Protein AF-A0A348VQW6-F1 (afdb_monomer_lite)

pLDDT: mean 71.39, std 19.66, range [29.16, 98.5]

Foldseek 3Di:
DQDCLPQDDPPDPPPSLVRQVVVVLCCQEPNCDQWDQGSPRDIDGHPNVVVVVVAPEAEQVVAPFPQRVQVVCPPAQYEYEYAAAGEDPEAHERDQSYHYEYDPQHEHEDAQHEYEHQHAPPRYDLAAHYDYDHAAANYQEFELRVHPAPQAQSLVSQQNRLRHHLHYEYEDDHHHPDARERDDNHDYHYDYPPDPDDDDDDHAYDDDDDDDADEPEDPDDDYEAAQYEDEDDAPAAHEYEYQAQYEYEHYEYEYDHQHAHEYEDDYPDQREYEYELYEAEYDLDPPHLPFREHEYDEHEYEYANYEYHQHAAHYEYEDYDEYEYHAYEYENDPPPPVPDDDDPDDLQSFENYAYDYPDEAEEYAYAAYHADATQEPYHYAAYQAYHYHEHEQEYPNADQAGESEEYADLRAEHYEHERYEQEYDEQYAENAEHYANYEDHEYEQYEYEYPYPYDHAHHDPHQYEYEDYAYEYDYNDDDDDHPDPPNYQYADPYDYDDDDDDDDDDDHDHDDPVCVVWPVPKWKKKKWKDAPDDDDDDTDIWIWIAIPVLDIDGPDQDQDQDPNKTWTWDDDPSDTDIDIPDPDDGDMDMDMDTDD

Radius of gyration: 40.31 Å; chains: 1; bounding box: 94×71×117 Å

Sequence (596 aa):
MTTYNTGNPLGSTDARDLSDNAQNLDKAVNSSDLTFIDRLGMTRPTWNGLAQYAGPAYDVSNYASLAAAVAAFPSTPATIQYGEDQTLTANLVVPAHIELMPLNGAVISHGAYTVTVNSSTARWPLAQIFNGTGDVTGLQEAYPQWFGTDGAADQVQIRAALVASATVRLVGSYDVGETIEVAGNRSILGVDAGVPAYQPTVINHSAASGPLFSAVSNEFGGVRIANFMITGGNGSPAIVSSRAQSVYEYLHMEPYNGGGIQLLATGAGSWGTTIRECKWVAPASPTAYTGYEISVNGGDVTLDHVTAIRGAIGINILQGETITLITPSTNYQSNNPSGTVYSSATSENTAGIKLSGAGYKKSITILNPYIEAFTHGLYVESVEGLNLLGGYIADAGLNSNNSSVFLKDANCVGVKLTGATISSNGNSSSSIKIGSGVNGSILEGLIISDTGIGSGNINNVGGANIYLLSNKLTYGGTGYGLSDTVYGTVNLDATVTGFSNYKRVQTVQAATAAELVSIANAEMWEATAFTNGAVGTAGKRSLIVVDNAGTARVETLATWTAGGYNVTFTVAGGKIKVSHDSGGAVSLNIALQKLK

Secondary structure (DSSP, 8-state):
--S----PPTT---HHHHHHHHHHHHHHHH-SSSEEE-TTS-EEE-HHHHHHHT--EEEGGGSSSHHHHHHT-SSS-EEEEE-S-EE-SS-EEE-TTEEEEE-TT--EEEETS-EEE-S--TT--SS--EEESSPEE--SSB-GGGG---SSSTHHHHHHHHHH-SEEEE-S----SS-----SS-EEEE---S-SS-----------S------EEE-SS-EEEES-EEE--TTS-EEEEESS-EEEES-EEE-STT--EEEEEE-SSS--EEEES-EEE--S-TT----EEEEEESS-EEEES-EEESS-EEEEEEE-SEEEEES-EEE-----TT------S-GGG-EEEEEE-SS---EEEEES-EEEEESEEEEES-BS-EEEES-EEEE---STT-EEEEE-STTBBSEEEES-EEEE-SS-SEEEEE-TT-B-EEEES-EEEE-SSS---EEE-S---EEEEEEEEEE--SS--------S-EEEEEEEE---S-----------TTTHHHHTTPEEEEEEEE-SS-S-S---EEEEEE-TTS-EEES----EEETTEEEEEEEETTEEEEEES-SS----EEEEEE--

Structure (mmCIF, N/CA/C/O backbone):
data_AF-A0A348VQW6-F1
#
_entry.id   AF-A0A348VQW6-F1
#
loop_
_atom_site.group_PDB
_atom_site.id
_atom_site.type_symbol
_atom_site.label_atom_id
_atom_site.label_alt_id
_atom_site.label_comp_id
_atom_site.label_asym_id
_atom_site.label_entity_id
_atom_site.label_seq_id
_atom_site.pdbx_PDB_ins_code
_atom_site.Cartn_x
_atom_site.Cartn_y
_atom_site.Cartn_z
_atom_site.occupancy
_atom_site.B_iso_or_equiv
_atom_site.auth_seq_id
_atom_site.auth_comp_id
_atom_site.auth_asym_id
_atom_site.auth_atom_id
_atom_site.pdbx_PDB_model_num
ATOM 1 N N . MET A 1 1 ? 19.242 -37.944 -17.911 1.00 57.97 1 MET A N 1
ATOM 2 C CA . MET A 1 1 ? 18.846 -39.087 -17.075 1.00 57.97 1 MET A CA 1
ATOM 3 C C . MET A 1 1 ? 19.950 -39.360 -16.077 1.00 57.97 1 MET A C 1
ATOM 5 O O . MET A 1 1 ? 21.103 -39.468 -16.495 1.00 57.97 1 MET A O 1
ATOM 9 N N . THR A 1 2 ? 19.585 -39.362 -14.803 1.00 75.38 2 THR A N 1
ATOM 10 C CA . THR A 1 2 ? 20.392 -39.838 -13.682 1.00 75.38 2 THR A CA 1
ATOM 11 C C . THR A 1 2 ? 20.213 -41.342 -13.532 1.00 75.38 2 THR A C 1
ATOM 13 O O . THR A 1 2 ? 19.183 -41.884 -13.929 1.00 75.38 2 THR A O 1
ATOM 16 N N . THR A 1 3 ? 21.240 -42.027 -13.039 1.00 85.88 3 THR A N 1
ATOM 17 C CA . THR A 1 3 ? 21.281 -43.495 -13.032 1.00 85.88 3 THR A CA 1
ATOM 18 C C . THR A 1 3 ? 20.518 -44.067 -11.838 1.00 85.88 3 THR A C 1
ATOM 20 O O . THR A 1 3 ? 19.909 -45.127 -11.963 1.00 85.88 3 THR A O 1
ATOM 23 N N . TYR A 1 4 ? 20.526 -43.373 -10.693 1.00 89.25 4 TYR A N 1
ATOM 24 C CA . TYR A 1 4 ? 20.021 -43.929 -9.435 1.00 89.25 4 TYR A CA 1
ATOM 25 C C . TYR A 1 4 ? 18.775 -43.230 -8.889 1.00 89.25 4 TYR A C 1
ATOM 27 O O . TYR A 1 4 ? 17.907 -43.923 -8.367 1.00 89.25 4 TYR A O 1
ATOM 35 N N . ASN A 1 5 ? 18.677 -41.899 -9.001 1.00 86.75 5 ASN A N 1
ATOM 36 C CA . ASN A 1 5 ? 17.509 -41.096 -8.611 1.00 86.75 5 ASN A CA 1
ATOM 37 C C . ASN A 1 5 ? 16.915 -41.511 -7.246 1.00 86.75 5 ASN A C 1
ATOM 39 O O . ASN A 1 5 ? 15.744 -41.871 -7.137 1.00 86.75 5 ASN A O 1
ATOM 43 N N . THR A 1 6 ? 17.748 -41.524 -6.202 1.00 88.44 6 THR A N 1
ATOM 44 C CA . THR A 1 6 ? 17.388 -42.106 -4.893 1.00 88.44 6 THR A CA 1
ATOM 45 C C . THR A 1 6 ? 16.273 -41.352 -4.154 1.00 88.44 6 THR A C 1
ATOM 47 O O . THR A 1 6 ? 15.702 -41.889 -3.208 1.00 88.44 6 THR A O 1
ATOM 50 N N . GLY A 1 7 ? 15.985 -40.104 -4.545 1.00 89.81 7 GLY A N 1
ATOM 51 C CA . GLY A 1 7 ? 15.047 -39.214 -3.854 1.00 89.81 7 GLY A CA 1
ATOM 52 C C . GLY A 1 7 ? 15.592 -38.573 -2.570 1.00 89.81 7 GLY A C 1
ATOM 53 O O . GLY A 1 7 ? 14.867 -37.832 -1.908 1.00 89.81 7 GLY A O 1
ATOM 54 N N . ASN A 1 8 ? 16.855 -38.813 -2.207 1.00 92.62 8 ASN A N 1
ATOM 55 C CA . ASN A 1 8 ? 17.464 -38.203 -1.025 1.00 92.62 8 ASN A CA 1
ATOM 56 C C . ASN A 1 8 ? 17.652 -36.678 -1.188 1.00 92.62 8 ASN A C 1
ATOM 58 O O . ASN A 1 8 ? 17.977 -36.214 -2.290 1.00 92.62 8 ASN A O 1
ATOM 62 N N . PRO A 1 9 ? 17.556 -35.889 -0.099 1.00 92.75 9 PRO A N 1
ATOM 63 C CA . PRO A 1 9 ? 17.711 -34.433 -0.139 1.00 92.75 9 PRO A CA 1
ATOM 64 C C . PRO A 1 9 ? 19.094 -33.974 -0.640 1.00 92.75 9 PRO A C 1
ATOM 66 O O . PRO A 1 9 ? 20.058 -34.746 -0.716 1.00 92.75 9 PRO A O 1
ATOM 69 N N . LEU A 1 10 ? 19.204 -32.695 -1.020 1.00 89.75 10 LEU A N 1
ATOM 70 C CA . LEU A 1 10 ? 20.487 -32.067 -1.371 1.00 89.75 10 LEU A CA 1
ATOM 71 C C . LEU A 1 10 ? 21.462 -32.140 -0.184 1.00 89.75 10 LEU A C 1
ATOM 73 O O . LEU A 1 10 ? 21.063 -31.938 0.958 1.00 89.75 10 LEU A O 1
ATOM 77 N N . GLY A 1 11 ? 22.733 -32.451 -0.459 1.00 89.56 11 GLY A N 1
ATOM 78 C CA . GLY A 1 11 ? 23.756 -32.672 0.575 1.00 89.56 11 GLY A CA 1
ATOM 79 C C . GLY A 1 11 ? 23.876 -34.116 1.084 1.00 89.56 11 GLY A C 1
ATOM 80 O O . GLY A 1 11 ? 24.687 -34.372 1.968 1.00 89.56 11 GLY A O 1
ATOM 81 N N . SER A 1 12 ? 23.110 -35.062 0.526 1.00 94.44 12 SER A N 1
ATOM 82 C CA . SER A 1 12 ? 23.268 -36.497 0.802 1.00 94.44 12 SER A CA 1
ATOM 83 C C . SER A 1 12 ? 24.686 -36.998 0.493 1.00 94.44 12 SER A C 1
ATOM 85 O O . SER A 1 12 ? 25.261 -36.669 -0.547 1.00 94.44 12 SER A O 1
ATOM 87 N N . THR A 1 13 ? 25.222 -37.830 1.389 1.00 94.81 13 THR A N 1
ATOM 88 C CA . THR A 1 13 ? 26.524 -38.500 1.250 1.00 94.81 13 THR A CA 1
ATOM 89 C C . THR A 1 13 ? 26.416 -39.906 0.651 1.00 94.81 13 THR A C 1
ATOM 91 O O . THR A 1 13 ? 27.429 -40.596 0.540 1.00 94.81 13 THR A O 1
ATOM 94 N N . ASP A 1 14 ? 25.217 -40.349 0.251 1.00 95.69 14 ASP A N 1
ATOM 95 C CA . ASP A 1 14 ? 25.034 -41.621 -0.456 1.00 95.69 14 ASP A CA 1
ATOM 96 C C . ASP A 1 14 ? 25.842 -41.607 -1.763 1.00 95.69 14 ASP A C 1
ATOM 98 O O . ASP A 1 14 ? 25.734 -40.690 -2.582 1.00 95.69 14 ASP A O 1
ATOM 102 N N . ALA A 1 15 ? 26.654 -42.642 -1.980 1.00 95.31 15 ALA A N 1
ATOM 103 C CA . ALA A 1 15 ? 27.525 -42.742 -3.147 1.00 95.31 15 ALA A CA 1
ATOM 104 C C . ALA A 1 15 ? 26.755 -42.660 -4.480 1.00 95.31 15 ALA A C 1
ATOM 106 O O . ALA A 1 15 ? 27.281 -42.146 -5.469 1.00 95.31 15 ALA A O 1
ATOM 107 N N . ARG A 1 16 ? 25.497 -43.117 -4.507 1.00 95.06 16 ARG A N 1
ATOM 108 C CA . ARG A 1 16 ? 24.618 -43.029 -5.682 1.00 95.06 16 ARG A CA 1
ATOM 109 C C . ARG A 1 16 ? 24.230 -41.586 -5.997 1.00 95.06 16 ARG A C 1
ATOM 111 O O . ARG A 1 16 ? 24.242 -41.196 -7.162 1.00 95.06 16 ARG A O 1
ATOM 118 N N . ASP A 1 17 ? 23.967 -40.781 -4.969 1.00 94.56 17 ASP A N 1
ATOM 119 C CA . ASP A 1 17 ? 23.651 -39.358 -5.123 1.00 94.56 17 ASP A CA 1
ATOM 120 C C . ASP A 1 17 ? 24.860 -38.558 -5.591 1.00 94.56 17 ASP A C 1
ATOM 122 O O . ASP A 1 17 ? 24.730 -37.683 -6.445 1.00 94.56 17 ASP A O 1
ATOM 126 N N . LEU A 1 18 ? 26.045 -38.875 -5.064 1.00 94.19 18 LEU A N 1
ATOM 127 C CA . LEU A 1 18 ? 27.295 -38.260 -5.508 1.00 94.19 18 LEU A CA 1
ATOM 128 C C . LEU A 1 18 ? 27.582 -38.580 -6.981 1.00 94.19 18 LEU A C 1
ATOM 130 O O . LEU A 1 18 ? 27.974 -37.688 -7.733 1.00 94.19 18 LEU A O 1
ATOM 134 N N . SER A 1 19 ? 27.331 -39.822 -7.410 1.00 94.75 19 SER A N 1
ATOM 135 C CA . SER A 1 19 ? 27.463 -40.226 -8.814 1.00 94.75 19 SER A CA 1
ATOM 136 C C . SER A 1 19 ? 26.495 -39.464 -9.727 1.00 94.75 19 SER A C 1
ATOM 138 O O . SER A 1 19 ? 26.921 -38.903 -10.738 1.00 94.75 19 SER A O 1
ATOM 140 N N . ASP A 1 20 ? 25.218 -39.364 -9.344 1.00 95.06 20 ASP A N 1
ATOM 141 C CA . ASP A 1 20 ? 24.213 -38.611 -10.103 1.00 95.06 20 ASP A CA 1
ATOM 142 C C . ASP A 1 20 ? 24.525 -37.104 -10.145 1.00 95.06 20 ASP A C 1
ATOM 144 O O . ASP A 1 20 ? 24.362 -36.469 -11.188 1.00 95.06 20 ASP A O 1
ATOM 148 N N . ASN A 1 21 ? 25.019 -36.521 -9.046 1.00 93.50 21 ASN A N 1
ATOM 149 C CA . ASN A 1 21 ? 25.455 -35.122 -9.006 1.00 93.50 21 ASN A CA 1
ATOM 150 C C . ASN A 1 21 ? 26.622 -34.865 -9.969 1.00 93.50 21 ASN A C 1
ATOM 152 O O . ASN A 1 21 ? 26.602 -33.864 -10.681 1.00 93.50 21 ASN A O 1
ATOM 156 N N . ALA A 1 22 ? 27.609 -35.765 -10.026 1.00 95.00 22 ALA A N 1
ATOM 157 C CA . ALA A 1 22 ? 28.743 -35.638 -10.939 1.00 95.00 22 ALA A CA 1
ATOM 158 C C . ALA A 1 22 ? 28.304 -35.702 -12.414 1.00 95.00 22 ALA A C 1
ATOM 160 O O . ALA A 1 22 ? 28.701 -34.851 -13.207 1.00 95.00 22 ALA A O 1
ATOM 161 N N . GLN A 1 23 ? 27.428 -36.649 -12.774 1.00 94.12 23 GLN A N 1
ATOM 162 C CA . GLN A 1 23 ? 26.876 -36.745 -14.134 1.00 94.12 23 GLN A CA 1
ATOM 163 C C . GLN A 1 23 ? 26.037 -35.517 -14.510 1.00 94.12 23 GLN A C 1
ATOM 165 O O . GLN A 1 23 ? 26.087 -35.043 -15.645 1.00 94.12 23 GLN A O 1
ATOM 170 N N . ASN A 1 24 ? 25.247 -35.005 -13.566 1.00 94.88 24 ASN A N 1
ATOM 171 C CA . ASN A 1 24 ? 24.453 -33.801 -13.774 1.00 94.88 24 ASN A CA 1
ATOM 172 C C . ASN A 1 24 ? 25.322 -32.561 -13.936 1.00 94.88 24 ASN A C 1
ATOM 174 O O . ASN A 1 24 ? 24.997 -31.733 -14.774 1.00 94.88 24 ASN A O 1
ATOM 178 N N . LEU A 1 25 ? 26.410 -32.435 -13.173 1.00 95.94 25 LEU A N 1
ATOM 179 C CA . LEU A 1 25 ? 27.350 -31.328 -13.319 1.00 95.94 25 LEU A CA 1
ATOM 180 C C . LEU A 1 25 ? 28.016 -31.352 -14.697 1.00 95.94 25 LEU A C 1
ATOM 182 O O . LEU A 1 25 ? 28.063 -30.322 -15.363 1.00 95.94 25 LEU A O 1
ATOM 186 N N . ASP A 1 26 ? 28.463 -32.524 -15.151 1.00 96.69 26 ASP A N 1
ATOM 187 C CA . ASP A 1 26 ? 29.046 -32.679 -16.485 1.00 96.69 26 ASP A CA 1
ATOM 188 C C . ASP A 1 26 ? 28.048 -32.289 -17.588 1.00 96.69 26 ASP A C 1
ATOM 190 O O . ASP A 1 26 ? 28.359 -31.464 -18.444 1.00 96.69 26 ASP A O 1
ATOM 194 N N . LYS A 1 27 ? 26.796 -32.766 -17.509 1.00 95.06 27 LYS A N 1
ATOM 195 C CA . LYS A 1 27 ? 25.730 -32.351 -18.441 1.00 95.06 27 LYS A CA 1
ATOM 196 C C . LYS A 1 27 ? 25.408 -30.866 -18.348 1.00 95.06 27 LYS A C 1
ATOM 198 O O . LYS A 1 27 ? 25.191 -30.231 -19.375 1.00 95.06 27 LYS A O 1
ATOM 203 N N . ALA A 1 28 ? 25.355 -30.319 -17.138 1.00 95.94 28 ALA A N 1
ATOM 204 C CA . ALA A 1 28 ? 25.051 -28.917 -16.918 1.00 95.94 28 ALA A CA 1
ATOM 205 C C . ALA A 1 28 ? 26.109 -28.021 -17.560 1.00 95.94 28 ALA A C 1
ATOM 207 O O . ALA A 1 28 ? 25.742 -27.012 -18.141 1.00 95.94 28 ALA A O 1
ATOM 208 N N . VAL A 1 29 ? 27.393 -28.371 -17.482 1.00 97.00 29 VAL A N 1
ATOM 209 C CA . VAL A 1 29 ? 28.484 -27.496 -17.937 1.00 97.00 29 VAL A CA 1
ATOM 210 C C . VAL A 1 29 ? 28.887 -27.770 -19.387 1.00 97.00 29 VAL A C 1
ATOM 212 O O . VAL A 1 29 ? 29.112 -26.825 -20.138 1.00 97.00 29 VAL A O 1
ATOM 215 N N . ASN A 1 30 ? 28.954 -29.039 -19.793 1.00 96.81 30 ASN A N 1
ATOM 216 C CA . ASN A 1 30 ? 29.593 -29.446 -21.048 1.00 96.81 30 ASN A CA 1
ATOM 217 C C . ASN A 1 30 ? 28.608 -29.859 -22.157 1.00 96.81 30 ASN A C 1
ATOM 219 O O . ASN A 1 30 ? 29.037 -30.057 -23.293 1.00 96.81 30 ASN A O 1
ATOM 223 N N . SER A 1 31 ? 27.307 -30.012 -21.870 1.00 95.31 31 SER A N 1
ATOM 224 C CA . SER A 1 31 ? 26.331 -30.395 -22.903 1.00 95.31 31 SER A CA 1
ATOM 225 C C . SER A 1 31 ? 26.017 -29.242 -23.862 1.00 95.31 31 SER A C 1
ATOM 227 O O . SER A 1 31 ? 25.918 -28.082 -23.457 1.00 95.31 31 SER A O 1
ATOM 229 N N . SER A 1 32 ? 25.774 -29.578 -25.132 1.00 94.12 32 SER A N 1
ATOM 230 C CA . SER A 1 32 ? 25.203 -28.658 -26.122 1.00 94.12 32 SER A CA 1
ATOM 231 C C . SER A 1 32 ? 23.673 -28.559 -26.052 1.00 94.12 32 SER A C 1
ATOM 233 O O . SER A 1 32 ? 23.097 -27.706 -26.723 1.00 94.12 32 SER A O 1
ATOM 235 N N . ASP A 1 33 ? 22.996 -29.391 -25.259 1.00 94.25 33 ASP A N 1
ATOM 236 C CA . ASP A 1 33 ? 21.551 -29.263 -25.020 1.00 94.25 33 ASP A CA 1
ATOM 237 C C . ASP A 1 33 ? 21.236 -27.962 -24.270 1.00 94.25 33 ASP A C 1
ATOM 239 O O . ASP A 1 33 ? 22.075 -27.479 -23.518 1.00 94.25 33 ASP A O 1
ATOM 243 N N . LEU A 1 34 ? 20.030 -27.400 -24.417 1.00 89.19 34 LEU A N 1
ATOM 244 C CA . LEU A 1 34 ? 19.624 -26.179 -23.693 1.00 89.19 34 LEU A CA 1
ATOM 245 C C . LEU A 1 34 ? 19.244 -26.442 -22.232 1.00 89.19 34 LEU A C 1
ATOM 247 O O . LEU A 1 34 ? 19.355 -25.567 -21.375 1.00 89.19 34 LEU A O 1
ATOM 251 N N . THR A 1 35 ? 18.773 -27.649 -21.939 1.00 94.75 35 THR A N 1
ATOM 252 C CA . THR A 1 35 ? 18.287 -28.029 -20.614 1.00 94.75 35 THR A CA 1
ATOM 253 C C . THR A 1 35 ? 18.684 -29.454 -20.282 1.00 94.75 35 THR A C 1
ATOM 255 O O . THR A 1 35 ? 18.823 -30.288 -21.174 1.00 94.75 35 THR A O 1
ATOM 258 N N . PHE A 1 36 ? 18.776 -29.763 -18.994 1.00 94.75 36 PHE A N 1
ATOM 259 C CA . PHE A 1 36 ? 18.918 -31.120 -18.488 1.00 94.75 36 PHE A CA 1
ATOM 260 C C . PHE A 1 36 ? 17.950 -31.354 -17.321 1.00 94.75 36 PHE A C 1
ATOM 262 O O . PHE A 1 36 ? 17.496 -30.413 -16.674 1.00 94.75 36 PHE A O 1
ATOM 269 N N . ILE A 1 37 ? 17.622 -32.619 -17.059 1.00 93.81 37 ILE A N 1
ATOM 270 C CA . ILE A 1 37 ? 16.838 -33.025 -15.887 1.00 93.81 37 ILE A CA 1
ATOM 271 C C . ILE A 1 37 ? 17.820 -33.417 -14.783 1.00 93.81 37 ILE A C 1
ATOM 273 O O . ILE A 1 37 ? 18.662 -34.292 -15.010 1.00 93.81 37 ILE A O 1
ATOM 277 N N . ASP A 1 38 ? 17.719 -32.771 -13.622 1.00 93.00 38 ASP A N 1
ATOM 278 C CA . ASP A 1 38 ? 18.567 -33.047 -12.464 1.00 93.00 38 ASP A CA 1
ATOM 279 C C . ASP A 1 38 ? 18.182 -34.352 -11.738 1.00 93.00 38 ASP A C 1
ATOM 281 O O . ASP A 1 38 ? 17.257 -35.070 -12.125 1.00 93.00 38 ASP A O 1
ATOM 285 N N . ARG A 1 39 ? 18.896 -34.679 -10.652 1.00 92.38 39 ARG A N 1
ATOM 286 C CA . ARG A 1 39 ? 18.667 -35.918 -9.891 1.00 92.38 39 ARG A CA 1
ATOM 287 C C . ARG A 1 39 ? 17.385 -35.926 -9.067 1.00 92.38 39 ARG A C 1
ATOM 289 O O . ARG A 1 39 ? 17.123 -36.927 -8.424 1.00 92.38 39 ARG A O 1
ATOM 296 N N . LEU A 1 40 ? 16.651 -34.820 -9.029 1.00 91.19 40 LEU A N 1
ATOM 297 C CA . LEU A 1 40 ? 15.353 -34.692 -8.373 1.00 91.19 40 LEU A CA 1
ATOM 298 C C . LEU A 1 40 ? 14.217 -34.609 -9.406 1.00 91.19 40 LEU A C 1
ATOM 300 O O . LEU A 1 40 ? 13.069 -34.381 -9.035 1.00 91.19 40 LEU A O 1
ATOM 304 N N . GLY A 1 41 ? 14.519 -34.782 -10.698 1.00 90.69 41 GLY A N 1
ATOM 305 C CA . GLY A 1 41 ? 13.536 -34.692 -11.775 1.00 90.69 41 GLY A CA 1
ATOM 306 C C . GLY A 1 41 ? 13.225 -33.261 -12.227 1.00 90.69 41 GLY A C 1
ATOM 307 O O . GLY A 1 41 ? 12.314 -33.069 -13.031 1.00 90.69 41 GLY A O 1
ATOM 308 N N . MET A 1 42 ? 13.966 -32.255 -11.758 1.00 89.12 42 MET A N 1
ATOM 309 C CA . MET A 1 42 ? 13.737 -30.857 -12.121 1.00 89.12 42 MET A CA 1
ATOM 310 C C . MET A 1 42 ? 14.466 -30.508 -13.418 1.00 89.12 42 MET A C 1
ATOM 312 O O . MET A 1 42 ? 15.658 -30.778 -13.567 1.00 89.12 42 MET A O 1
ATOM 316 N N . THR A 1 43 ? 13.763 -29.856 -14.346 1.00 94.62 43 THR A N 1
ATOM 317 C CA . THR A 1 43 ? 14.381 -29.316 -15.566 1.00 94.62 43 THR A CA 1
ATOM 318 C C . THR A 1 43 ? 15.167 -28.053 -15.226 1.00 94.62 43 THR A C 1
ATOM 320 O O . THR A 1 43 ? 14.633 -27.132 -14.609 1.00 94.62 43 THR A O 1
ATOM 323 N N . ARG A 1 44 ? 16.438 -28.005 -15.626 1.00 92.75 44 ARG A N 1
ATOM 324 C CA . ARG A 1 44 ? 17.357 -26.882 -15.403 1.00 92.75 44 ARG A CA 1
ATOM 325 C C . ARG A 1 44 ? 18.054 -26.499 -16.705 1.00 92.75 44 ARG A C 1
ATOM 327 O O . ARG A 1 44 ? 18.277 -27.379 -17.537 1.00 92.75 44 ARG A O 1
ATOM 334 N N . PRO A 1 45 ? 18.429 -25.227 -16.894 1.00 91.31 45 PRO A N 1
ATOM 335 C CA . PRO A 1 45 ? 19.238 -24.840 -18.038 1.00 91.31 45 PRO A CA 1
ATOM 336 C C . PRO A 1 45 ? 20.666 -25.389 -17.893 1.00 91.31 45 PRO A C 1
ATOM 338 O O . PRO A 1 45 ? 21.207 -25.464 -16.787 1.00 91.31 45 PRO A O 1
ATOM 341 N N . THR A 1 46 ? 21.271 -25.786 -19.008 1.00 94.75 46 THR A N 1
ATOM 342 C CA . THR A 1 46 ? 22.722 -26.039 -19.090 1.00 94.75 46 THR A CA 1
ATOM 343 C C . THR A 1 46 ? 23.470 -24.705 -19.211 1.00 94.75 46 THR A C 1
ATOM 345 O O . THR A 1 46 ? 22.854 -23.655 -19.376 1.00 94.75 46 THR A O 1
ATOM 348 N N . TRP A 1 47 ? 24.801 -24.720 -19.192 1.00 90.06 47 TRP A N 1
ATOM 349 C CA . TRP A 1 47 ? 25.638 -23.562 -19.492 1.00 90.06 47 TRP A CA 1
ATOM 350 C C . TRP A 1 47 ? 25.388 -23.046 -20.910 1.00 90.06 47 TRP A C 1
ATOM 352 O O . TRP A 1 47 ? 25.241 -21.844 -21.099 1.00 90.06 47 TRP A O 1
ATOM 362 N N . ASN A 1 48 ? 25.260 -23.940 -21.898 1.00 86.44 48 ASN A N 1
ATOM 363 C CA . ASN A 1 48 ? 24.893 -23.549 -23.260 1.00 86.44 48 ASN A CA 1
ATOM 364 C C . ASN A 1 48 ? 23.482 -22.941 -23.313 1.00 86.44 48 ASN A C 1
ATOM 366 O O . ASN A 1 48 ? 23.269 -21.920 -23.960 1.00 86.44 48 ASN A O 1
ATOM 370 N N . GLY A 1 49 ? 22.531 -23.525 -22.578 1.00 85.06 49 GLY A N 1
ATOM 371 C CA . GLY A 1 49 ? 21.196 -22.967 -22.395 1.00 85.06 49 GLY A CA 1
ATOM 372 C C . GLY A 1 49 ? 21.242 -21.566 -21.801 1.00 85.06 49 GLY A C 1
ATOM 373 O O . GLY A 1 49 ? 20.663 -20.652 -22.371 1.00 85.06 49 GLY A O 1
ATOM 374 N N . LEU A 1 50 ? 21.976 -21.370 -20.704 1.00 81.88 50 LEU A N 1
ATOM 375 C CA . LEU A 1 50 ? 22.174 -20.067 -20.064 1.00 81.88 50 LEU A CA 1
ATOM 376 C C . LEU A 1 50 ? 22.843 -19.058 -21.003 1.00 81.88 50 LEU A C 1
ATOM 378 O O . LEU A 1 50 ? 22.402 -17.915 -21.059 1.00 81.88 50 LEU A O 1
ATOM 382 N N . ALA A 1 51 ? 23.859 -19.467 -21.763 1.00 77.06 51 ALA A N 1
ATOM 383 C CA . ALA A 1 51 ? 24.533 -18.610 -22.735 1.00 77.06 51 ALA A CA 1
ATOM 384 C C . ALA A 1 51 ? 23.597 -18.179 -23.878 1.00 77.06 51 ALA A C 1
ATOM 386 O O . ALA A 1 51 ? 23.670 -17.041 -24.332 1.00 77.06 51 ALA A O 1
ATOM 387 N N . GLN A 1 52 ? 22.682 -19.053 -24.310 1.00 68.94 52 GLN A N 1
ATOM 388 C CA . GLN A 1 52 ? 21.665 -18.707 -25.306 1.00 68.94 52 GLN A CA 1
ATOM 389 C C . GLN A 1 52 ? 20.521 -17.874 -24.720 1.00 68.94 52 GLN A C 1
ATOM 391 O O . GLN A 1 52 ? 20.065 -16.937 -25.369 1.00 68.94 52 GLN A O 1
ATOM 396 N N . TYR A 1 53 ? 20.092 -18.158 -23.486 1.00 66.44 53 TYR A N 1
ATOM 397 C CA . TYR A 1 53 ? 19.104 -17.351 -22.762 1.00 66.44 53 TYR A CA 1
ATOM 398 C C . TYR A 1 53 ? 19.618 -15.947 -22.443 1.00 66.44 53 TYR A C 1
ATOM 400 O O . TYR A 1 53 ? 18.828 -15.011 -22.413 1.00 66.44 53 TYR A O 1
ATOM 408 N N . ALA A 1 54 ? 20.926 -15.784 -22.235 1.00 63.03 54 ALA A N 1
ATOM 409 C CA . ALA A 1 54 ? 21.542 -14.472 -22.073 1.00 63.03 54 ALA A CA 1
ATOM 410 C C . ALA A 1 54 ? 21.482 -13.625 -23.359 1.00 63.03 54 ALA A C 1
ATOM 412 O O . ALA A 1 54 ? 21.638 -12.405 -23.276 1.00 63.03 54 ALA A O 1
ATOM 413 N N . GLY A 1 55 ? 21.238 -14.259 -24.515 1.00 64.00 55 GLY A N 1
ATOM 414 C CA . GLY A 1 55 ? 21.309 -13.648 -25.834 1.00 64.00 55 GLY A CA 1
ATOM 415 C C . GLY A 1 55 ? 22.716 -13.121 -26.156 1.00 64.00 55 GLY A C 1
ATOM 416 O O . GLY A 1 55 ? 23.515 -12.819 -25.267 1.00 64.00 55 GLY A O 1
ATOM 417 N N . PRO A 1 56 ? 23.079 -12.984 -27.435 1.00 72.56 56 PRO A N 1
ATOM 418 C CA . PRO A 1 56 ? 24.177 -12.099 -27.787 1.00 72.56 56 PRO A CA 1
ATOM 419 C C . PRO A 1 56 ? 23.845 -10.677 -27.306 1.00 72.56 56 PRO A C 1
ATOM 421 O O . PRO A 1 56 ? 22.784 -10.131 -27.616 1.00 72.56 56 PRO A O 1
ATOM 424 N N . ALA A 1 57 ? 24.745 -10.098 -26.512 1.00 84.38 57 ALA A N 1
ATOM 425 C CA . ALA A 1 57 ? 24.699 -8.684 -26.179 1.00 84.38 57 ALA A CA 1
ATOM 426 C C . ALA A 1 57 ? 25.285 -7.883 -27.348 1.00 84.38 57 ALA A C 1
ATOM 428 O O . ALA A 1 57 ? 26.394 -8.166 -27.804 1.00 84.38 57 ALA A O 1
ATOM 429 N N . TYR A 1 58 ? 24.536 -6.901 -27.837 1.00 93.75 58 TYR A N 1
ATOM 430 C CA . TYR A 1 58 ? 24.923 -6.048 -28.953 1.00 93.75 58 TYR A CA 1
ATOM 431 C C . TYR A 1 58 ? 25.140 -4.627 -28.463 1.00 93.75 58 TYR A C 1
ATOM 433 O O . TYR A 1 58 ? 24.222 -4.006 -27.934 1.00 93.75 58 TYR A O 1
ATOM 441 N N . ASP A 1 59 ? 26.344 -4.102 -28.662 1.00 95.00 59 ASP A N 1
ATOM 442 C CA . ASP A 1 59 ? 26.649 -2.712 -28.339 1.00 95.00 59 ASP A CA 1
ATOM 443 C C . ASP A 1 59 ? 26.044 -1.778 -29.400 1.00 95.00 59 ASP A C 1
ATOM 445 O O . ASP A 1 59 ? 26.267 -1.965 -30.604 1.00 95.00 59 ASP A O 1
ATOM 449 N N . VAL A 1 60 ? 25.284 -0.775 -28.948 1.00 96.75 60 VAL A N 1
ATOM 450 C CA . VAL A 1 60 ? 24.626 0.236 -29.784 1.00 96.75 60 VAL A CA 1
ATOM 451 C C . VAL A 1 60 ? 25.614 1.002 -30.669 1.00 96.75 60 VAL A C 1
ATOM 453 O O . VAL A 1 60 ? 25.229 1.438 -31.750 1.00 96.75 60 VAL A O 1
ATOM 456 N N . SER A 1 61 ? 26.886 1.117 -30.268 1.00 95.56 61 SER A N 1
ATOM 457 C CA . SER A 1 61 ? 27.946 1.789 -31.037 1.00 95.56 61 SER A CA 1
ATOM 458 C C . SER A 1 61 ? 28.256 1.119 -32.381 1.00 95.56 61 SER A C 1
ATOM 460 O O . SER A 1 61 ? 28.815 1.756 -33.274 1.00 95.56 61 SER A O 1
ATOM 462 N N . ASN A 1 62 ? 27.841 -0.140 -32.572 1.00 96.38 62 ASN A N 1
ATOM 463 C CA . ASN A 1 62 ? 27.917 -0.830 -33.865 1.00 96.38 62 ASN A CA 1
ATOM 464 C C . ASN A 1 62 ? 26.798 -0.422 -34.839 1.00 96.38 62 ASN A C 1
ATOM 466 O O . ASN A 1 62 ? 26.765 -0.890 -35.979 1.00 96.38 62 ASN A O 1
ATOM 470 N N . TYR A 1 63 ? 25.870 0.428 -34.402 1.00 97.00 63 TYR A N 1
ATOM 471 C CA . TYR A 1 63 ? 24.725 0.895 -35.170 1.00 97.00 63 TYR A CA 1
ATOM 472 C C . TYR A 1 63 ? 24.741 2.420 -35.260 1.00 97.00 63 TYR A C 1
ATOM 474 O O . TYR A 1 63 ? 25.327 3.115 -34.438 1.00 97.00 63 TYR A O 1
ATOM 482 N N . ALA A 1 64 ? 24.055 2.967 -36.265 1.00 96.94 64 ALA A N 1
ATOM 483 C CA . ALA A 1 64 ? 23.970 4.418 -36.438 1.00 96.94 64 ALA A CA 1
ATOM 484 C C . ALA A 1 64 ? 23.173 5.120 -35.317 1.00 96.94 64 ALA A C 1
ATOM 486 O O . ALA A 1 64 ? 23.306 6.328 -35.137 1.00 96.94 64 ALA A O 1
ATOM 487 N N . SER A 1 65 ? 22.305 4.386 -34.614 1.00 97.00 65 SER A N 1
ATOM 488 C CA . SER A 1 65 ? 21.481 4.872 -33.502 1.00 97.00 65 SER A CA 1
ATOM 489 C C . SER A 1 65 ? 20.839 3.705 -32.744 1.00 97.00 65 SER A C 1
ATOM 491 O O . SER A 1 65 ? 20.750 2.591 -33.271 1.00 97.00 65 SER A O 1
ATOM 493 N N . LEU A 1 66 ? 20.284 3.975 -31.557 1.00 97.62 66 LEU A N 1
ATOM 494 C CA . LEU A 1 66 ? 19.457 3.011 -30.822 1.00 97.62 66 LEU A CA 1
ATOM 495 C C . LEU A 1 66 ? 18.282 2.475 -31.659 1.00 97.62 66 LEU A C 1
ATOM 497 O O . LEU A 1 66 ? 17.999 1.279 -31.639 1.00 97.62 66 LEU A O 1
ATOM 501 N N . ALA A 1 67 ? 17.630 3.331 -32.452 1.00 97.88 67 ALA A N 1
ATOM 502 C CA . ALA A 1 67 ? 16.546 2.908 -33.337 1.00 97.88 67 ALA A CA 1
ATOM 503 C C . ALA A 1 67 ? 17.034 1.945 -34.435 1.00 97.88 67 ALA A C 1
ATOM 505 O O . ALA A 1 67 ? 16.353 0.967 -34.742 1.00 97.88 67 ALA A O 1
ATOM 506 N N . ALA A 1 68 ? 18.225 2.186 -34.997 1.00 97.88 68 ALA A N 1
ATOM 507 C CA . ALA A 1 68 ? 18.835 1.282 -35.971 1.00 97.88 68 ALA A CA 1
ATOM 508 C C . ALA A 1 68 ? 19.223 -0.066 -35.338 1.00 97.88 68 ALA A C 1
ATOM 510 O O . ALA A 1 68 ? 19.038 -1.104 -35.971 1.00 97.88 68 ALA A O 1
ATOM 511 N N . ALA A 1 69 ? 19.697 -0.057 -34.087 1.00 97.50 69 ALA A N 1
ATOM 512 C CA . ALA A 1 69 ? 19.985 -1.274 -33.333 1.00 97.50 69 ALA A CA 1
ATOM 513 C C . ALA A 1 69 ? 18.713 -2.104 -33.097 1.00 97.50 69 ALA A C 1
ATOM 515 O O . ALA A 1 69 ? 18.689 -3.291 -33.406 1.00 97.50 69 ALA A O 1
ATOM 516 N N . VAL A 1 70 ? 17.624 -1.475 -32.644 1.00 97.38 70 VAL A N 1
ATOM 517 C CA . VAL A 1 70 ? 16.318 -2.136 -32.459 1.00 97.38 70 VAL A CA 1
ATOM 518 C C . VAL A 1 70 ? 15.789 -2.711 -33.780 1.00 97.38 70 VAL A C 1
ATOM 520 O O . VAL A 1 70 ? 15.342 -3.857 -33.824 1.00 97.38 70 VAL A O 1
ATOM 523 N N . ALA A 1 71 ? 15.889 -1.958 -34.881 1.00 97.56 71 ALA A N 1
ATOM 524 C CA . ALA A 1 71 ? 15.424 -2.397 -36.199 1.00 97.56 71 ALA A CA 1
ATOM 525 C C . ALA A 1 71 ? 16.219 -3.585 -36.776 1.00 97.56 71 ALA A C 1
ATOM 527 O O . ALA A 1 71 ? 15.690 -4.323 -37.609 1.00 97.56 71 ALA A O 1
ATOM 528 N N . ALA A 1 72 ? 17.462 -3.800 -36.332 1.00 96.88 72 ALA A N 1
ATOM 529 C CA . ALA A 1 72 ? 18.282 -4.931 -36.764 1.00 96.88 72 ALA A CA 1
ATOM 530 C C . ALA A 1 72 ? 17.772 -6.290 -36.242 1.00 96.88 72 ALA A C 1
ATOM 532 O O . ALA A 1 72 ? 18.154 -7.329 -36.782 1.00 96.88 72 ALA A O 1
ATOM 533 N N . PHE A 1 73 ? 16.880 -6.294 -35.242 1.00 94.94 73 PHE A N 1
ATOM 534 C CA . PHE A 1 73 ? 16.338 -7.500 -34.608 1.00 94.94 73 PHE A CA 1
ATOM 535 C C . PHE A 1 73 ? 14.803 -7.556 -34.693 1.00 94.94 73 PHE A C 1
ATOM 537 O O . PHE A 1 73 ? 14.112 -7.498 -33.675 1.00 94.94 73 PHE A O 1
ATOM 544 N N . PRO A 1 74 ? 14.222 -7.714 -35.897 1.00 91.88 74 PRO A N 1
ATOM 545 C CA . PRO A 1 74 ? 12.770 -7.636 -36.082 1.00 91.88 74 PRO A CA 1
ATOM 546 C C . PRO A 1 74 ? 11.992 -8.715 -35.310 1.00 91.88 74 PRO A C 1
ATOM 548 O O . PRO A 1 74 ? 10.860 -8.474 -34.900 1.00 91.88 74 PRO A O 1
ATOM 551 N N . SER A 1 75 ? 12.589 -9.891 -35.093 1.00 90.81 75 SER A N 1
ATOM 552 C CA . SER A 1 75 ? 11.951 -11.019 -34.393 1.00 90.81 75 SER A CA 1
ATOM 553 C C . SER A 1 75 ? 12.909 -11.885 -33.569 1.00 90.81 75 SER A C 1
ATOM 555 O O . SER A 1 75 ? 12.477 -12.856 -32.951 1.00 90.81 75 SER A O 1
ATOM 557 N N . THR A 1 76 ? 14.210 -11.595 -33.598 1.00 89.62 76 THR A N 1
ATOM 558 C CA . THR A 1 76 ? 15.228 -12.392 -32.903 1.00 89.62 76 THR A CA 1
ATOM 559 C C . THR A 1 76 ? 15.443 -11.818 -31.509 1.00 89.62 76 THR A C 1
ATOM 561 O O . THR A 1 76 ? 15.720 -10.621 -31.421 1.00 89.62 76 THR A O 1
ATOM 564 N N . PRO A 1 77 ? 15.356 -12.623 -30.434 1.00 90.75 77 PRO A N 1
ATOM 565 C CA . PRO A 1 77 ? 15.676 -12.152 -29.095 1.00 90.75 77 PRO A CA 1
ATOM 566 C C . PRO A 1 77 ? 17.080 -11.544 -29.027 1.00 90.75 77 PRO A C 1
ATOM 568 O O . PRO A 1 77 ? 18.035 -12.150 -29.516 1.00 90.75 77 PRO A O 1
ATOM 571 N N . ALA A 1 78 ? 17.200 -10.353 -28.446 1.00 92.00 78 ALA A N 1
ATOM 572 C CA . ALA A 1 78 ? 18.460 -9.617 -28.393 1.00 92.00 78 ALA A CA 1
ATOM 573 C C . ALA A 1 78 ? 18.557 -8.768 -27.125 1.00 92.00 78 ALA A C 1
ATOM 575 O O . ALA A 1 78 ? 17.557 -8.219 -26.666 1.00 92.00 78 ALA A O 1
ATOM 576 N N . THR A 1 79 ? 19.776 -8.613 -26.610 1.00 93.88 79 THR A N 1
ATOM 577 C CA . THR A 1 79 ? 20.082 -7.656 -25.541 1.00 93.88 79 THR A CA 1
ATOM 578 C C . THR A 1 79 ? 20.884 -6.514 -26.151 1.00 93.88 79 THR A C 1
ATOM 580 O O . THR A 1 79 ? 22.003 -6.733 -26.608 1.00 93.88 79 THR A O 1
ATOM 583 N N . ILE A 1 80 ? 20.335 -5.302 -26.186 1.00 96.06 80 ILE A N 1
ATOM 584 C CA . ILE A 1 80 ? 21.030 -4.121 -26.712 1.00 96.06 80 ILE A CA 1
ATOM 585 C C . ILE A 1 80 ? 21.641 -3.351 -25.546 1.00 96.06 80 ILE A C 1
ATOM 587 O O . ILE A 1 80 ? 20.933 -2.820 -24.692 1.00 96.06 80 ILE A O 1
ATOM 591 N N . GLN A 1 81 ? 22.966 -3.278 -25.532 1.00 96.06 81 GLN A N 1
ATOM 592 C CA . GLN A 1 81 ? 23.745 -2.520 -24.565 1.00 96.06 81 GLN A CA 1
ATOM 593 C C . GLN A 1 81 ? 24.049 -1.126 -25.103 1.00 96.06 81 GLN A C 1
ATOM 595 O O . GLN A 1 81 ? 24.408 -0.970 -26.268 1.00 96.06 81 GLN A O 1
ATOM 600 N N . TYR A 1 82 ? 23.949 -0.114 -24.249 1.00 96.31 82 TYR A N 1
ATOM 601 C CA . TYR A 1 82 ? 24.386 1.239 -24.578 1.00 96.31 82 TYR A CA 1
ATOM 602 C C . TYR A 1 82 ? 25.147 1.832 -23.395 1.00 96.31 82 TYR A C 1
ATOM 604 O O . TYR A 1 82 ? 24.614 1.938 -22.294 1.00 96.31 82 TYR A O 1
ATOM 612 N N . GLY A 1 83 ? 26.423 2.151 -23.621 1.00 94.69 83 GLY A N 1
ATOM 613 C CA . GLY A 1 83 ? 27.303 2.774 -22.625 1.00 94.69 83 GLY A CA 1
ATOM 614 C C . GLY A 1 83 ? 27.442 4.287 -22.762 1.00 94.69 83 GLY A C 1
ATOM 615 O O . GLY A 1 83 ? 28.043 4.905 -21.894 1.00 94.69 83 GLY A O 1
ATOM 616 N N . GLU A 1 84 ? 26.876 4.859 -23.823 1.00 95.94 84 GLU A N 1
ATOM 617 C CA . GLU A 1 84 ? 26.873 6.291 -24.121 1.00 95.94 84 GLU A CA 1
ATOM 618 C C . GLU A 1 84 ? 25.431 6.781 -24.265 1.00 95.94 84 GLU A C 1
ATOM 620 O O . GLU A 1 84 ? 24.545 6.013 -24.669 1.00 95.94 84 GLU A O 1
ATOM 625 N N . ASP A 1 85 ? 25.206 8.065 -23.992 1.00 97.75 85 ASP A N 1
ATOM 626 C CA . ASP A 1 85 ? 23.888 8.686 -24.110 1.00 97.75 85 ASP A CA 1
ATOM 627 C C . ASP A 1 85 ? 23.313 8.537 -25.523 1.00 97.75 85 ASP A C 1
ATOM 629 O O . ASP A 1 85 ? 23.972 8.778 -26.538 1.00 97.75 85 ASP A O 1
ATOM 633 N N . GLN A 1 86 ? 22.040 8.157 -25.593 1.00 98.19 86 GLN A N 1
ATOM 634 C CA . GLN A 1 86 ? 21.320 7.956 -26.844 1.00 98.19 86 GLN A CA 1
ATOM 635 C C . GLN A 1 86 ? 20.365 9.120 -27.078 1.00 98.19 86 GLN A C 1
ATOM 637 O O . GLN A 1 86 ? 19.462 9.347 -26.283 1.00 98.19 86 GLN A O 1
ATOM 642 N N . THR A 1 87 ? 20.519 9.844 -28.187 1.00 98.12 87 THR A N 1
ATOM 643 C CA . THR A 1 87 ? 19.575 10.906 -28.575 1.00 98.12 87 THR A CA 1
ATOM 644 C C . THR A 1 87 ? 18.574 10.375 -29.593 1.00 98.12 87 THR A C 1
ATOM 646 O O . THR A 1 87 ? 18.966 9.871 -30.647 1.00 98.12 87 THR A O 1
ATOM 649 N N . LEU A 1 88 ? 17.279 10.508 -29.305 1.00 98.00 88 LEU A N 1
ATOM 650 C CA . LEU A 1 88 ? 16.231 10.137 -30.252 1.00 98.00 88 LEU A CA 1
ATOM 651 C C . LEU A 1 88 ? 15.887 11.295 -31.188 1.00 98.00 88 LEU A C 1
ATOM 653 O O . LEU A 1 88 ? 15.783 12.451 -30.782 1.00 98.00 88 LEU A O 1
ATOM 657 N N . THR A 1 89 ? 15.656 10.959 -32.453 1.00 97.31 89 THR A N 1
ATOM 658 C CA . THR A 1 89 ? 15.192 11.887 -33.496 1.00 97.31 89 THR A CA 1
ATOM 659 C C . THR A 1 89 ? 13.777 11.568 -33.987 1.00 97.31 89 THR A C 1
ATOM 661 O O . THR A 1 89 ? 13.261 12.263 -34.858 1.00 97.31 89 THR A O 1
ATOM 664 N N . ALA A 1 90 ? 13.154 10.521 -33.440 1.00 98.06 90 ALA A N 1
ATOM 665 C CA . ALA A 1 90 ? 11.790 10.078 -33.706 1.00 98.06 90 ALA A CA 1
ATOM 666 C C . ALA A 1 90 ? 11.300 9.183 -32.551 1.00 98.06 90 ALA A C 1
ATOM 668 O O . ALA A 1 90 ? 12.095 8.766 -31.706 1.00 98.06 90 ALA A O 1
ATOM 669 N N . ASN A 1 91 ? 10.005 8.852 -32.543 1.00 98.44 91 ASN A N 1
ATOM 670 C CA . ASN A 1 91 ? 9.443 7.881 -31.599 1.00 98.44 91 ASN A CA 1
ATOM 671 C C . ASN A 1 91 ? 10.143 6.519 -31.727 1.00 98.44 91 ASN A C 1
ATOM 673 O O . ASN A 1 91 ? 10.444 6.070 -32.836 1.00 98.44 91 ASN A O 1
ATOM 677 N N . LEU A 1 92 ? 10.351 5.845 -30.596 1.00 98.38 92 LEU A N 1
ATOM 678 C CA . LEU A 1 92 ? 11.017 4.547 -30.525 1.00 98.38 92 LEU A CA 1
ATOM 679 C C . LEU A 1 92 ? 10.087 3.512 -29.895 1.00 98.38 92 LEU A C 1
ATOM 681 O O . LEU A 1 92 ? 9.554 3.733 -28.811 1.00 98.38 92 LEU A O 1
ATOM 685 N N . VAL A 1 93 ? 9.941 2.358 -30.546 1.00 98.38 93 VAL A N 1
ATOM 686 C CA . VAL A 1 93 ? 9.248 1.193 -29.983 1.00 98.38 93 VAL A CA 1
ATOM 687 C C . VAL A 1 93 ? 10.252 0.062 -29.829 1.00 98.38 93 VAL A C 1
ATOM 689 O O . VAL A 1 93 ? 10.774 -0.433 -30.824 1.00 98.38 93 VAL A O 1
ATOM 692 N N . VAL A 1 94 ? 10.497 -0.358 -28.592 1.00 97.81 94 VAL A N 1
ATOM 693 C CA . VAL A 1 94 ? 11.291 -1.539 -28.250 1.00 97.81 94 VAL A CA 1
ATOM 694 C C . VAL A 1 94 ? 10.334 -2.729 -28.090 1.00 97.81 94 VAL A C 1
ATOM 696 O O . VAL A 1 94 ? 9.474 -2.715 -27.198 1.00 97.81 94 VAL A O 1
ATOM 699 N N . PRO A 1 95 ? 10.410 -3.748 -28.964 1.00 97.12 95 PRO A N 1
ATOM 700 C CA . PRO A 1 95 ? 9.592 -4.954 -28.864 1.00 97.12 95 PRO A CA 1
ATOM 701 C C . PRO A 1 95 ? 9.889 -5.771 -27.601 1.00 97.12 95 PRO A C 1
ATOM 703 O O . PRO A 1 95 ? 10.979 -5.698 -27.044 1.00 97.12 95 PRO A O 1
ATOM 706 N N . ALA A 1 96 ? 8.949 -6.628 -27.196 1.00 95.62 96 ALA A N 1
ATOM 707 C CA . ALA A 1 96 ? 9.083 -7.444 -25.985 1.00 95.62 96 ALA A CA 1
ATOM 708 C C . ALA A 1 96 ? 10.258 -8.441 -26.015 1.00 95.62 96 ALA A C 1
ATOM 710 O O . ALA A 1 96 ? 10.737 -8.854 -24.961 1.00 95.62 96 ALA A O 1
ATOM 711 N N . HIS A 1 97 ? 10.727 -8.826 -27.207 1.00 92.12 97 HIS A N 1
ATOM 712 C CA . HIS A 1 97 ? 11.867 -9.730 -27.386 1.00 92.12 97 HIS A CA 1
ATOM 713 C C . HIS A 1 97 ? 13.233 -9.025 -27.377 1.00 92.12 97 HIS A C 1
ATOM 715 O O . HIS A 1 97 ? 14.247 -9.711 -27.467 1.00 92.12 97 HIS A O 1
ATOM 721 N N . ILE A 1 98 ? 13.285 -7.691 -27.283 1.00 94.69 98 ILE A N 1
ATOM 722 C CA . ILE A 1 98 ? 14.542 -6.933 -27.205 1.00 94.69 98 ILE A CA 1
ATOM 723 C C . ILE A 1 98 ? 14.693 -6.349 -25.805 1.00 94.69 98 ILE A C 1
ATOM 725 O O . ILE A 1 98 ? 13.960 -5.439 -25.448 1.00 94.69 98 ILE A O 1
ATOM 729 N N . GLU A 1 99 ? 15.665 -6.819 -25.030 1.00 94.25 99 GLU A N 1
ATOM 730 C CA . GLU A 1 99 ? 16.008 -6.220 -23.739 1.00 94.25 99 GLU A CA 1
ATOM 731 C C . GLU A 1 99 ? 16.985 -5.053 -23.944 1.00 94.25 99 GLU A C 1
ATOM 733 O O . GLU A 1 99 ? 18.007 -5.194 -24.615 1.00 94.25 99 GLU A O 1
ATOM 738 N N . LEU A 1 100 ? 16.688 -3.892 -23.359 1.00 96.00 100 LEU A N 1
ATOM 739 C CA . LEU A 1 100 ? 17.653 -2.797 -23.260 1.00 96.00 100 LEU A CA 1
ATOM 740 C C . LEU A 1 100 ? 18.509 -2.962 -22.005 1.00 96.00 100 LEU A C 1
ATOM 742 O O . LEU A 1 100 ? 17.993 -3.296 -20.942 1.00 96.00 100 LEU A O 1
ATOM 746 N N . MET A 1 101 ? 19.801 -2.671 -22.111 1.00 95.44 101 MET A N 1
ATOM 747 C CA . MET A 1 101 ? 20.747 -2.744 -21.002 1.00 95.44 101 MET A CA 1
ATOM 748 C C . MET A 1 101 ? 21.584 -1.454 -20.942 1.00 95.44 101 MET A C 1
ATOM 750 O O . MET A 1 101 ? 22.652 -1.391 -21.557 1.00 95.44 101 MET A O 1
ATOM 754 N N . PRO A 1 102 ? 21.105 -0.415 -20.228 1.00 95.56 102 PRO A N 1
ATOM 755 C CA . PRO A 1 102 ? 21.904 0.774 -19.935 1.00 95.56 102 PRO A CA 1
ATOM 756 C C . PRO A 1 102 ? 23.176 0.400 -19.177 1.00 95.56 102 PRO A C 1
ATOM 758 O O . PRO A 1 102 ? 23.129 -0.329 -18.183 1.00 95.56 102 PRO A O 1
ATOM 761 N N . LEU A 1 103 ? 24.310 0.936 -19.620 1.00 93.81 103 LEU A N 1
ATOM 762 C CA . LEU A 1 103 ? 25.610 0.805 -18.970 1.00 93.81 103 LEU A CA 1
ATOM 763 C C . LEU A 1 103 ? 26.139 2.188 -18.587 1.00 93.81 103 LEU A C 1
ATOM 765 O O . LEU A 1 103 ? 25.787 3.186 -19.204 1.00 93.81 103 LEU A O 1
ATOM 769 N N . ASN A 1 104 ? 26.997 2.251 -17.567 1.00 92.06 104 ASN A N 1
ATOM 770 C CA . ASN A 1 104 ? 27.742 3.459 -17.180 1.00 92.06 104 ASN A CA 1
ATOM 771 C C . ASN A 1 104 ? 26.895 4.726 -16.926 1.00 92.06 104 ASN A C 1
ATOM 773 O O . ASN A 1 104 ? 27.412 5.833 -17.023 1.00 92.06 104 ASN A O 1
ATOM 777 N N . GLY A 1 105 ? 25.615 4.576 -16.571 1.00 91.75 105 GLY A N 1
ATOM 778 C CA . GLY A 1 105 ? 24.712 5.711 -16.345 1.00 91.75 105 GLY A CA 1
ATOM 779 C C . GLY A 1 105 ? 24.222 6.393 -17.625 1.00 91.75 105 GLY A C 1
ATOM 780 O O . GLY A 1 105 ? 23.707 7.502 -17.541 1.00 91.75 105 GLY A O 1
ATOM 781 N N . ALA A 1 106 ? 24.376 5.748 -18.785 1.00 96.50 106 ALA A N 1
ATOM 782 C CA . ALA A 1 106 ? 23.895 6.266 -20.055 1.00 96.50 106 ALA A CA 1
ATOM 783 C C . ALA A 1 106 ? 22.375 6.477 -20.049 1.00 96.50 106 ALA A C 1
ATOM 785 O O . ALA A 1 106 ? 21.611 5.601 -19.623 1.00 96.50 106 ALA A O 1
ATOM 786 N N . VAL A 1 107 ? 21.938 7.614 -20.592 1.00 98.06 107 VAL A N 1
ATOM 787 C CA . VAL A 1 107 ? 20.522 7.987 -20.677 1.00 98.06 107 VAL A CA 1
ATOM 788 C C . VAL A 1 107 ? 20.004 7.980 -22.111 1.00 98.06 107 VAL A C 1
ATOM 790 O O . VAL A 1 107 ? 20.717 8.257 -23.074 1.00 98.06 107 VAL A O 1
ATOM 793 N N . ILE A 1 108 ? 18.711 7.717 -22.264 1.00 98.31 108 ILE A N 1
ATOM 794 C CA . ILE A 1 108 ? 17.969 7.937 -23.502 1.00 98.31 108 ILE A CA 1
ATOM 795 C C . ILE A 1 108 ? 17.385 9.350 -23.442 1.00 98.31 108 ILE A C 1
ATOM 797 O O . ILE A 1 108 ? 16.378 9.607 -22.779 1.00 98.31 108 ILE A O 1
ATOM 801 N N . SER A 1 109 ? 18.025 10.266 -24.160 1.00 98.00 109 SER A N 1
ATOM 802 C CA . SER A 1 109 ? 17.557 11.628 -24.401 1.00 98.00 109 SER A CA 1
ATOM 803 C C . SER A 1 109 ? 16.469 11.622 -25.478 1.00 98.00 109 SER A C 1
ATOM 805 O O . SER A 1 109 ? 16.758 11.671 -26.676 1.00 98.00 109 SER A O 1
ATOM 807 N N . HIS A 1 110 ? 15.203 11.527 -25.068 1.00 97.75 110 HIS A N 1
ATOM 808 C CA . HIS A 1 110 ? 14.067 11.365 -25.985 1.00 97.75 110 HIS A CA 1
ATOM 809 C C . HIS A 1 110 ? 13.383 12.681 -26.385 1.00 97.75 110 HIS A C 1
ATOM 811 O O . HIS A 1 110 ? 12.549 12.677 -27.289 1.00 97.75 110 HIS A O 1
ATOM 817 N N . GLY A 1 111 ? 13.742 13.822 -25.784 1.00 96.94 111 GLY A N 1
ATOM 818 C CA . GLY A 1 111 ? 13.161 15.120 -26.150 1.00 96.94 111 GLY A CA 1
ATOM 819 C C . GLY A 1 111 ? 11.632 15.082 -26.070 1.00 96.94 111 GLY A C 1
ATOM 820 O O . GLY A 1 111 ? 11.104 14.630 -25.064 1.00 96.94 111 GLY A O 1
ATOM 821 N N . ALA A 1 112 ? 10.931 15.502 -27.128 1.00 97.31 112 ALA A N 1
ATOM 822 C CA . ALA A 1 112 ? 9.465 15.430 -27.222 1.00 97.31 112 ALA A CA 1
ATOM 823 C C . ALA A 1 112 ? 8.930 14.090 -27.776 1.00 97.31 112 ALA A C 1
ATOM 825 O O . ALA A 1 112 ? 7.721 13.937 -27.943 1.00 97.31 112 ALA A O 1
ATOM 826 N N . TYR A 1 113 ? 9.806 13.140 -28.109 1.00 98.38 113 TYR A N 1
ATOM 827 C CA . TYR A 1 113 ? 9.418 11.864 -28.707 1.00 98.38 113 TYR A CA 1
ATOM 828 C C . TYR A 1 113 ? 8.970 10.857 -27.649 1.00 98.38 113 TYR A C 1
ATOM 830 O O . TYR A 1 113 ? 9.462 10.858 -26.518 1.00 98.38 113 TYR A O 1
ATOM 838 N N . THR A 1 114 ? 8.056 9.974 -28.051 1.00 98.25 114 THR A N 1
ATOM 839 C CA . THR A 1 114 ? 7.566 8.879 -27.213 1.00 98.25 114 THR A CA 1
ATOM 840 C C . THR A 1 114 ? 8.503 7.676 -27.288 1.00 98.25 114 THR A C 1
ATOM 842 O O . THR A 1 114 ? 8.894 7.253 -28.382 1.00 98.25 114 THR A O 1
ATOM 845 N N . VAL A 1 115 ? 8.803 7.084 -26.132 1.00 98.44 115 VAL A N 1
ATOM 846 C CA . VAL A 1 115 ? 9.507 5.801 -26.015 1.00 98.44 115 VAL A CA 1
ATOM 847 C C . VAL A 1 115 ? 8.538 4.749 -25.491 1.00 98.44 115 VAL A C 1
ATOM 849 O O . VAL A 1 115 ? 8.003 4.878 -24.393 1.00 98.44 115 VAL A O 1
ATOM 852 N N . THR A 1 116 ? 8.314 3.687 -26.255 1.00 98.50 116 THR A N 1
ATOM 853 C CA . THR A 1 116 ? 7.505 2.543 -25.822 1.00 98.50 116 THR A CA 1
ATOM 854 C C . THR A 1 116 ? 8.418 1.344 -25.619 1.00 98.50 116 THR A C 1
ATOM 856 O O . THR A 1 116 ? 9.000 0.850 -26.582 1.00 98.50 116 THR A O 1
ATOM 859 N N . VAL A 1 117 ? 8.542 0.857 -24.386 1.00 97.94 117 VAL A N 1
ATOM 860 C CA . VAL A 1 117 ? 9.401 -0.284 -24.039 1.00 97.94 117 VAL A CA 1
ATOM 861 C C . VAL A 1 117 ? 8.533 -1.443 -23.585 1.00 97.94 117 VAL A C 1
ATOM 863 O O . VAL A 1 117 ? 8.009 -1.415 -22.483 1.00 97.94 117 VAL A O 1
ATOM 866 N N . ASN A 1 118 ? 8.380 -2.465 -24.429 1.00 96.94 118 ASN A N 1
ATOM 867 C CA . ASN A 1 118 ? 7.544 -3.634 -24.121 1.00 96.94 118 ASN A CA 1
ATOM 868 C C . ASN A 1 118 ? 8.340 -4.806 -23.518 1.00 96.94 118 ASN A C 1
ATOM 870 O O . ASN A 1 118 ? 7.791 -5.891 -23.316 1.00 96.94 118 ASN A O 1
ATOM 874 N N . SER A 1 119 ? 9.644 -4.625 -23.313 1.00 92.62 119 SER A N 1
ATOM 875 C CA . SER A 1 119 ? 10.561 -5.640 -22.804 1.00 92.62 119 SER A CA 1
ATOM 876 C C . SER A 1 119 ? 10.608 -5.673 -21.279 1.00 92.62 119 SER A C 1
ATOM 878 O O . SER A 1 119 ? 10.101 -4.782 -20.599 1.00 92.62 119 SER A O 1
ATOM 880 N N . SER A 1 120 ? 11.265 -6.697 -20.736 1.00 90.56 120 SER A N 1
ATOM 881 C CA . SER A 1 120 ? 11.622 -6.727 -19.316 1.00 90.56 120 SER A CA 1
ATOM 882 C C . SER A 1 120 ? 12.576 -5.579 -18.964 1.00 90.56 120 SER A C 1
ATOM 884 O O . SER A 1 120 ? 13.424 -5.199 -19.774 1.00 90.56 120 SER A O 1
ATOM 886 N N . THR A 1 121 ? 12.445 -5.065 -17.743 1.00 93.25 121 THR A N 1
ATOM 887 C CA . THR A 1 121 ? 13.320 -4.053 -17.125 1.00 93.25 121 THR A CA 1
ATOM 888 C C . THR A 1 121 ? 14.078 -4.600 -15.913 1.00 93.25 121 THR A C 1
ATOM 890 O O . THR A 1 121 ? 14.729 -3.848 -15.194 1.00 93.25 121 THR A O 1
ATOM 893 N N . ALA A 1 122 ? 14.006 -5.912 -15.661 1.00 89.19 122 ALA A N 1
ATOM 894 C CA . ALA A 1 122 ? 14.491 -6.537 -14.425 1.00 89.19 122 ALA A CA 1
ATOM 895 C C . ALA A 1 122 ? 15.998 -6.349 -14.161 1.00 89.19 122 ALA A C 1
ATOM 897 O O . ALA A 1 122 ? 16.458 -6.528 -13.035 1.00 89.19 122 ALA A O 1
ATOM 898 N N . ARG A 1 123 ? 16.779 -6.025 -15.197 1.00 89.12 123 ARG A N 1
ATOM 899 C CA . ARG A 1 123 ? 18.236 -5.842 -15.120 1.00 89.12 123 ARG A CA 1
ATOM 900 C C . ARG A 1 123 ? 18.663 -4.374 -15.135 1.00 89.12 123 ARG A C 1
ATOM 902 O O . ARG A 1 123 ? 19.861 -4.102 -15.190 1.00 89.12 123 ARG A O 1
ATOM 909 N N . TRP A 1 124 ? 17.719 -3.434 -15.123 1.00 94.56 124 TRP A N 1
ATOM 910 C CA . TRP A 1 124 ? 18.037 -2.009 -15.159 1.00 94.56 124 TRP A CA 1
ATOM 911 C C . TRP A 1 124 ? 18.574 -1.530 -13.805 1.00 94.56 124 TRP A C 1
ATOM 913 O O . TRP A 1 124 ? 18.087 -1.965 -12.759 1.00 94.56 124 TRP A O 1
ATOM 923 N N . PRO A 1 125 ? 19.570 -0.628 -13.794 1.00 94.38 125 PRO A N 1
ATOM 924 C CA . PRO A 1 125 ? 20.038 -0.015 -12.564 1.00 94.38 125 PRO A CA 1
ATOM 925 C C . PRO A 1 125 ? 18.979 0.942 -11.998 1.00 94.38 125 PRO A C 1
ATOM 927 O O . PRO A 1 125 ? 18.150 1.495 -12.723 1.00 94.38 125 PRO A O 1
ATOM 930 N N . LEU A 1 126 ? 19.045 1.199 -10.691 1.00 93.88 126 LEU A N 1
ATOM 931 C CA . LEU A 1 126 ? 18.287 2.271 -10.037 1.00 93.88 126 LEU A CA 1
ATOM 932 C C . LEU A 1 126 ? 18.994 3.621 -10.245 1.00 93.88 126 LEU A C 1
ATOM 934 O O . LEU A 1 126 ? 19.493 4.230 -9.305 1.00 93.88 126 LEU A O 1
ATOM 938 N N . ALA A 1 127 ? 19.078 4.050 -11.501 1.00 95.38 127 ALA A N 1
ATOM 939 C CA . ALA A 1 127 ? 19.664 5.318 -11.929 1.00 95.38 127 ALA A CA 1
ATOM 940 C C . ALA A 1 127 ? 18.805 5.935 -13.040 1.00 95.38 127 ALA A C 1
ATOM 942 O O . ALA A 1 127 ? 17.926 5.261 -13.575 1.00 95.38 127 ALA A O 1
ATOM 943 N N . GLN A 1 128 ? 19.053 7.195 -13.400 1.00 97.56 128 GLN A N 1
ATOM 944 C CA . GLN A 1 128 ? 18.336 7.828 -14.505 1.00 97.56 128 GLN A CA 1
ATOM 945 C C . GLN A 1 128 ? 18.572 7.059 -15.809 1.00 97.56 128 GLN A C 1
ATOM 947 O O . GLN A 1 128 ? 19.711 6.788 -16.172 1.00 97.56 128 GLN A O 1
ATOM 952 N N . ILE A 1 129 ? 17.481 6.713 -16.495 1.00 98.12 129 ILE A N 1
ATOM 953 C CA . ILE A 1 129 ? 17.481 6.014 -17.787 1.00 98.12 129 ILE A CA 1
ATOM 954 C C . ILE A 1 129 ? 16.895 6.908 -18.879 1.00 98.12 129 ILE A C 1
ATOM 956 O O . ILE A 1 129 ? 17.326 6.837 -20.027 1.00 98.12 129 ILE A O 1
ATOM 960 N N . PHE A 1 130 ? 15.933 7.764 -18.537 1.00 98.44 130 PHE A N 1
ATOM 961 C CA . PHE A 1 130 ? 15.222 8.626 -19.473 1.00 98.44 130 PHE A CA 1
ATOM 962 C C . PHE A 1 130 ? 15.438 10.100 -19.144 1.00 98.44 130 PHE A C 1
ATOM 964 O O . PHE A 1 130 ? 15.420 10.516 -17.982 1.00 98.44 130 PHE A O 1
ATOM 971 N N . ASN A 1 131 ? 15.619 10.896 -20.195 1.00 97.44 131 ASN A N 1
ATOM 972 C CA . ASN A 1 131 ? 15.691 12.345 -20.118 1.00 97.44 131 ASN A CA 1
ATOM 973 C C . ASN A 1 131 ? 14.908 12.968 -21.284 1.00 97.44 131 ASN A C 1
ATOM 975 O O . ASN A 1 131 ? 15.239 12.767 -22.454 1.00 97.44 131 ASN A O 1
ATOM 979 N N . GLY A 1 132 ? 13.861 13.731 -20.988 1.00 96.56 132 GLY A N 1
ATOM 980 C CA . GLY A 1 132 ? 13.033 14.358 -22.013 1.00 96.56 132 GLY A CA 1
ATOM 981 C C . GLY A 1 132 ? 11.648 14.741 -21.509 1.00 96.56 132 GLY A C 1
ATOM 982 O O . GLY A 1 132 ? 11.268 14.440 -20.383 1.00 96.56 132 GLY A O 1
ATOM 983 N N . THR A 1 133 ? 10.901 15.434 -22.363 1.00 95.94 133 THR A N 1
ATOM 984 C CA . THR A 1 133 ? 9.539 15.917 -22.092 1.00 95.94 133 THR A CA 1
ATOM 985 C C . THR A 1 133 ? 8.448 15.061 -22.735 1.00 95.94 133 THR A C 1
ATOM 987 O O . THR A 1 133 ? 7.275 15.259 -22.436 1.00 95.94 133 THR A O 1
ATOM 990 N N . GLY A 1 134 ? 8.809 14.154 -23.644 1.00 96.69 134 GLY A N 1
ATOM 991 C CA . GLY A 1 134 ? 7.906 13.186 -24.258 1.00 96.69 134 GLY A CA 1
ATOM 992 C C . GLY A 1 134 ? 7.554 12.037 -23.315 1.00 96.69 134 GLY A C 1
ATOM 993 O O . GLY A 1 134 ? 8.161 11.862 -22.262 1.00 96.69 134 GLY A O 1
ATOM 994 N N . ASP A 1 135 ? 6.577 11.227 -23.702 1.00 97.50 135 ASP A N 1
ATOM 995 C CA . ASP A 1 135 ? 6.116 10.139 -22.843 1.00 97.50 135 ASP A CA 1
ATOM 996 C C . ASP A 1 135 ? 7.014 8.900 -22.942 1.00 97.50 135 ASP A C 1
ATOM 998 O O . ASP A 1 135 ? 7.413 8.475 -24.029 1.00 97.50 135 ASP A O 1
ATOM 1002 N N . VAL A 1 136 ? 7.249 8.249 -21.807 1.00 98.31 136 VAL A N 1
ATOM 1003 C CA . VAL A 1 136 ? 7.707 6.855 -21.759 1.00 98.31 136 VAL A CA 1
ATOM 1004 C C . VAL A 1 136 ? 6.491 5.992 -21.449 1.00 98.31 136 VAL A C 1
ATOM 1006 O O . VAL A 1 136 ? 5.667 6.389 -20.636 1.00 98.31 136 VAL A O 1
ATOM 1009 N N . THR A 1 137 ? 6.338 4.844 -22.110 1.00 97.81 137 THR A N 1
ATOM 1010 C CA . THR A 1 137 ? 5.178 3.943 -21.973 1.00 97.81 137 THR A CA 1
ATOM 1011 C C . THR A 1 137 ? 5.576 2.473 -22.132 1.00 97.81 137 THR A C 1
ATOM 1013 O O . THR A 1 137 ? 6.659 2.159 -22.624 1.00 97.81 137 THR A O 1
ATOM 1016 N N . GLY A 1 138 ? 4.685 1.556 -21.745 1.00 96.62 138 GLY A N 1
ATOM 1017 C CA . GLY A 1 138 ? 4.835 0.112 -21.980 1.00 96.62 138 GLY A CA 1
ATOM 1018 C C . GLY A 1 138 ? 5.629 -0.644 -20.912 1.00 96.62 138 GLY A C 1
ATOM 1019 O O . GLY A 1 138 ? 5.645 -1.874 -20.942 1.00 96.62 138 GLY A O 1
ATOM 1020 N N . LEU A 1 139 ? 6.227 0.062 -19.945 1.00 97.19 139 LEU A N 1
ATOM 1021 C CA . LEU A 1 139 ? 7.033 -0.557 -18.897 1.00 97.19 139 LEU A CA 1
ATOM 1022 C C . LEU A 1 139 ? 6.166 -1.451 -18.003 1.00 97.19 139 LEU A C 1
ATOM 1024 O O . LEU A 1 139 ? 5.090 -1.053 -17.544 1.00 97.19 139 LEU A O 1
ATOM 1028 N N . GLN A 1 140 ? 6.664 -2.651 -17.704 1.00 94.56 140 GLN A N 1
ATOM 1029 C CA . GLN A 1 140 ? 5.993 -3.585 -16.790 1.00 94.56 140 GLN A CA 1
ATOM 1030 C C . GLN A 1 140 ? 5.936 -3.036 -15.359 1.00 94.56 140 GLN A C 1
ATOM 1032 O O . GLN A 1 140 ? 4.930 -3.187 -14.671 1.00 94.56 140 GLN A O 1
ATOM 1037 N N . GLU A 1 141 ? 6.995 -2.343 -14.954 1.00 95.25 141 GLU A N 1
ATOM 1038 C CA . GLU A 1 141 ? 7.105 -1.578 -13.717 1.00 95.25 141 GLU A CA 1
ATOM 1039 C C . GLU A 1 141 ? 7.954 -0.334 -13.980 1.00 95.25 141 GLU A C 1
ATOM 1041 O O . GLU A 1 141 ? 8.777 -0.340 -14.892 1.00 95.25 141 GLU A O 1
ATOM 1046 N N . ALA A 1 142 ? 7.755 0.735 -13.214 1.00 96.88 142 ALA A N 1
ATOM 1047 C CA . ALA A 1 142 ? 8.537 1.960 -13.336 1.00 96.88 142 ALA A CA 1
ATOM 1048 C C . ALA A 1 142 ? 9.055 2.433 -11.977 1.00 96.88 142 ALA A C 1
ATOM 1050 O O . ALA A 1 142 ? 8.357 2.349 -10.967 1.00 96.88 142 ALA A O 1
ATOM 1051 N N . TYR A 1 143 ? 10.266 2.981 -11.972 1.00 96.94 143 TYR A N 1
ATOM 1052 C CA . TYR A 1 143 ? 10.889 3.585 -10.798 1.00 96.94 143 TYR A CA 1
ATOM 1053 C C . TYR A 1 143 ? 11.089 5.077 -11.068 1.00 96.94 143 TYR A C 1
ATOM 1055 O O . TYR A 1 143 ? 11.614 5.413 -12.132 1.00 96.94 143 TYR A O 1
ATOM 1063 N N . PRO A 1 144 ? 10.731 5.987 -10.143 1.00 97.00 144 PRO A N 1
ATOM 1064 C CA . PRO A 1 144 ? 10.984 7.416 -10.333 1.00 97.00 144 PRO A CA 1
ATOM 1065 C C . PRO A 1 144 ? 12.464 7.732 -10.607 1.00 97.00 144 PRO A C 1
ATOM 1067 O O . PRO A 1 144 ? 12.761 8.630 -11.388 1.00 97.00 144 PRO A O 1
ATOM 1070 N N . GLN A 1 145 ? 13.394 6.939 -10.060 1.00 96.50 145 GLN A N 1
ATOM 1071 C CA . GLN A 1 145 ? 14.836 7.040 -10.313 1.00 96.50 145 GLN A CA 1
ATOM 1072 C C . GLN A 1 145 ? 15.179 7.018 -11.800 1.00 96.50 145 GLN A C 1
ATOM 1074 O O . GLN A 1 145 ? 16.082 7.734 -12.222 1.00 96.50 145 GLN A O 1
ATOM 1079 N N . TRP A 1 146 ? 14.439 6.249 -12.604 1.00 97.88 146 TRP A N 1
ATOM 1080 C CA . TRP A 1 146 ? 14.655 6.168 -14.048 1.00 97.88 146 TRP A CA 1
ATOM 1081 C C . TRP A 1 146 ? 14.361 7.483 -14.771 1.00 97.88 146 TRP A C 1
ATOM 1083 O O . TRP A 1 146 ? 14.824 7.663 -15.894 1.00 97.88 146 TRP A O 1
ATOM 1093 N N . PHE A 1 147 ? 13.661 8.409 -14.118 1.00 97.62 147 PHE A N 1
ATOM 1094 C CA . PHE A 1 147 ? 13.328 9.743 -14.612 1.00 97.62 147 PHE A CA 1
ATOM 1095 C C . PHE A 1 147 ? 14.158 10.847 -13.937 1.00 97.62 147 PHE A C 1
ATOM 1097 O O . PHE A 1 147 ? 13.890 12.025 -14.153 1.00 97.62 147 PHE A O 1
ATOM 1104 N N . GLY A 1 148 ? 15.174 10.482 -13.143 1.00 95.56 148 GLY A N 1
ATOM 1105 C CA . GLY A 1 148 ? 16.129 11.424 -12.555 1.00 95.56 148 GLY A CA 1
ATOM 1106 C C . GLY A 1 148 ? 15.621 12.108 -11.290 1.00 95.56 148 GLY A C 1
ATOM 1107 O O . GLY A 1 148 ? 15.564 13.333 -11.241 1.00 95.56 148 GLY A O 1
ATOM 1108 N N . THR A 1 149 ? 15.223 11.332 -10.278 1.00 93.38 149 THR A N 1
ATOM 1109 C CA . THR A 1 149 ? 14.959 11.881 -8.936 1.00 93.38 149 THR A CA 1
ATOM 1110 C C . THR A 1 149 ? 16.237 12.431 -8.330 1.00 93.38 149 THR A C 1
ATOM 1112 O O . THR A 1 149 ? 17.270 11.757 -8.368 1.00 93.38 149 THR A O 1
ATOM 1115 N N . ASP A 1 150 ? 16.153 13.613 -7.738 1.00 87.94 150 ASP A N 1
ATOM 1116 C CA . ASP A 1 150 ? 17.262 14.304 -7.079 1.00 87.94 150 ASP A CA 1
ATOM 1117 C C . ASP A 1 150 ? 17.051 14.442 -5.561 1.00 87.94 150 ASP A C 1
ATOM 1119 O O . ASP A 1 150 ? 17.952 14.899 -4.853 1.00 87.94 150 ASP A O 1
ATOM 1123 N N . GLY A 1 151 ? 15.899 13.986 -5.052 1.00 83.19 151 GLY A N 1
ATOM 1124 C CA . GLY A 1 151 ? 15.536 14.058 -3.641 1.00 83.19 151 GLY A CA 1
ATOM 1125 C C . GLY A 1 151 ? 14.911 15.392 -3.233 1.00 83.19 151 GLY A C 1
ATOM 1126 O O . GLY A 1 151 ? 14.766 15.633 -2.034 1.00 83.19 151 GLY A O 1
ATOM 1127 N N . ALA A 1 152 ? 14.562 16.257 -4.190 1.00 85.69 152 ALA A N 1
ATOM 1128 C CA . ALA A 1 152 ? 13.861 17.509 -3.954 1.00 85.69 152 ALA A CA 1
ATOM 1129 C C . ALA A 1 152 ? 12.746 17.700 -4.993 1.00 85.69 152 ALA A C 1
ATOM 1131 O O . ALA A 1 152 ? 12.998 17.847 -6.183 1.00 85.69 152 ALA A O 1
ATOM 1132 N N . ALA A 1 153 ? 11.494 17.791 -4.541 1.00 87.00 153 ALA A N 1
ATOM 1133 C CA . ALA A 1 153 ? 10.346 17.978 -5.435 1.00 87.00 153 ALA A CA 1
ATOM 1134 C C . ALA A 1 153 ? 10.212 16.888 -6.533 1.00 87.00 153 ALA A C 1
ATOM 1136 O O . ALA A 1 153 ? 9.912 17.172 -7.698 1.00 87.00 153 ALA A O 1
ATOM 1137 N N . ASP A 1 154 ? 10.336 15.620 -6.131 1.00 92.38 154 ASP A N 1
ATOM 1138 C CA . ASP A 1 154 ? 10.302 14.416 -6.972 1.00 92.38 154 ASP A CA 1
ATOM 1139 C C . ASP A 1 154 ? 8.919 14.125 -7.610 1.00 92.38 154 ASP A C 1
ATOM 1141 O O . ASP A 1 154 ? 8.724 13.105 -8.285 1.00 92.38 154 ASP A O 1
ATOM 1145 N N . GLN A 1 155 ? 7.910 14.990 -7.417 1.00 92.69 155 GLN A N 1
ATOM 1146 C CA . GLN A 1 155 ? 6.560 14.767 -7.949 1.00 92.69 155 GLN A CA 1
ATOM 1147 C C . GLN A 1 155 ? 6.521 14.647 -9.479 1.00 92.69 155 GLN A C 1
ATOM 1149 O O . GLN A 1 155 ? 5.651 13.957 -10.015 1.00 92.69 155 GLN A O 1
ATOM 1154 N N . VAL A 1 156 ? 7.446 15.294 -10.194 1.00 93.81 156 VAL A N 1
ATOM 1155 C CA . VAL A 1 156 ? 7.516 15.228 -11.662 1.00 93.81 156 VAL A CA 1
ATOM 1156 C C . VAL A 1 156 ? 7.947 13.831 -12.107 1.00 93.81 156 VAL A C 1
ATOM 1158 O O . VAL A 1 156 ? 7.308 13.232 -12.971 1.00 93.81 156 VAL A O 1
ATOM 1161 N N . GLN A 1 157 ? 8.968 13.271 -11.462 1.00 96.38 157 GLN A N 1
ATOM 1162 C CA . GLN A 1 157 ? 9.519 11.952 -11.756 1.00 96.38 157 GLN A CA 1
ATOM 1163 C C . GLN A 1 157 ? 8.545 10.838 -11.378 1.00 96.38 157 GLN A C 1
ATOM 1165 O O . GLN A 1 157 ? 8.391 9.870 -12.121 1.00 96.38 157 GLN A O 1
ATOM 1170 N N . ILE A 1 158 ? 7.825 10.989 -10.264 1.00 95.00 158 ILE A N 1
ATOM 1171 C CA . ILE A 1 158 ? 6.771 10.041 -9.884 1.00 95.00 158 ILE A CA 1
ATOM 1172 C C . ILE A 1 158 ? 5.621 10.073 -10.904 1.00 95.00 158 ILE A C 1
ATOM 1174 O O . ILE A 1 158 ? 5.136 9.016 -11.308 1.00 95.00 158 ILE A O 1
ATOM 1178 N N . ARG A 1 159 ? 5.200 11.257 -11.377 1.00 94.88 159 ARG A N 1
ATOM 1179 C CA . ARG A 1 159 ? 4.181 11.370 -12.439 1.00 94.88 159 ARG A CA 1
ATOM 1180 C C . ARG A 1 159 ? 4.662 10.743 -13.749 1.00 94.88 159 ARG A C 1
ATOM 1182 O O . ARG A 1 159 ? 3.889 10.025 -14.380 1.00 94.88 159 ARG A O 1
ATOM 1189 N N . ALA A 1 160 ? 5.924 10.946 -14.124 1.00 96.19 160 ALA A N 1
ATOM 1190 C CA . ALA A 1 160 ? 6.514 10.307 -15.300 1.00 96.19 160 ALA A CA 1
ATOM 1191 C C . ALA A 1 160 ? 6.528 8.771 -15.170 1.00 96.19 160 ALA A C 1
ATOM 1193 O O . ALA A 1 160 ? 6.100 8.072 -16.088 1.00 96.19 160 ALA A O 1
ATOM 1194 N N . ALA A 1 161 ? 6.895 8.240 -13.998 1.00 97.00 161 ALA A N 1
ATOM 1195 C CA . ALA A 1 161 ? 6.827 6.806 -13.716 1.00 97.00 161 ALA A CA 1
ATOM 1196 C C . ALA A 1 161 ? 5.393 6.260 -13.803 1.00 97.00 161 ALA A C 1
ATOM 1198 O O . ALA A 1 161 ? 5.173 5.197 -14.383 1.00 97.00 161 ALA A O 1
ATOM 1199 N N . LEU A 1 162 ? 4.407 7.009 -13.296 1.00 95.44 162 LEU A N 1
ATOM 1200 C CA . LEU A 1 162 ? 2.992 6.653 -13.416 1.00 95.44 162 LEU A CA 1
ATOM 1201 C C . LEU A 1 162 ? 2.544 6.629 -14.880 1.00 95.44 162 LEU A C 1
ATOM 1203 O O . LEU A 1 162 ? 1.814 5.723 -15.265 1.00 95.44 162 LEU A O 1
ATOM 1207 N N . VAL A 1 163 ? 2.952 7.596 -15.709 1.00 95.69 163 VAL A N 1
ATOM 1208 C CA . VAL A 1 163 ? 2.660 7.577 -17.156 1.00 95.69 163 VAL A CA 1
ATOM 1209 C C . VAL A 1 163 ? 3.255 6.331 -17.813 1.00 95.69 163 VAL A C 1
ATOM 1211 O O . VAL A 1 163 ? 2.582 5.695 -18.627 1.00 95.69 163 VAL A O 1
ATOM 1214 N N . ALA A 1 164 ? 4.462 5.946 -17.401 1.00 96.88 164 ALA A N 1
ATOM 1215 C CA . ALA A 1 164 ? 5.208 4.867 -18.023 1.00 96.88 164 ALA A CA 1
ATOM 1216 C C . ALA A 1 164 ? 4.752 3.454 -17.668 1.00 96.88 164 ALA A C 1
ATOM 1218 O O . ALA A 1 164 ? 4.910 2.555 -18.500 1.00 96.88 164 ALA A O 1
ATOM 1219 N N . SER A 1 165 ? 4.166 3.255 -16.485 1.00 96.19 165 SER A N 1
ATOM 1220 C CA . SER A 1 165 ? 3.696 1.945 -16.039 1.00 96.19 165 SER A CA 1
ATOM 1221 C C . SER A 1 165 ? 2.431 2.005 -15.186 1.00 96.19 165 SER A C 1
ATOM 1223 O O . SER A 1 165 ? 2.190 2.944 -14.430 1.00 96.19 165 SER A O 1
ATOM 1225 N N . ALA A 1 166 ? 1.645 0.928 -15.243 1.00 93.25 166 ALA A N 1
ATOM 1226 C CA . ALA A 1 166 ? 0.575 0.698 -14.279 1.00 93.25 166 ALA A CA 1
ATOM 1227 C C . ALA A 1 166 ? 1.111 0.415 -12.865 1.00 93.25 166 ALA A C 1
ATOM 1229 O O . ALA A 1 166 ? 0.395 0.645 -11.895 1.00 93.25 166 ALA A O 1
ATOM 1230 N N . THR A 1 167 ? 2.350 -0.067 -12.732 1.00 93.62 167 THR A N 1
ATOM 1231 C CA . THR A 1 167 ? 2.973 -0.363 -11.437 1.00 93.62 167 THR A CA 1
ATOM 1232 C C . THR A 1 167 ? 4.196 0.519 -11.233 1.00 93.62 167 THR A C 1
ATOM 1234 O O . THR A 1 167 ? 5.192 0.386 -11.937 1.00 93.62 167 THR A O 1
ATOM 1237 N N . VAL A 1 168 ? 4.144 1.404 -10.241 1.00 95.25 168 VAL A N 1
ATOM 1238 C CA . VAL A 1 168 ? 5.278 2.234 -9.829 1.00 95.25 168 VAL A CA 1
ATOM 1239 C C . VAL A 1 168 ? 5.870 1.679 -8.545 1.00 95.25 168 VAL A C 1
ATOM 1241 O O . VAL A 1 168 ? 5.147 1.425 -7.583 1.00 95.25 168 VAL A O 1
ATOM 1244 N N . ARG A 1 169 ? 7.189 1.505 -8.515 1.00 94.38 169 ARG A N 1
ATOM 1245 C CA . ARG A 1 169 ? 7.931 1.061 -7.337 1.00 94.38 169 ARG A CA 1
ATOM 1246 C C . ARG A 1 169 ? 8.731 2.213 -6.752 1.00 94.38 169 ARG A C 1
ATOM 1248 O O . ARG A 1 169 ? 9.498 2.869 -7.451 1.00 94.38 169 ARG A O 1
ATOM 1255 N N . LEU A 1 170 ? 8.553 2.434 -5.457 1.00 93.06 170 LEU A N 1
ATOM 1256 C CA . LEU A 1 170 ? 9.271 3.435 -4.682 1.00 93.06 170 LEU A CA 1
ATOM 1257 C C . LEU A 1 170 ? 10.371 2.736 -3.884 1.00 93.06 170 LEU A C 1
ATOM 1259 O O . LEU A 1 170 ? 10.079 1.878 -3.053 1.00 93.06 170 LEU A O 1
ATOM 1263 N N . VAL A 1 171 ? 11.625 3.093 -4.153 1.00 90.31 171 VAL A N 1
ATOM 1264 C CA . VAL A 1 171 ? 12.807 2.564 -3.459 1.00 90.31 171 VAL A CA 1
ATOM 1265 C C . VAL A 1 171 ? 13.510 3.731 -2.773 1.00 90.31 171 VAL A C 1
ATOM 1267 O O . VAL A 1 171 ? 14.245 4.474 -3.416 1.00 90.31 171 VAL A O 1
ATOM 1270 N N . GLY A 1 172 ? 13.269 3.904 -1.474 1.00 86.81 172 GLY A N 1
ATOM 1271 C CA . GLY A 1 172 ? 13.827 4.998 -0.673 1.00 86.81 172 GLY A CA 1
ATOM 1272 C C . GLY A 1 172 ? 12.838 6.131 -0.383 1.00 86.81 172 GLY A C 1
ATOM 1273 O O . GLY A 1 172 ? 11.621 5.946 -0.449 1.00 86.81 172 GLY A O 1
ATOM 1274 N N . SER A 1 173 ? 13.383 7.293 -0.021 1.00 84.62 173 SER A N 1
ATOM 1275 C CA . SER A 1 173 ? 12.620 8.492 0.339 1.00 84.62 173 SER A CA 1
ATOM 1276 C C . SER A 1 173 ? 12.480 9.429 -0.855 1.00 84.62 173 SER A C 1
ATOM 1278 O O . SER A 1 173 ? 13.451 9.651 -1.572 1.00 84.62 173 SER A O 1
ATOM 1280 N N . TYR A 1 174 ? 11.293 10.009 -1.012 1.00 87.56 174 TYR A N 1
ATOM 1281 C CA . TYR A 1 174 ? 10.980 10.986 -2.054 1.00 87.56 174 TYR A CA 1
ATOM 1282 C C . TYR A 1 174 ? 10.391 12.230 -1.400 1.00 87.56 174 TYR A C 1
ATOM 1284 O O . TYR A 1 174 ? 9.516 12.105 -0.535 1.00 87.56 174 TYR A O 1
ATOM 1292 N N . ASP A 1 175 ? 10.862 13.405 -1.807 1.00 88.31 175 ASP A N 1
ATOM 1293 C CA . ASP A 1 175 ? 10.316 14.680 -1.347 1.00 88.31 175 ASP A CA 1
ATOM 1294 C C . ASP A 1 175 ? 9.255 15.161 -2.332 1.00 88.31 175 ASP A C 1
ATOM 1296 O O . ASP A 1 175 ? 9.529 15.349 -3.514 1.00 88.31 175 ASP A O 1
ATOM 1300 N N . VAL A 1 176 ? 8.026 15.350 -1.860 1.00 87.00 176 VAL A N 1
ATOM 1301 C CA . VAL A 1 176 ? 6.902 15.754 -2.707 1.00 87.00 176 VAL A CA 1
ATOM 1302 C C . VAL A 1 176 ? 6.316 17.059 -2.199 1.00 87.00 176 VAL A C 1
ATOM 1304 O O . VAL A 1 176 ? 5.681 17.122 -1.149 1.00 87.00 176 VAL A O 1
ATOM 1307 N N . GLY A 1 177 ? 6.519 18.124 -2.974 1.00 84.06 177 GLY A N 1
ATOM 1308 C CA . GLY A 1 177 ? 6.016 19.456 -2.630 1.00 84.06 177 GLY A CA 1
ATOM 1309 C C . GLY A 1 177 ? 4.525 19.644 -2.923 1.00 84.06 177 GLY A C 1
ATOM 1310 O O . GLY A 1 177 ? 3.927 20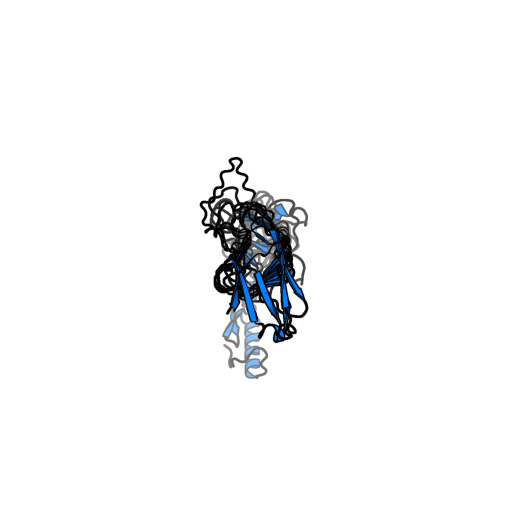.633 -2.503 1.00 84.06 177 GLY A O 1
ATOM 1311 N N . GLU A 1 178 ? 3.915 18.712 -3.658 1.00 85.88 178 GLU A N 1
ATOM 1312 C CA . GLU A 1 178 ? 2.546 18.817 -4.159 1.00 85.88 178 GLU A CA 1
ATOM 1313 C C . GLU A 1 178 ? 1.814 17.470 -4.135 1.00 85.88 178 GLU A C 1
ATOM 1315 O O . GLU A 1 178 ? 2.407 16.401 -3.994 1.00 85.88 178 GLU A O 1
ATOM 1320 N N . THR A 1 179 ? 0.495 17.522 -4.339 1.00 82.38 179 THR A N 1
ATOM 1321 C CA . THR A 1 179 ? -0.329 16.318 -4.505 1.00 82.38 179 THR A CA 1
ATOM 1322 C C . THR A 1 179 ? -0.002 15.609 -5.824 1.00 82.38 179 THR A C 1
ATOM 1324 O O . THR A 1 179 ? 0.110 16.234 -6.885 1.00 82.38 179 THR A O 1
ATOM 1327 N N . ILE A 1 180 ? 0.117 14.281 -5.771 1.00 83.69 180 ILE A N 1
ATOM 1328 C CA . ILE A 1 180 ? 0.271 13.419 -6.946 1.00 83.69 180 ILE A CA 1
ATOM 1329 C C . ILE A 1 180 ? -1.054 12.710 -7.193 1.00 83.69 180 ILE A C 1
ATOM 1331 O O . ILE A 1 180 ? -1.534 11.974 -6.337 1.00 83.69 180 ILE A O 1
ATOM 1335 N N . GLU A 1 181 ? -1.641 12.935 -8.365 1.00 84.44 181 GLU A N 1
ATOM 1336 C CA . GLU A 1 181 ? -2.867 12.262 -8.779 1.00 84.44 181 GLU A CA 1
ATOM 1337 C C . GLU A 1 181 ? -2.534 10.911 -9.427 1.00 84.44 181 GLU A C 1
ATOM 1339 O O . GLU A 1 181 ? -1.791 10.837 -10.410 1.00 84.44 181 GLU A O 1
ATOM 1344 N N . VAL A 1 182 ? -3.090 9.833 -8.874 1.00 83.75 182 VAL A N 1
ATOM 1345 C CA . VAL A 1 182 ? -2.962 8.475 -9.415 1.00 83.75 182 VAL A CA 1
ATOM 1346 C C . VAL A 1 182 ? -4.264 8.119 -10.126 1.00 83.75 182 VAL A C 1
ATOM 1348 O O . VAL A 1 182 ? -5.229 7.687 -9.502 1.00 83.75 182 VAL A O 1
ATOM 1351 N N . ALA A 1 183 ? -4.305 8.330 -11.441 1.00 79.56 183 ALA A N 1
ATOM 1352 C CA . ALA A 1 183 ? -5.485 8.037 -12.250 1.00 79.56 183 ALA A CA 1
ATOM 1353 C C . ALA A 1 183 ? -5.510 6.580 -12.751 1.00 79.56 183 ALA A C 1
ATOM 1355 O O . ALA A 1 183 ? -4.483 6.020 -13.142 1.00 79.56 183 ALA A O 1
ATOM 1356 N N . GLY A 1 184 ? -6.710 5.996 -12.827 1.00 81.62 184 GLY A N 1
ATOM 1357 C CA . GLY A 1 184 ? -6.958 4.685 -13.439 1.00 81.62 184 GLY A CA 1
ATOM 1358 C C . GLY A 1 184 ? -6.475 3.485 -12.614 1.00 81.62 184 GLY A C 1
ATOM 1359 O O . GLY A 1 184 ? -6.347 3.554 -11.396 1.00 81.62 184 GLY A O 1
ATOM 1360 N N . ASN A 1 185 ? -6.213 2.360 -13.289 1.00 82.75 185 ASN A N 1
ATOM 1361 C CA . ASN A 1 185 ? -5.763 1.103 -12.672 1.00 82.75 185 ASN A CA 1
ATOM 1362 C C . ASN A 1 185 ? -4.250 1.119 -12.400 1.00 82.75 185 ASN A C 1
ATOM 1364 O O . ASN A 1 185 ? -3.513 0.292 -12.938 1.00 82.75 185 ASN A O 1
ATOM 1368 N N . ARG A 1 186 ? -3.777 2.101 -11.628 1.00 85.12 186 ARG A N 1
ATOM 1369 C CA . ARG A 1 186 ? -2.357 2.258 -11.290 1.00 85.12 186 ARG A CA 1
ATOM 1370 C C . ARG A 1 186 ? -2.103 1.921 -9.825 1.00 85.12 186 ARG A C 1
ATOM 1372 O O . ARG A 1 186 ? -2.960 2.125 -8.970 1.00 85.12 186 ARG A O 1
ATOM 1379 N N . SER A 1 187 ? -0.924 1.390 -9.533 1.00 86.94 187 SER A N 1
ATOM 1380 C CA . SER A 1 187 ? -0.498 0.997 -8.191 1.00 86.94 187 SER A CA 1
ATOM 1381 C C . SER A 1 187 ? 0.873 1.578 -7.880 1.00 86.94 187 SER A C 1
ATOM 1383 O O . SER A 1 187 ? 1.776 1.520 -8.712 1.00 86.94 187 SER A O 1
ATOM 1385 N N . ILE A 1 188 ? 1.027 2.118 -6.671 1.00 90.25 188 ILE A N 1
ATOM 1386 C CA . ILE A 1 188 ? 2.310 2.559 -6.121 1.00 90.25 188 ILE A CA 1
ATOM 1387 C C . ILE A 1 188 ? 2.688 1.581 -5.012 1.00 90.25 188 ILE A C 1
ATOM 1389 O O . ILE A 1 188 ? 1.932 1.395 -4.061 1.00 90.25 188 ILE A O 1
ATOM 1393 N N . LEU A 1 189 ? 3.849 0.948 -5.146 1.00 87.00 189 LEU A N 1
ATOM 1394 C CA . LEU A 1 189 ? 4.351 -0.064 -4.227 1.00 87.00 189 LEU A CA 1
ATOM 1395 C C . LEU A 1 189 ? 5.638 0.439 -3.575 1.00 87.00 189 LEU A C 1
ATOM 1397 O O . LEU A 1 189 ? 6.624 0.696 -4.265 1.00 87.00 189 LEU A O 1
ATOM 1401 N N . GLY A 1 190 ? 5.651 0.547 -2.247 1.00 83.25 190 GLY A N 1
ATOM 1402 C CA . GLY A 1 190 ? 6.898 0.714 -1.501 1.00 83.25 190 GLY A CA 1
ATOM 1403 C C . GLY A 1 190 ? 7.696 -0.587 -1.540 1.00 83.25 190 GLY A C 1
ATOM 1404 O O . GLY A 1 190 ? 7.157 -1.647 -1.222 1.00 83.25 190 GLY A O 1
ATOM 1405 N N . VAL A 1 191 ? 8.959 -0.526 -1.952 1.00 74.56 191 VAL A N 1
ATOM 1406 C CA . VAL A 1 191 ? 9.868 -1.675 -1.940 1.00 74.56 191 VAL A CA 1
ATOM 1407 C C . VAL A 1 191 ? 10.937 -1.414 -0.897 1.00 74.56 191 VAL A C 1
ATOM 1409 O O . VAL A 1 191 ? 11.641 -0.406 -0.951 1.00 74.56 191 VAL A O 1
ATOM 1412 N N . ASP A 1 192 ? 11.043 -2.329 0.059 1.00 59.78 192 ASP A N 1
ATOM 1413 C CA . ASP A 1 192 ? 12.038 -2.222 1.112 1.00 59.78 192 ASP A CA 1
ATOM 1414 C C . ASP A 1 192 ? 13.433 -2.427 0.511 1.00 59.78 192 ASP A C 1
ATOM 1416 O O . ASP A 1 192 ? 13.717 -3.453 -0.117 1.00 59.78 192 ASP A O 1
ATOM 1420 N N . ALA A 1 193 ? 14.309 -1.440 0.672 1.00 52.41 193 ALA A N 1
ATOM 1421 C CA . ALA A 1 193 ? 15.657 -1.458 0.121 1.00 52.41 193 ALA A CA 1
ATOM 1422 C C . ALA A 1 193 ? 16.596 -2.332 0.975 1.00 52.41 193 ALA A C 1
ATOM 1424 O O . ALA A 1 193 ? 17.685 -1.905 1.318 1.00 52.41 193 ALA A O 1
ATOM 1425 N N . GLY A 1 194 ? 16.187 -3.539 1.379 1.00 49.16 194 GLY A N 1
ATOM 1426 C CA . GLY A 1 194 ? 17.056 -4.507 2.062 1.00 49.16 194 GLY A CA 1
ATOM 1427 C C . GLY A 1 194 ? 17.723 -4.042 3.372 1.00 49.16 194 GLY A C 1
ATOM 1428 O O . GLY A 1 194 ? 18.719 -4.647 3.770 1.00 49.16 194 GLY A O 1
ATOM 1429 N N . VAL A 1 195 ? 17.210 -3.007 4.053 1.00 37.38 195 VAL A N 1
ATOM 1430 C CA . VAL A 1 195 ? 17.751 -2.496 5.328 1.00 37.38 195 VAL A CA 1
ATOM 1431 C C . VAL A 1 195 ? 16.733 -2.719 6.455 1.00 37.38 195 VAL A C 1
ATOM 1433 O O . VAL A 1 195 ? 15.571 -2.355 6.296 1.00 37.38 195 VAL A O 1
ATOM 1436 N N . PRO A 1 196 ? 17.125 -3.272 7.622 1.00 38.41 196 PRO A N 1
ATOM 1437 C CA . PRO A 1 196 ? 16.240 -3.326 8.776 1.00 38.41 196 PRO A CA 1
ATOM 1438 C C . PRO A 1 196 ? 15.967 -1.906 9.291 1.00 38.41 196 PRO A C 1
ATOM 1440 O O . PRO A 1 196 ? 16.868 -1.246 9.801 1.00 38.41 196 PRO A O 1
ATOM 1443 N N . ALA A 1 197 ? 14.700 -1.500 9.189 1.00 40.47 197 ALA A N 1
ATOM 1444 C CA . ALA A 1 197 ? 14.091 -0.302 9.767 1.00 40.47 197 ALA A CA 1
ATOM 1445 C C . ALA A 1 197 ? 14.687 1.046 9.310 1.00 40.47 197 ALA A C 1
ATOM 1447 O O . ALA A 1 197 ? 15.676 1.511 9.863 1.00 40.47 197 ALA A O 1
ATOM 1448 N N . TYR A 1 198 ? 14.007 1.727 8.380 1.00 35.28 198 TYR A N 1
ATOM 1449 C CA . TYR A 1 198 ? 13.361 3.035 8.606 1.00 35.28 198 TYR A CA 1
ATOM 1450 C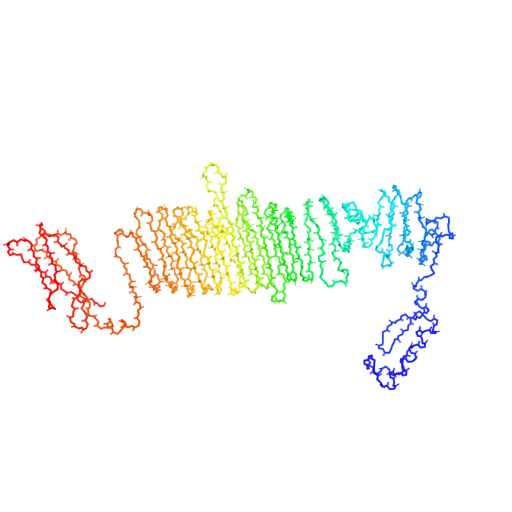 C . TYR A 1 198 ? 12.684 3.537 7.307 1.00 35.28 198 TYR A C 1
ATOM 1452 O O . TYR A 1 198 ? 13.357 3.827 6.328 1.00 35.28 198 TYR A O 1
ATOM 1460 N N . GLN A 1 199 ? 11.352 3.686 7.383 1.00 31.09 199 GLN A N 1
ATOM 1461 C CA . GLN A 1 199 ? 10.439 4.538 6.590 1.00 31.09 199 GLN A CA 1
ATOM 1462 C C . GLN A 1 199 ? 10.356 4.348 5.055 1.00 31.09 199 GLN A C 1
ATOM 1464 O O . GLN A 1 199 ? 11.149 4.924 4.315 1.00 31.09 199 GLN A O 1
ATOM 1469 N N . PRO A 1 200 ? 9.287 3.699 4.557 1.00 35.28 200 PRO A N 1
ATOM 1470 C CA . PRO A 1 200 ? 8.753 3.953 3.221 1.00 35.28 200 PRO A CA 1
ATOM 1471 C C . PRO A 1 200 ? 7.665 5.049 3.230 1.00 35.28 200 PRO A C 1
ATOM 1473 O O . PRO A 1 200 ? 6.749 5.035 4.054 1.00 35.28 200 PRO A O 1
ATOM 1476 N N . THR A 1 201 ? 7.743 5.962 2.260 1.00 35.75 201 THR A N 1
ATOM 1477 C CA . THR A 1 201 ? 6.743 7.000 1.948 1.00 35.75 201 THR A CA 1
ATOM 1478 C C . THR A 1 201 ? 5.765 6.478 0.892 1.00 35.75 201 THR A C 1
ATOM 1480 O O . THR A 1 201 ? 6.210 6.016 -0.157 1.00 35.75 201 THR A O 1
ATOM 1483 N N . VAL A 1 202 ? 4.444 6.582 1.106 1.00 40.41 202 VAL A N 1
ATOM 1484 C CA . VAL A 1 202 ? 3.443 6.389 0.032 1.00 40.41 202 VAL A CA 1
ATOM 1485 C C . VAL A 1 202 ? 2.329 7.437 0.116 1.00 40.41 202 VAL A C 1
ATOM 1487 O O . VAL A 1 202 ? 1.850 7.784 1.194 1.00 40.41 202 VAL A O 1
ATOM 1490 N N . ILE A 1 203 ? 1.966 7.931 -1.073 1.00 37.75 203 ILE A N 1
ATOM 1491 C CA . ILE A 1 203 ? 1.152 9.111 -1.387 1.00 37.75 203 ILE A CA 1
ATOM 1492 C C . ILE A 1 203 ? -0.275 8.721 -1.815 1.00 37.75 203 ILE A C 1
ATOM 1494 O O . ILE A 1 203 ? -0.554 7.592 -2.211 1.00 37.75 203 ILE A O 1
ATOM 1498 N N . ASN A 1 204 ? -1.149 9.716 -1.678 1.00 40.72 204 ASN A N 1
ATOM 1499 C CA . ASN A 1 204 ? -2.603 9.737 -1.596 1.00 40.72 204 ASN A CA 1
ATOM 1500 C C . ASN A 1 204 ? -3.398 9.445 -2.895 1.00 40.72 204 ASN A C 1
ATOM 1502 O O . ASN A 1 204 ? -2.868 9.571 -3.995 1.00 40.72 204 ASN A O 1
ATOM 1506 N N . HIS A 1 205 ? -4.703 9.154 -2.752 1.00 36.66 205 HIS A N 1
ATOM 1507 C CA . HIS A 1 205 ? -5.690 9.129 -3.845 1.00 36.66 205 HIS A CA 1
ATOM 1508 C C . HIS A 1 205 ? -6.891 10.047 -3.542 1.00 36.66 205 HIS A C 1
ATOM 1510 O O . HIS A 1 205 ? -7.409 10.065 -2.425 1.00 36.66 205 HIS A O 1
ATOM 1516 N N . SER A 1 206 ? -7.386 10.743 -4.566 1.00 29.44 206 SER A N 1
ATOM 1517 C CA . SER A 1 206 ? -8.783 11.169 -4.680 1.00 29.44 206 SER A CA 1
ATOM 1518 C C . SER A 1 206 ? -9.303 10.638 -6.015 1.00 29.44 206 SER A C 1
ATOM 1520 O O . SER A 1 206 ? -8.682 10.833 -7.056 1.00 29.44 206 SER A O 1
ATOM 1522 N N . ALA A 1 207 ? -10.396 9.875 -5.994 1.00 36.09 207 ALA A N 1
ATOM 1523 C CA . ALA A 1 207 ? -10.977 9.313 -7.209 1.00 36.09 207 ALA A CA 1
ATOM 1524 C C . ALA A 1 207 ? -12.219 10.110 -7.617 1.00 36.09 207 ALA A C 1
ATOM 1526 O O . ALA A 1 207 ? -13.210 10.166 -6.886 1.00 36.09 207 ALA A O 1
ATOM 1527 N N . ALA A 1 208 ? -12.196 10.664 -8.828 1.00 33.94 208 ALA A N 1
ATOM 1528 C CA . ALA A 1 208 ? -13.405 11.042 -9.540 1.00 33.94 208 ALA A CA 1
ATOM 1529 C C . ALA A 1 208 ? -14.014 9.789 -10.201 1.00 33.94 208 ALA A C 1
ATOM 1531 O O . ALA A 1 208 ? -13.436 9.205 -11.111 1.00 33.94 208 ALA A O 1
ATOM 1532 N N . SER A 1 209 ? -15.199 9.395 -9.724 1.00 36.28 209 SER A N 1
ATOM 1533 C CA . SER A 1 209 ? -16.179 8.503 -10.375 1.00 36.28 209 SER A CA 1
ATOM 1534 C C . SER A 1 209 ? -15.693 7.136 -10.904 1.00 36.28 209 SER A C 1
ATOM 1536 O O . SER A 1 209 ? -15.344 6.997 -12.072 1.00 36.28 209 SER A O 1
ATOM 1538 N N . GLY A 1 210 ? -15.832 6.085 -10.087 1.00 34.47 210 GLY A N 1
ATOM 1539 C CA . GLY A 1 210 ? -15.845 4.687 -10.544 1.00 34.47 210 GLY A CA 1
ATOM 1540 C C . GLY A 1 210 ? -15.700 3.678 -9.392 1.00 34.47 210 GLY A C 1
ATOM 1541 O O . GLY A 1 210 ? -15.026 3.996 -8.414 1.00 34.47 210 GLY A O 1
ATOM 1542 N N . PRO A 1 211 ? -16.319 2.481 -9.459 1.00 29.16 211 PRO A N 1
ATOM 1543 C CA . PRO A 1 211 ? -16.192 1.465 -8.417 1.00 29.16 211 PRO A CA 1
ATOM 1544 C C . PRO A 1 211 ? -14.881 0.698 -8.616 1.00 29.16 211 PRO A C 1
ATOM 1546 O O . PRO A 1 211 ? -14.821 -0.210 -9.441 1.00 29.16 211 PRO A O 1
ATOM 1549 N N . LEU A 1 212 ? -13.819 1.061 -7.895 1.00 37.78 212 LEU A N 1
ATOM 1550 C CA . LEU A 1 212 ? -12.557 0.318 -7.922 1.00 37.78 212 LEU A CA 1
ATOM 1551 C C . LEU A 1 212 ? -11.958 0.214 -6.516 1.00 37.78 212 LEU A C 1
ATOM 1553 O O . LEU A 1 212 ? -11.809 1.205 -5.806 1.00 37.78 212 LEU A O 1
ATOM 1557 N N . PHE A 1 213 ? -11.632 -1.019 -6.128 1.00 34.62 213 PHE A N 1
ATOM 1558 C CA . PHE A 1 213 ? -10.964 -1.366 -4.879 1.00 34.62 213 PHE A CA 1
ATOM 1559 C C . PHE A 1 213 ? -9.511 -0.873 -4.918 1.00 34.62 213 PHE A C 1
ATOM 1561 O O . PHE A 1 213 ? -8.706 -1.418 -5.672 1.00 34.62 213 PHE A O 1
ATOM 1568 N N . SER A 1 214 ? -9.154 0.123 -4.104 1.00 37.62 214 SER A N 1
ATOM 1569 C CA . SER A 1 214 ? -7.754 0.450 -3.816 1.00 37.62 214 SER A CA 1
ATOM 1570 C C . SER A 1 214 ? -7.375 -0.162 -2.466 1.00 37.62 214 SER A C 1
ATOM 1572 O O . SER A 1 214 ? -7.877 0.229 -1.416 1.00 37.62 214 SER A O 1
ATOM 1574 N N . ALA A 1 215 ? -6.525 -1.188 -2.491 1.00 38.03 215 ALA A N 1
ATOM 1575 C CA . ALA A 1 215 ? -5.949 -1.769 -1.286 1.00 38.03 215 ALA A CA 1
ATOM 1576 C C . ALA A 1 215 ? -4.553 -1.174 -1.085 1.00 38.03 215 ALA A C 1
ATOM 1578 O O . ALA A 1 215 ? -3.636 -1.465 -1.850 1.00 38.03 215 ALA A O 1
ATOM 1579 N N . VAL A 1 216 ? -4.376 -0.355 -0.048 1.00 45.91 216 VAL A N 1
ATOM 1580 C CA . VAL A 1 216 ? -3.040 -0.102 0.506 1.00 45.91 216 VAL A CA 1
ATOM 1581 C C . VAL A 1 216 ? -2.746 -1.286 1.420 1.00 45.91 216 VAL A C 1
ATOM 1583 O O . VAL A 1 216 ? -3.172 -1.295 2.571 1.00 45.91 216 VAL A O 1
ATOM 1586 N N . SER A 1 217 ? -2.110 -2.335 0.896 1.00 39.22 217 SER A N 1
ATOM 1587 C CA . SER A 1 217 ? -1.684 -3.477 1.706 1.00 39.22 217 SER A CA 1
ATOM 1588 C C . SER A 1 217 ? -0.282 -3.219 2.242 1.00 39.22 217 SER A C 1
ATOM 1590 O O . SER A 1 217 ? 0.688 -3.252 1.487 1.00 39.22 217 SER A O 1
ATOM 1592 N N . ASN A 1 218 ? -0.167 -2.987 3.548 1.00 43.84 218 ASN A N 1
ATOM 1593 C CA . ASN A 1 218 ? 1.119 -3.087 4.221 1.00 43.84 218 ASN A CA 1
ATOM 1594 C C . ASN A 1 218 ? 1.290 -4.514 4.761 1.00 43.84 218 ASN A C 1
ATOM 1596 O O . ASN A 1 218 ? 0.592 -4.911 5.701 1.00 43.84 218 ASN A O 1
ATOM 1600 N N . GLU A 1 219 ? 2.182 -5.287 4.145 1.00 43.28 219 GLU A N 1
ATOM 1601 C CA . GLU A 1 219 ? 2.452 -6.672 4.542 1.00 43.28 219 GLU A CA 1
ATOM 1602 C C . GLU A 1 219 ? 3.520 -6.793 5.647 1.00 43.28 219 GLU A C 1
ATOM 1604 O O . GLU A 1 219 ? 3.661 -7.879 6.208 1.00 43.28 219 GLU A O 1
ATOM 1609 N N . PHE A 1 220 ? 4.216 -5.710 6.039 1.00 43.16 220 PHE A N 1
ATOM 1610 C CA . PHE A 1 220 ? 5.315 -5.781 7.018 1.00 43.16 220 PHE A CA 1
ATOM 1611 C C . PHE A 1 220 ? 5.319 -4.608 8.031 1.00 43.16 220 PHE A C 1
ATOM 1613 O O . PHE A 1 220 ? 4.954 -3.475 7.726 1.00 43.16 220 PHE A O 1
ATOM 1620 N N . GLY A 1 221 ? 5.640 -4.899 9.299 1.00 33.72 221 GLY A N 1
ATOM 1621 C CA . GLY A 1 221 ? 5.394 -4.006 10.447 1.00 33.72 221 GLY A CA 1
ATOM 1622 C C . GLY A 1 221 ? 6.243 -2.730 10.506 1.00 33.72 221 GLY A C 1
ATOM 1623 O O . GLY A 1 221 ? 7.367 -2.701 10.019 1.00 33.72 221 GLY A O 1
ATOM 1624 N N . GLY A 1 222 ? 5.717 -1.691 11.174 1.00 39.12 222 GLY A N 1
ATOM 1625 C CA . GLY A 1 222 ? 6.491 -0.495 11.549 1.00 39.12 222 GLY A CA 1
ATOM 1626 C C . GLY A 1 222 ? 6.263 0.775 10.718 1.00 39.12 222 GLY A C 1
ATOM 1627 O O . GLY A 1 222 ? 7.105 1.670 10.746 1.00 39.12 222 GLY A O 1
ATOM 1628 N N . VAL A 1 223 ? 5.142 0.894 10.002 1.00 41.50 223 VAL A N 1
ATOM 1629 C CA . VAL A 1 223 ? 4.836 2.085 9.188 1.00 41.50 223 VAL A CA 1
ATOM 1630 C C . VAL A 1 223 ? 4.135 3.165 10.024 1.00 41.50 223 VAL A C 1
ATOM 1632 O O . VAL A 1 223 ? 3.150 2.885 10.713 1.00 41.50 223 VAL A O 1
ATOM 1635 N N . ARG A 1 224 ? 4.650 4.401 9.949 1.00 41.62 224 ARG A N 1
ATOM 1636 C CA . ARG A 1 224 ? 4.002 5.629 10.436 1.00 41.62 224 ARG A CA 1
ATOM 1637 C C . ARG A 1 224 ? 3.404 6.363 9.240 1.00 41.62 224 ARG A C 1
ATOM 1639 O O . ARG A 1 224 ? 4.133 6.725 8.325 1.00 41.62 224 ARG A O 1
ATOM 1646 N N . ILE A 1 225 ? 2.096 6.598 9.256 1.00 48.81 225 ILE A N 1
ATOM 1647 C CA . ILE A 1 225 ? 1.414 7.406 8.236 1.00 48.81 225 ILE A CA 1
ATOM 1648 C C . ILE A 1 225 ? 0.999 8.718 8.895 1.00 48.81 225 ILE A C 1
ATOM 1650 O O . ILE A 1 225 ? 0.240 8.667 9.857 1.00 48.81 225 ILE A O 1
ATOM 1654 N N . ALA A 1 226 ? 1.492 9.858 8.403 1.00 37.56 226 ALA A N 1
ATOM 1655 C CA . ALA A 1 226 ? 1.125 11.193 8.881 1.00 37.56 226 ALA A CA 1
ATOM 1656 C C . ALA A 1 226 ? 0.502 12.029 7.750 1.00 37.56 226 ALA A C 1
ATOM 1658 O O . ALA A 1 226 ? 0.928 11.922 6.602 1.00 37.56 226 ALA A O 1
ATOM 1659 N N . ASN A 1 227 ? -0.477 12.879 8.077 1.00 42.47 227 ASN A N 1
ATOM 1660 C CA . ASN A 1 227 ? -1.150 13.813 7.156 1.00 42.47 227 ASN A CA 1
ATOM 1661 C C . ASN A 1 227 ? -1.830 13.135 5.950 1.00 42.47 227 ASN A C 1
ATOM 1663 O O . ASN A 1 227 ? -1.753 13.611 4.817 1.00 42.47 227 ASN A O 1
ATOM 1667 N N . PHE A 1 228 ? -2.507 12.013 6.196 1.00 53.47 228 PHE A N 1
ATOM 1668 C CA . PHE A 1 228 ? -3.194 11.236 5.164 1.00 53.47 228 PHE A CA 1
ATOM 1669 C C . PHE A 1 228 ? -4.671 11.639 5.074 1.00 53.47 228 PHE A C 1
ATOM 1671 O O . PHE A 1 228 ? -5.369 11.658 6.088 1.00 53.47 228 PHE A O 1
ATOM 1678 N N . MET A 1 229 ? -5.154 11.965 3.869 1.00 45.91 229 MET A N 1
ATOM 1679 C CA . MET A 1 229 ? -6.560 12.307 3.629 1.00 45.91 229 MET A CA 1
ATOM 1680 C C . MET A 1 229 ? -7.209 11.291 2.698 1.00 45.91 229 MET A C 1
ATOM 1682 O O . MET A 1 229 ? -6.936 11.309 1.505 1.00 45.91 229 MET A O 1
ATOM 1686 N N . ILE A 1 230 ? -8.098 10.450 3.221 1.00 54.12 230 ILE A N 1
ATOM 1687 C CA . ILE A 1 230 ? -8.845 9.486 2.406 1.00 54.12 230 ILE A CA 1
ATOM 1688 C C . ILE A 1 230 ? -10.190 10.093 2.037 1.00 54.12 230 ILE A C 1
ATOM 1690 O O . ILE A 1 230 ? -10.988 10.415 2.921 1.00 54.12 230 ILE A O 1
ATOM 1694 N N . THR A 1 231 ? -10.457 10.196 0.738 1.00 48.81 231 THR A N 1
ATOM 1695 C CA . THR A 1 231 ? -11.779 10.571 0.226 1.00 48.81 231 THR A CA 1
ATOM 1696 C C . THR A 1 231 ? -12.443 9.338 -0.376 1.00 48.81 231 THR A C 1
ATOM 1698 O O . THR A 1 231 ? -11.882 8.680 -1.247 1.00 48.81 231 THR A O 1
ATOM 1701 N N . GLY A 1 232 ? -13.618 8.966 0.134 1.00 47.06 232 GLY A N 1
ATOM 1702 C CA . GLY A 1 232 ? -14.414 7.892 -0.469 1.00 47.06 232 GLY A CA 1
ATOM 1703 C C . GLY A 1 232 ? -15.086 8.382 -1.751 1.00 47.06 232 GLY A C 1
ATOM 1704 O O . GLY A 1 232 ? -15.541 9.520 -1.797 1.00 47.06 232 GLY A O 1
ATOM 1705 N N . GLY A 1 233 ? -15.175 7.547 -2.788 1.00 48.41 233 GLY A N 1
ATOM 1706 C CA . GLY A 1 233 ? -16.028 7.823 -3.950 1.00 48.41 233 GLY A CA 1
ATOM 1707 C C . GLY A 1 233 ? -17.518 7.629 -3.626 1.00 48.41 233 GLY A C 1
ATOM 1708 O O . GLY A 1 233 ? -17.869 6.973 -2.647 1.00 48.41 233 GLY A O 1
ATOM 1709 N N . ASN A 1 234 ? -18.414 8.169 -4.465 1.00 52.28 234 ASN A N 1
ATOM 1710 C CA . ASN A 1 234 ? -19.870 7.988 -4.328 1.00 52.28 234 ASN A CA 1
ATOM 1711 C C . ASN A 1 234 ? -20.248 6.503 -4.140 1.00 52.28 234 ASN A C 1
ATOM 1713 O O . ASN A 1 234 ? -20.129 5.711 -5.075 1.00 52.28 234 ASN A O 1
ATOM 1717 N N . GLY A 1 235 ? -20.763 6.149 -2.959 1.00 50.78 235 GLY A N 1
ATOM 1718 C CA . GLY A 1 235 ? -21.403 4.855 -2.699 1.00 50.78 235 GLY A CA 1
ATOM 1719 C C . GLY A 1 235 ? -20.474 3.647 -2.530 1.00 50.78 235 GLY A C 1
ATOM 1720 O O . GLY A 1 235 ? -20.964 2.521 -2.571 1.00 50.78 235 GLY A O 1
ATOM 1721 N N . SER A 1 236 ? -19.162 3.827 -2.349 1.00 50.56 236 SER A N 1
ATOM 1722 C CA . SER A 1 236 ? -18.237 2.722 -2.041 1.00 50.56 236 SER A CA 1
ATOM 1723 C C . SER A 1 236 ? -17.340 3.069 -0.856 1.00 50.56 236 SER A C 1
ATOM 1725 O O . SER A 1 236 ? -16.828 4.190 -0.802 1.00 50.56 236 SER A O 1
ATOM 1727 N N . PRO A 1 237 ? -17.136 2.141 0.095 1.00 52.62 237 PRO A N 1
ATOM 1728 C CA . PRO A 1 237 ? -16.274 2.412 1.224 1.00 52.62 237 PRO A CA 1
ATOM 1729 C C . PRO A 1 237 ? -14.811 2.478 0.801 1.00 52.62 237 PRO A C 1
ATOM 1731 O O . PRO A 1 237 ? -14.335 1.629 0.049 1.00 52.62 237 PRO A O 1
ATOM 1734 N N . ALA A 1 238 ? -14.082 3.474 1.304 1.00 55.31 238 ALA A N 1
ATOM 1735 C CA . ALA A 1 238 ? -12.627 3.432 1.244 1.00 55.31 238 ALA A CA 1
ATOM 1736 C C . ALA A 1 238 ? -12.133 2.341 2.206 1.00 55.31 238 ALA A C 1
ATOM 1738 O O . ALA A 1 238 ? -12.640 2.242 3.326 1.00 55.31 238 ALA A O 1
ATOM 1739 N N . ILE A 1 239 ? -11.175 1.516 1.777 1.00 55.78 239 ILE A N 1
ATOM 1740 C CA . ILE A 1 239 ? -10.638 0.424 2.596 1.00 55.78 239 ILE A CA 1
ATOM 1741 C C . ILE A 1 239 ? -9.165 0.694 2.887 1.00 55.78 239 ILE A C 1
ATOM 1743 O O . ILE A 1 239 ? -8.353 0.804 1.973 1.00 55.78 239 ILE A O 1
ATOM 1747 N N . VAL A 1 240 ? -8.805 0.756 4.168 1.00 60.25 240 VAL A N 1
ATOM 1748 C CA . VAL A 1 240 ? -7.400 0.691 4.599 1.00 60.25 240 VAL A CA 1
ATOM 1749 C C . VAL A 1 240 ? -7.204 -0.650 5.273 1.00 60.25 240 VAL A C 1
ATOM 1751 O O . VAL A 1 240 ? -7.867 -0.925 6.272 1.00 60.25 240 VAL A O 1
ATOM 1754 N N . SER A 1 241 ? -6.308 -1.482 4.743 1.00 57.44 241 SER A N 1
ATOM 1755 C CA . SER A 1 241 ? -5.995 -2.777 5.344 1.00 57.44 241 SER A CA 1
ATOM 1756 C C . SER A 1 241 ? -4.556 -2.828 5.838 1.00 57.44 241 SER A C 1
ATOM 1758 O O . SER A 1 241 ? -3.626 -2.691 5.046 1.00 57.44 241 SER A O 1
ATOM 1760 N N . SER A 1 242 ? -4.355 -3.091 7.126 1.00 54.47 242 SER A N 1
ATOM 1761 C CA . SER A 1 242 ? -3.042 -3.449 7.667 1.00 54.47 242 SER A CA 1
ATOM 1762 C C . SER A 1 242 ? -3.020 -4.925 8.051 1.00 54.47 242 SER A C 1
ATOM 1764 O O . SER A 1 242 ? -3.987 -5.455 8.603 1.00 54.47 242 SER A O 1
ATOM 1766 N N . ARG A 1 243 ? -1.902 -5.601 7.758 1.00 51.59 243 ARG A N 1
ATOM 1767 C CA . ARG A 1 243 ? -1.620 -6.964 8.244 1.00 51.59 243 ARG A CA 1
ATOM 1768 C C . ARG A 1 243 ? -0.592 -7.004 9.383 1.00 51.59 243 ARG A C 1
ATOM 1770 O O . ARG A 1 243 ? -0.292 -8.082 9.886 1.00 51.59 243 ARG A O 1
ATOM 1777 N N . ALA A 1 244 ? -0.068 -5.850 9.806 1.00 57.78 244 ALA A N 1
ATOM 1778 C CA . ALA A 1 244 ? 0.972 -5.726 10.829 1.00 57.78 244 ALA A CA 1
ATOM 1779 C C . ALA A 1 244 ? 0.738 -4.519 11.762 1.00 57.78 244 ALA A C 1
ATOM 1781 O O . ALA A 1 244 ? -0.084 -3.648 11.460 1.00 57.78 244 ALA A O 1
ATOM 1782 N N . GLN A 1 245 ? 1.488 -4.443 12.874 1.00 55.00 245 GLN A N 1
ATOM 1783 C CA . GLN A 1 245 ? 1.450 -3.313 13.814 1.00 55.00 245 GLN A CA 1
ATOM 1784 C C . GLN A 1 245 ? 1.672 -1.992 13.068 1.00 55.00 245 GLN A C 1
ATOM 1786 O O . GLN A 1 245 ? 2.727 -1.768 12.467 1.00 55.00 245 GLN A O 1
ATOM 1791 N N . SER A 1 246 ? 0.649 -1.142 13.096 1.00 59.06 246 SER A N 1
ATOM 1792 C CA . SER A 1 246 ? 0.587 0.101 12.328 1.00 59.06 246 SER A CA 1
ATOM 1793 C C . SER A 1 246 ? 0.180 1.251 13.242 1.00 59.06 246 SER A C 1
ATOM 1795 O O . SER A 1 246 ? -0.696 1.083 14.096 1.00 59.06 246 SER A O 1
ATOM 1797 N N . VAL A 1 247 ? 0.831 2.406 13.068 1.00 62.19 247 VAL A N 1
ATOM 1798 C CA . VAL A 1 247 ? 0.461 3.659 13.735 1.00 62.19 247 VAL A CA 1
ATOM 1799 C C . VAL A 1 247 ? 0.053 4.670 12.669 1.00 62.19 247 VAL A C 1
ATOM 1801 O O . VAL A 1 247 ? 0.868 5.069 11.837 1.00 62.19 247 VAL A O 1
ATOM 1804 N N . TYR A 1 248 ? -1.204 5.094 12.707 1.00 64.38 248 TYR A N 1
ATOM 1805 C CA . TYR A 1 248 ? -1.723 6.168 11.863 1.00 64.38 248 TYR A CA 1
ATOM 1806 C C . TYR A 1 248 ? -1.788 7.444 12.712 1.00 64.38 248 TYR A C 1
ATOM 1808 O O . TYR A 1 248 ? -2.436 7.423 13.748 1.00 64.38 248 TYR A O 1
ATOM 1816 N N . GLU A 1 249 ? -1.115 8.528 12.330 1.00 64.38 249 GLU A N 1
ATOM 1817 C CA . GLU A 1 249 ? -1.171 9.851 12.982 1.00 64.38 249 GLU A CA 1
ATOM 1818 C C . GLU A 1 249 ? -1.809 10.856 11.991 1.00 64.38 249 GLU A C 1
ATOM 1820 O O . GLU A 1 249 ? -1.572 10.785 10.788 1.00 64.38 249 GLU A O 1
ATOM 1825 N N . TYR A 1 250 ? -2.648 11.790 12.452 1.00 63.41 250 TYR A N 1
ATOM 1826 C CA . TYR A 1 250 ? -3.284 12.824 11.606 1.00 63.41 250 TYR A CA 1
ATOM 1827 C C . TYR A 1 250 ? -4.097 12.304 10.401 1.00 63.41 250 TYR A C 1
ATOM 1829 O O . TYR A 1 250 ? -4.001 12.840 9.292 1.00 63.41 250 TYR A O 1
ATOM 1837 N N . LEU A 1 251 ? -4.911 11.263 10.586 1.00 66.69 251 LEU A N 1
ATOM 1838 C CA . LEU A 1 251 ? -5.796 10.774 9.523 1.00 66.69 251 LEU A CA 1
ATOM 1839 C C . LEU A 1 251 ? -7.026 11.688 9.385 1.00 66.69 251 LEU A C 1
ATOM 1841 O O . LEU A 1 251 ? -7.892 11.720 10.265 1.00 66.69 251 LEU A O 1
ATOM 1845 N N . HIS A 1 252 ? -7.139 12.405 8.270 1.00 66.69 252 HIS A N 1
ATOM 1846 C CA . HIS A 1 252 ? -8.356 13.137 7.921 1.00 66.69 252 HIS A CA 1
ATOM 1847 C C . HIS A 1 252 ? -9.225 12.255 7.025 1.00 66.69 252 HIS A C 1
ATOM 1849 O O . HIS A 1 252 ? -8.777 11.780 5.983 1.00 66.69 252 HIS A O 1
ATOM 1855 N N . MET A 1 253 ? -10.477 12.021 7.410 1.00 64.81 253 MET A N 1
ATOM 1856 C CA . MET A 1 253 ? -11.387 11.197 6.618 1.00 64.81 253 MET A CA 1
ATOM 1857 C C . MET A 1 253 ? -12.664 11.958 6.266 1.00 64.81 253 MET A C 1
ATOM 1859 O O . MET A 1 253 ? -13.473 12.274 7.145 1.00 64.81 253 MET A O 1
ATOM 1863 N N . GLU A 1 254 ? -12.857 12.209 4.973 1.00 61.97 254 GLU A N 1
ATOM 1864 C CA . GLU A 1 254 ? -14.057 12.855 4.437 1.00 61.97 254 GLU A CA 1
ATOM 1865 C C . GLU A 1 254 ? -14.834 11.857 3.558 1.00 61.97 254 GLU A C 1
ATOM 1867 O O . GLU A 1 254 ? -14.413 11.529 2.445 1.00 61.97 254 GLU A O 1
ATOM 1872 N N . PRO A 1 255 ? -15.962 11.314 4.041 1.00 56.97 255 PRO A N 1
ATOM 1873 C CA . PRO A 1 255 ? -16.832 10.468 3.252 1.00 56.97 255 PRO A CA 1
ATOM 1874 C C . PRO A 1 255 ? -17.616 11.343 2.276 1.00 56.97 255 PRO A C 1
ATOM 1876 O O . PRO A 1 255 ? -18.302 12.292 2.660 1.00 56.97 255 PRO A O 1
ATOM 1879 N N . TYR A 1 256 ? -17.561 10.992 0.998 1.00 53.91 256 TYR A N 1
ATOM 1880 C CA . TYR A 1 256 ? -18.407 11.598 -0.017 1.00 53.91 256 TYR A CA 1
ATOM 1881 C C . TYR A 1 256 ? -19.713 10.792 -0.123 1.00 53.91 256 TYR A C 1
ATOM 1883 O O . TYR A 1 256 ? -19.692 9.592 -0.393 1.00 53.91 256 TYR A O 1
ATOM 1891 N N . ASN A 1 257 ? -20.860 11.439 0.120 1.00 55.50 257 ASN A N 1
ATOM 1892 C CA . ASN A 1 257 ? -22.215 10.902 -0.108 1.00 55.50 257 ASN A CA 1
ATOM 1893 C C . ASN A 1 257 ? -22.474 9.461 0.392 1.00 55.50 257 ASN A C 1
ATOM 1895 O O . ASN A 1 257 ? -22.863 8.582 -0.378 1.00 55.50 257 ASN A O 1
ATOM 1899 N N . GLY A 1 258 ? -22.314 9.217 1.695 1.00 53.94 258 GLY A N 1
ATOM 1900 C CA . GLY A 1 258 ? -22.827 7.997 2.339 1.00 53.94 258 GLY A CA 1
ATOM 1901 C C . GLY A 1 258 ? -21.994 6.725 2.134 1.00 53.94 258 GLY A C 1
ATOM 1902 O O . GLY A 1 258 ? -22.420 5.655 2.559 1.00 53.94 258 GLY A O 1
ATOM 1903 N N . GLY A 1 259 ? -20.806 6.811 1.528 1.00 54.81 259 GLY A N 1
ATOM 1904 C CA . GLY A 1 259 ? -19.810 5.743 1.637 1.00 54.81 259 GLY A CA 1
ATOM 1905 C C . GLY A 1 259 ? -19.218 5.733 3.048 1.00 54.81 259 GLY A C 1
ATOM 1906 O O . GLY A 1 259 ? -18.532 6.681 3.426 1.00 54.81 259 GLY A O 1
ATOM 1907 N N . GLY A 1 260 ? -19.495 4.694 3.843 1.00 54.91 260 GLY A N 1
ATOM 1908 C CA . GLY A 1 260 ? -18.775 4.462 5.103 1.00 54.91 260 GLY A CA 1
ATOM 1909 C C . GLY A 1 260 ? -17.282 4.257 4.831 1.00 54.91 260 GLY A C 1
ATOM 1910 O O . GLY A 1 260 ? -16.903 3.950 3.711 1.00 54.91 260 GLY A O 1
ATOM 1911 N N . ILE A 1 261 ? -16.404 4.426 5.812 1.00 57.84 261 ILE A N 1
ATOM 1912 C CA . ILE A 1 261 ? -14.989 4.076 5.630 1.00 57.84 261 ILE A CA 1
ATOM 1913 C C . ILE A 1 261 ? -14.693 2.862 6.484 1.00 57.84 261 ILE A C 1
ATOM 1915 O O . ILE A 1 261 ? -14.973 2.889 7.680 1.00 57.84 261 ILE A O 1
ATOM 1919 N N . GLN A 1 262 ? -14.143 1.823 5.858 1.00 61.41 262 GLN A N 1
ATOM 1920 C CA . GLN A 1 262 ? -13.838 0.563 6.510 1.00 61.41 262 GLN A CA 1
ATOM 1921 C C . GLN A 1 262 ? -12.327 0.455 6.715 1.00 61.41 262 GLN A C 1
ATOM 1923 O O . GLN A 1 262 ? -11.558 0.201 5.790 1.00 61.41 262 GLN A O 1
ATOM 1928 N N . LEU A 1 263 ? -11.880 0.647 7.951 1.00 62.72 263 LEU A N 1
ATOM 1929 C CA . LEU A 1 263 ? -10.532 0.245 8.342 1.00 62.72 263 LEU A CA 1
ATOM 1930 C C . LEU A 1 263 ? -10.596 -1.248 8.653 1.00 62.72 263 LEU A C 1
ATOM 1932 O O . LEU A 1 263 ? -11.296 -1.630 9.588 1.00 62.72 263 LEU A O 1
ATOM 1936 N N . LEU A 1 264 ? -9.921 -2.071 7.853 1.00 61.94 264 LEU A N 1
ATOM 1937 C CA . LEU A 1 264 ? -9.879 -3.519 8.013 1.00 61.94 264 LEU A CA 1
ATOM 1938 C C . LEU A 1 264 ? -8.501 -3.919 8.553 1.00 61.94 264 LEU A C 1
ATOM 1940 O O . LEU A 1 264 ? -7.586 -4.247 7.800 1.00 61.94 264 LEU A O 1
ATOM 1944 N N . ALA A 1 265 ? -8.333 -3.881 9.873 1.00 58.59 265 ALA A N 1
ATOM 1945 C CA . ALA A 1 265 ? -7.164 -4.484 10.507 1.00 58.59 265 ALA A CA 1
ATOM 1946 C C . ALA A 1 265 ? -7.350 -6.008 10.460 1.00 58.59 265 ALA A C 1
ATOM 1948 O O . ALA A 1 265 ? -8.150 -6.552 11.218 1.00 58.59 265 ALA A O 1
ATOM 1949 N N . THR A 1 266 ? -6.692 -6.683 9.512 1.00 54.88 266 THR A N 1
ATOM 1950 C CA . THR A 1 266 ? -6.727 -8.148 9.379 1.00 54.88 266 THR A CA 1
ATOM 1951 C C . THR A 1 266 ? -5.370 -8.703 9.763 1.00 54.88 266 THR A C 1
ATOM 1953 O O . THR A 1 266 ? -4.475 -8.800 8.924 1.00 54.88 266 THR A O 1
ATOM 1956 N N . GLY A 1 267 ? -5.204 -9.076 11.025 1.00 52.62 267 GLY A N 1
ATOM 1957 C CA . GLY A 1 267 ? -4.000 -9.739 11.509 1.00 52.62 267 GLY A CA 1
ATOM 1958 C C . GLY A 1 267 ? -4.376 -10.973 12.311 1.00 52.62 267 GLY A C 1
ATOM 1959 O O . GLY A 1 267 ? -4.964 -10.864 13.381 1.00 52.62 267 GLY A O 1
ATOM 1960 N N . ALA A 1 268 ? -4.011 -12.161 11.828 1.00 47.34 268 ALA A N 1
ATOM 1961 C CA . ALA A 1 268 ? -4.005 -13.354 12.667 1.00 47.34 268 ALA A CA 1
ATOM 1962 C C . ALA A 1 268 ? -2.809 -13.252 13.637 1.00 47.34 268 ALA A C 1
ATOM 1964 O O . ALA A 1 268 ? -1.720 -13.736 13.342 1.00 47.34 268 ALA A O 1
ATOM 1965 N N . GLY A 1 269 ? -2.976 -12.541 14.756 1.00 57.69 269 GLY A N 1
ATOM 1966 C CA . GLY A 1 269 ? -1.942 -12.367 15.783 1.00 57.69 269 GLY A CA 1
ATOM 1967 C C . GLY A 1 269 ? -2.182 -11.160 16.696 1.00 57.69 269 GLY A C 1
ATOM 1968 O O . GLY A 1 269 ? -2.959 -10.274 16.367 1.00 57.69 269 GLY A O 1
ATOM 1969 N N . SER A 1 270 ? -1.489 -11.119 17.838 1.00 56.00 270 SER A N 1
ATOM 1970 C CA . SER A 1 270 ? -1.572 -10.103 18.911 1.00 56.00 270 SER A CA 1
ATOM 1971 C C . SER A 1 270 ? -1.060 -8.701 18.526 1.00 56.00 270 SER A C 1
ATOM 1973 O O . SER A 1 270 ? -0.617 -7.940 19.384 1.00 56.00 270 SER A O 1
ATOM 1975 N N . TRP A 1 271 ? -1.018 -8.365 17.238 1.00 65.50 271 TRP A N 1
ATOM 1976 C CA . TRP A 1 271 ? -0.437 -7.111 16.770 1.00 65.50 271 TRP A CA 1
ATOM 1977 C C . TRP A 1 271 ? -1.436 -5.976 16.979 1.00 65.50 271 TRP A C 1
ATOM 1979 O O . TRP A 1 271 ? -2.476 -5.932 16.326 1.00 65.50 271 TRP A O 1
ATOM 1989 N N . GLY A 1 272 ? -1.119 -5.063 17.896 1.00 71.31 272 GLY A N 1
ATOM 1990 C CA . GLY A 1 272 ? -1.950 -3.892 18.147 1.00 71.31 272 GLY A CA 1
ATOM 1991 C C . GLY A 1 272 ? -1.932 -2.900 16.976 1.00 71.31 272 GLY A C 1
ATOM 1992 O O . GLY A 1 272 ? -0.886 -2.672 16.368 1.00 71.31 272 GLY A O 1
ATOM 1993 N N . THR A 1 273 ? -3.066 -2.276 16.669 1.00 77.94 273 THR A N 1
ATOM 1994 C CA . THR A 1 273 ? -3.175 -1.148 15.734 1.00 77.94 273 THR A CA 1
ATOM 1995 C C . THR A 1 273 ? -3.482 0.121 16.517 1.00 77.94 273 THR A C 1
ATOM 1997 O O . THR A 1 273 ? -4.444 0.147 17.279 1.00 77.94 273 THR A O 1
ATOM 2000 N N . THR A 1 274 ? -2.701 1.186 16.317 1.00 82.56 274 THR A N 1
ATOM 2001 C CA . THR A 1 274 ? -2.962 2.490 16.944 1.00 82.56 274 THR A CA 1
ATOM 2002 C C . THR A 1 274 ? -3.308 3.531 15.887 1.00 82.56 274 THR A C 1
ATOM 2004 O O . THR A 1 274 ? -2.605 3.696 14.895 1.00 82.56 274 THR A O 1
ATOM 2007 N N . ILE A 1 275 ? -4.391 4.260 16.104 1.00 82.38 275 ILE A N 1
ATOM 2008 C CA . ILE A 1 275 ? -4.915 5.303 15.229 1.00 82.38 275 ILE A CA 1
ATOM 2009 C C . ILE A 1 275 ? -5.006 6.572 16.081 1.00 82.38 275 ILE A C 1
ATOM 2011 O O . ILE A 1 275 ? -5.740 6.583 17.061 1.00 82.38 275 ILE A O 1
ATOM 2015 N N . ARG A 1 276 ? -4.246 7.618 15.755 1.00 82.38 276 ARG A N 1
ATOM 2016 C CA . ARG A 1 276 ? -4.108 8.857 16.532 1.00 82.38 276 ARG A CA 1
ATOM 2017 C C . ARG A 1 276 ? -4.595 10.082 15.769 1.00 82.38 276 ARG A C 1
ATOM 2019 O O . ARG A 1 276 ? -4.409 10.175 14.557 1.00 82.38 276 ARG A O 1
ATOM 2026 N N . GLU A 1 277 ? -5.164 11.038 16.498 1.00 81.12 277 GLU A N 1
ATOM 2027 C CA . GLU A 1 277 ? -5.507 12.391 16.031 1.00 81.12 277 GLU A CA 1
ATOM 2028 C C . GLU A 1 277 ? -6.349 12.388 14.751 1.00 81.12 277 GLU A C 1
ATOM 2030 O O . GLU A 1 277 ? -6.188 13.207 13.844 1.00 81.12 277 GLU A O 1
ATOM 2035 N N . CYS A 1 278 ? -7.248 11.412 14.658 1.00 74.75 278 CYS A N 1
ATOM 2036 C CA . CYS A 1 278 ? -8.070 11.244 13.475 1.00 74.75 278 CYS A CA 1
ATOM 2037 C C . CYS A 1 278 ? -9.267 12.171 13.540 1.00 74.75 278 CYS A C 1
ATOM 2039 O O . CYS A 1 278 ? -9.958 12.238 14.556 1.00 74.75 278 CYS A O 1
ATOM 2041 N N . LYS A 1 279 ? -9.533 12.862 12.438 1.00 79.19 279 LYS A N 1
ATOM 2042 C CA . LYS A 1 279 ? -10.659 13.778 12.326 1.00 79.19 279 LYS A CA 1
ATOM 2043 C C . LYS A 1 279 ? -11.610 13.282 11.254 1.00 79.19 279 LYS A C 1
ATOM 2045 O O . LYS A 1 279 ? -11.238 13.123 10.092 1.00 79.19 279 LYS A O 1
ATOM 2050 N N . TRP A 1 280 ? -12.844 13.047 11.662 1.00 74.81 280 TRP A N 1
ATOM 2051 C CA . TRP A 1 280 ? -13.922 12.579 10.810 1.00 74.81 280 TRP A CA 1
ATOM 2052 C C . TRP A 1 280 ? -14.936 13.693 10.658 1.00 74.81 280 TRP A C 1
ATOM 2054 O O . TRP A 1 280 ? -15.474 14.181 11.648 1.00 74.81 280 TRP A O 1
ATOM 2064 N N . VAL A 1 281 ? -15.181 14.127 9.431 1.00 71.31 281 VAL A N 1
ATOM 2065 C CA . VAL A 1 281 ? -16.178 15.156 9.139 1.00 71.31 281 VAL A CA 1
ATOM 2066 C C . VAL A 1 281 ? -17.323 14.495 8.393 1.00 71.31 281 VAL A C 1
ATOM 2068 O O . VAL A 1 281 ? -17.210 14.208 7.205 1.00 71.31 281 VAL A O 1
ATOM 2071 N N . ALA A 1 282 ? -18.424 14.222 9.091 1.00 64.31 282 ALA A N 1
ATOM 2072 C CA . ALA A 1 282 ? -19.575 13.608 8.446 1.00 64.31 282 ALA A CA 1
ATOM 2073 C C . ALA A 1 282 ? -20.200 14.566 7.409 1.00 64.31 282 ALA A C 1
ATOM 2075 O O . ALA A 1 282 ? -20.142 15.792 7.581 1.00 64.31 282 ALA A O 1
ATOM 2076 N N . PRO A 1 283 ? -20.838 14.035 6.348 1.00 61.09 283 PRO A N 1
ATOM 2077 C CA . PRO A 1 283 ? -21.493 14.858 5.342 1.00 61.09 283 PRO A CA 1
ATOM 2078 C C . PRO A 1 283 ? -22.616 15.677 5.983 1.00 61.09 283 PRO A C 1
ATOM 2080 O O . PRO A 1 283 ? -23.314 15.208 6.878 1.00 61.09 283 PRO A O 1
ATOM 2083 N N . ALA A 1 284 ? -22.867 16.884 5.476 1.00 55.09 284 ALA A N 1
ATOM 2084 C CA . ALA A 1 284 ? -23.941 17.744 5.982 1.00 55.09 284 ALA A CA 1
ATOM 2085 C C . ALA A 1 284 ? -25.366 17.184 5.755 1.00 55.09 284 ALA A C 1
ATOM 2087 O O . ALA A 1 284 ? -26.326 17.766 6.257 1.00 55.09 284 ALA A O 1
ATOM 2088 N N . SER A 1 285 ? -25.521 16.091 4.993 1.00 55.19 285 SER A N 1
ATOM 2089 C CA . SER A 1 285 ? -26.821 15.505 4.646 1.00 55.19 285 SER A CA 1
ATOM 2090 C C . SER A 1 285 ? -27.264 14.442 5.673 1.00 55.19 285 SER A C 1
ATOM 2092 O O . SER A 1 285 ? -26.616 13.403 5.786 1.00 55.19 285 SER A O 1
ATOM 2094 N N . PRO A 1 286 ? -28.385 14.647 6.389 1.00 48.81 286 PRO A N 1
ATOM 2095 C CA . PRO A 1 286 ? -28.808 13.830 7.535 1.00 48.81 286 PRO A CA 1
ATOM 2096 C C . PRO A 1 286 ? -29.541 12.516 7.188 1.00 48.81 286 PRO A C 1
ATOM 2098 O O . PRO A 1 286 ? -30.117 11.892 8.073 1.00 48.81 286 PRO A O 1
ATOM 2101 N N . THR A 1 287 ? -29.598 12.088 5.922 1.00 51.25 287 THR A N 1
ATOM 2102 C CA . THR A 1 287 ? -30.542 11.024 5.502 1.00 51.25 287 THR A CA 1
ATOM 2103 C C . THR A 1 287 ? -29.976 9.603 5.471 1.00 51.25 287 THR A C 1
ATOM 2105 O O . THR A 1 287 ? -30.757 8.655 5.424 1.00 51.25 287 THR A O 1
ATOM 2108 N N . ALA A 1 288 ? -28.659 9.417 5.580 1.00 50.12 288 ALA A N 1
ATOM 2109 C CA . ALA A 1 288 ? -28.040 8.094 5.665 1.00 50.12 288 ALA A CA 1
ATOM 2110 C C . ALA A 1 288 ? -27.002 8.073 6.795 1.00 50.12 288 ALA A C 1
ATOM 2112 O O . ALA A 1 288 ? -25.842 8.425 6.606 1.00 50.12 288 ALA A O 1
ATOM 2113 N N . TYR A 1 289 ? -27.438 7.665 7.990 1.00 51.19 289 TYR A N 1
ATOM 2114 C CA . TYR A 1 289 ? -26.584 7.446 9.163 1.00 51.19 289 TYR A CA 1
ATOM 2115 C C . TYR A 1 289 ? -25.790 6.136 9.044 1.00 51.19 289 TYR A C 1
ATOM 2117 O O . TYR A 1 289 ? -25.804 5.294 9.939 1.00 51.19 289 TYR A O 1
ATOM 2125 N N . THR A 1 290 ? -25.096 5.936 7.928 1.00 53.28 290 THR A N 1
ATOM 2126 C CA . THR A 1 290 ? -23.989 4.983 7.881 1.00 53.28 290 THR A CA 1
ATOM 2127 C C . THR A 1 290 ? -22.805 5.702 8.510 1.00 53.28 290 THR A C 1
ATOM 2129 O O . THR A 1 290 ? -22.045 6.388 7.828 1.00 53.28 290 THR A O 1
ATOM 2132 N N . GLY A 1 291 ? -22.735 5.659 9.844 1.00 54.97 291 GLY A N 1
ATOM 2133 C CA . GLY A 1 291 ? -21.579 6.159 10.583 1.00 54.97 291 GLY A CA 1
ATOM 2134 C C . GLY A 1 291 ? -20.284 5.557 10.033 1.00 54.97 291 GLY A C 1
ATOM 2135 O O . GLY A 1 291 ? -20.299 4.530 9.353 1.00 54.97 291 GLY A O 1
ATOM 2136 N N . TYR A 1 292 ? -19.156 6.202 10.317 1.00 63.03 292 TYR A N 1
ATOM 2137 C CA . TYR A 1 292 ? -17.851 5.593 10.065 1.00 63.03 292 TYR A CA 1
ATOM 2138 C C . TYR A 1 292 ? -17.825 4.250 10.772 1.00 63.03 292 TYR A C 1
ATOM 2140 O O . TYR A 1 292 ? -18.195 4.209 11.938 1.00 63.03 292 TYR A O 1
ATOM 2148 N N . GLU A 1 293 ? -17.452 3.180 10.079 1.00 69.38 293 GLU A N 1
ATOM 2149 C CA . GLU A 1 293 ? -17.473 1.833 10.632 1.00 69.38 293 GLU A CA 1
ATOM 2150 C C . GLU A 1 293 ? -16.051 1.291 10.637 1.00 69.38 293 GLU A C 1
ATOM 2152 O O . GLU A 1 293 ? -15.545 0.775 9.642 1.00 69.38 293 GLU A O 1
ATOM 2157 N N . ILE A 1 294 ? -15.385 1.391 11.783 1.00 72.75 294 ILE A N 1
ATOM 2158 C CA . ILE A 1 294 ? -14.120 0.680 11.962 1.00 72.75 294 ILE A CA 1
ATOM 2159 C C . ILE A 1 294 ? -14.466 -0.795 12.126 1.00 72.75 294 ILE A C 1
ATOM 2161 O O . ILE A 1 294 ? -15.101 -1.145 13.116 1.00 72.75 294 ILE A O 1
ATOM 2165 N N . SER A 1 295 ? -14.060 -1.626 11.159 1.00 73.88 295 SER A N 1
ATOM 2166 C CA . SER A 1 295 ? -14.231 -3.081 11.172 1.00 73.88 295 SER A CA 1
ATOM 2167 C C . SER A 1 295 ? -12.946 -3.762 11.631 1.00 73.88 295 SER A C 1
ATOM 2169 O O . SER A 1 295 ? -12.058 -4.048 10.830 1.00 73.88 295 SER A O 1
ATOM 2171 N N . VAL A 1 296 ? -12.835 -4.050 12.924 1.00 70.75 296 VAL A N 1
ATOM 2172 C CA . VAL A 1 296 ? -11.649 -4.737 13.460 1.00 70.75 296 VAL A CA 1
ATOM 2173 C C . VAL A 1 296 ? -11.814 -6.251 13.321 1.00 70.75 296 VAL A C 1
ATOM 2175 O O . VAL A 1 296 ? -12.822 -6.805 13.771 1.00 70.75 296 VAL A O 1
ATOM 2178 N N . ASN A 1 297 ? -10.834 -6.920 12.709 1.00 72.38 297 ASN A N 1
ATOM 2179 C CA . ASN A 1 297 ? -10.801 -8.373 12.554 1.00 72.38 297 ASN A CA 1
ATOM 2180 C C . ASN A 1 297 ? -9.461 -8.940 13.074 1.00 72.38 297 ASN A C 1
ATOM 2182 O O . ASN A 1 297 ? -8.589 -9.342 12.298 1.00 72.38 297 ASN A O 1
ATOM 2186 N N . GLY A 1 298 ? -9.321 -8.951 14.403 1.00 75.25 298 GLY A N 1
ATOM 2187 C CA . GLY A 1 298 ? -8.148 -9.394 15.161 1.00 75.25 298 GLY A CA 1
ATOM 2188 C C . GLY A 1 298 ? -7.229 -8.256 15.632 1.00 75.25 298 GLY A C 1
ATOM 2189 O O . GLY A 1 298 ? -7.106 -7.233 14.961 1.00 75.25 298 GLY A O 1
ATOM 2190 N N . GLY A 1 299 ? -6.549 -8.477 16.767 1.00 81.00 299 GLY A N 1
ATOM 2191 C CA . GLY A 1 299 ? -5.544 -7.573 17.352 1.00 81.00 299 GLY A CA 1
ATOM 2192 C C . GLY A 1 299 ? -6.123 -6.464 18.243 1.00 81.00 299 GLY A C 1
ATOM 2193 O O . GLY A 1 299 ? -7.268 -6.049 18.079 1.00 81.00 299 GLY A O 1
ATOM 2194 N N . ASP A 1 300 ? -5.337 -5.981 19.215 1.00 84.12 300 ASP A N 1
ATOM 2195 C CA . ASP A 1 300 ? -5.735 -4.838 20.050 1.00 84.12 300 ASP A CA 1
ATOM 2196 C C . ASP A 1 300 ? -5.864 -3.571 19.186 1.00 84.12 300 ASP A C 1
ATOM 2198 O O . ASP A 1 300 ? -5.014 -3.302 18.339 1.00 84.12 300 ASP A O 1
ATOM 2202 N N . VAL A 1 301 ? -6.878 -2.736 19.406 1.00 84.69 301 VAL A N 1
ATOM 2203 C CA . VAL A 1 301 ? -7.031 -1.469 18.671 1.00 84.69 301 VAL A CA 1
ATOM 2204 C C . VAL A 1 301 ? -7.056 -0.298 19.630 1.00 84.69 301 VAL A C 1
ATOM 2206 O O . VAL A 1 301 ? -7.915 -0.214 20.500 1.00 84.69 301 VAL A O 1
ATOM 2209 N N . THR A 1 302 ? -6.133 0.642 19.454 1.00 88.44 302 THR A N 1
ATOM 2210 C CA . THR A 1 302 ? -6.117 1.907 20.188 1.00 88.44 302 THR A CA 1
ATOM 2211 C C . THR A 1 302 ? -6.516 3.047 19.259 1.00 88.44 302 THR A C 1
ATOM 2213 O O . THR A 1 302 ? -5.824 3.315 18.285 1.00 88.44 302 THR A O 1
ATOM 2216 N N . LEU A 1 303 ? -7.614 3.734 19.554 1.00 87.50 303 LEU A N 1
ATOM 2217 C CA . LEU A 1 303 ? -8.014 4.978 18.900 1.00 87.50 303 LEU A CA 1
ATOM 2218 C C . LEU A 1 303 ? -7.733 6.128 19.868 1.00 87.50 303 LEU A C 1
ATOM 2220 O O . LEU A 1 303 ? -8.280 6.141 20.960 1.00 87.50 303 LEU A O 1
ATOM 2224 N N . ASP A 1 304 ? -6.896 7.082 19.502 1.00 89.25 304 ASP A N 1
ATOM 2225 C CA . ASP A 1 304 ? -6.346 8.104 20.392 1.00 89.25 304 ASP A CA 1
ATOM 2226 C C . ASP A 1 304 ? -6.642 9.496 19.823 1.00 89.25 304 ASP A C 1
ATOM 2228 O O . ASP A 1 304 ? -6.308 9.780 18.677 1.00 89.25 304 ASP A O 1
ATOM 2232 N N . HIS A 1 305 ? -7.317 10.363 20.578 1.00 89.25 305 HIS A N 1
ATOM 2233 C CA . HIS A 1 305 ? -7.762 11.690 20.129 1.00 89.25 305 HIS A CA 1
ATOM 2234 C C . HIS A 1 305 ? -8.621 11.676 18.846 1.00 89.25 305 HIS A C 1
ATOM 2236 O O . HIS A 1 305 ? -8.552 12.591 18.020 1.00 89.25 305 HIS A O 1
ATOM 2242 N N . VAL A 1 306 ? -9.446 10.642 18.649 1.00 82.12 306 VAL A N 1
ATOM 2243 C CA . VAL A 1 306 ? -10.348 10.571 17.486 1.00 82.12 306 VAL A CA 1
ATOM 2244 C C . VAL A 1 306 ? -11.523 11.527 17.666 1.00 82.12 306 VAL A C 1
ATOM 2246 O O . VAL A 1 306 ? -12.255 11.448 18.649 1.00 82.12 306 VAL A O 1
ATOM 2249 N N . THR A 1 307 ? -11.717 12.424 16.701 1.00 83.62 307 THR A N 1
ATOM 2250 C CA . THR A 1 307 ? -12.759 13.453 16.716 1.00 83.62 307 THR A CA 1
ATOM 2251 C C . THR A 1 307 ? -13.745 13.255 15.568 1.00 83.62 307 THR A C 1
ATOM 2253 O O . THR A 1 307 ? -13.364 13.412 14.409 1.00 83.62 307 THR A O 1
ATOM 2256 N N . ALA A 1 308 ? -15.021 12.998 15.865 1.00 78.12 308 ALA A N 1
ATOM 2257 C CA . ALA A 1 308 ? -16.098 13.048 14.876 1.00 78.12 308 ALA A CA 1
ATOM 2258 C C . ALA A 1 308 ? -16.848 14.384 14.945 1.00 78.12 308 ALA A C 1
ATOM 2260 O O . ALA A 1 308 ? -17.531 14.708 15.919 1.00 78.12 308 ALA A O 1
ATOM 2261 N N . ILE A 1 309 ? -16.735 15.165 13.877 1.00 73.25 309 ILE A N 1
ATOM 2262 C CA . ILE A 1 309 ? -17.471 16.402 13.655 1.00 73.25 309 ILE A CA 1
ATOM 2263 C C . ILE A 1 309 ? -18.762 16.063 12.910 1.00 73.25 309 ILE A C 1
ATOM 2265 O O . ILE A 1 309 ? -18.720 15.600 11.770 1.00 73.25 309 ILE A O 1
ATOM 2269 N N . ARG A 1 310 ? -19.912 16.345 13.544 1.00 68.94 310 ARG A N 1
ATOM 2270 C CA . ARG A 1 310 ? -21.265 16.196 12.965 1.00 68.94 310 ARG A CA 1
ATOM 2271 C C . ARG A 1 310 ? -21.676 14.762 12.613 1.00 68.94 310 ARG A C 1
ATOM 2273 O O . ARG A 1 310 ? -22.515 14.568 11.740 1.00 68.94 310 ARG A O 1
ATOM 2280 N N . GLY A 1 311 ? -21.145 13.754 13.298 1.00 67.69 311 GLY A N 1
ATOM 2281 C CA . GLY A 1 311 ? -21.488 12.360 13.018 1.00 67.69 311 GLY A CA 1
ATOM 2282 C C . GLY A 1 311 ? -21.243 11.417 14.184 1.00 67.69 311 GLY A C 1
ATOM 2283 O O . GLY A 1 311 ? -20.661 11.796 15.196 1.00 67.69 311 GLY A O 1
ATOM 2284 N N . ALA A 1 312 ? -21.717 10.189 14.010 1.00 66.75 312 ALA A N 1
ATOM 2285 C CA . ALA A 1 312 ? -21.515 9.068 14.915 1.00 66.75 312 ALA A CA 1
ATOM 2286 C C . ALA A 1 312 ? -20.192 8.344 14.622 1.00 66.75 312 ALA A C 1
ATOM 2288 O O . ALA A 1 312 ? -19.803 8.195 13.459 1.00 66.75 312 ALA A O 1
ATOM 2289 N N . ILE A 1 313 ? -19.551 7.830 15.671 1.00 70.38 313 ILE A N 1
ATOM 2290 C CA . ILE A 1 313 ? -18.469 6.848 15.591 1.00 70.38 313 ILE A CA 1
ATOM 2291 C C . ILE A 1 313 ? -19.094 5.450 15.672 1.00 70.38 313 ILE A C 1
ATOM 2293 O O . ILE A 1 313 ? -19.526 5.003 16.735 1.00 70.38 313 ILE A O 1
ATOM 2297 N N . GLY A 1 314 ? -19.159 4.751 14.542 1.00 71.25 314 GLY A N 1
ATOM 2298 C CA . GLY A 1 314 ? -19.483 3.329 14.500 1.00 71.25 314 GLY A CA 1
ATOM 2299 C C . GLY A 1 314 ? -18.215 2.489 14.647 1.00 71.25 314 GLY A C 1
ATOM 2300 O O . GLY A 1 314 ? -17.241 2.637 13.911 1.00 71.25 314 GLY A O 1
ATOM 2301 N N . ILE A 1 315 ? -18.202 1.576 15.608 1.00 72.31 315 ILE A N 1
ATOM 2302 C CA . ILE A 1 315 ? -17.126 0.595 15.741 1.00 72.31 315 ILE A CA 1
ATOM 2303 C C . ILE A 1 315 ? -17.784 -0.777 15.678 1.00 72.31 315 ILE A C 1
ATOM 2305 O O . ILE A 1 315 ? -18.442 -1.210 16.630 1.00 72.31 315 ILE A O 1
ATOM 2309 N N . ASN A 1 316 ? -17.632 -1.443 14.534 1.00 71.94 316 ASN A N 1
ATOM 2310 C CA . ASN A 1 316 ? -18.087 -2.812 14.354 1.00 71.94 316 ASN A CA 1
ATOM 2311 C C . ASN A 1 316 ? -16.908 -3.762 14.536 1.00 71.94 316 ASN A C 1
ATOM 2313 O O . ASN A 1 316 ? -15.866 -3.645 13.903 1.00 71.94 316 ASN A O 1
ATOM 2317 N N . ILE A 1 317 ? -17.045 -4.714 15.440 1.00 68.00 317 ILE A N 1
ATOM 2318 C CA . ILE A 1 317 ? -15.916 -5.548 15.848 1.00 68.00 317 ILE A CA 1
ATOM 2319 C C . ILE A 1 317 ? -16.278 -6.962 15.446 1.00 68.00 317 ILE A C 1
ATOM 2321 O O . ILE A 1 317 ? -17.194 -7.555 16.014 1.00 68.00 317 ILE A O 1
ATOM 2325 N N . LEU A 1 318 ? -15.596 -7.466 14.419 1.00 66.81 318 LEU A N 1
ATOM 2326 C CA . LEU A 1 318 ? -15.907 -8.756 13.814 1.00 66.81 318 LEU A CA 1
ATOM 2327 C C . LEU A 1 318 ? -15.255 -9.901 14.597 1.00 66.81 318 LEU A C 1
ATOM 2329 O O . LEU A 1 318 ? -15.889 -10.939 14.788 1.00 66.81 318 LEU A O 1
ATOM 2333 N N . GLN A 1 319 ? -14.021 -9.717 15.087 1.00 67.31 319 GLN A N 1
ATOM 2334 C CA . GLN A 1 319 ? -13.311 -10.743 15.856 1.00 67.31 319 GLN A CA 1
ATOM 2335 C C . GLN A 1 319 ? -12.167 -10.163 16.711 1.00 67.31 319 GLN A C 1
ATOM 2337 O O . GLN A 1 319 ? -11.396 -9.359 16.207 1.00 67.31 319 GLN A O 1
ATOM 2342 N N . GLY A 1 320 ? -12.048 -10.630 17.966 1.00 57.78 320 GLY A N 1
ATOM 2343 C CA . GLY A 1 320 ? -10.815 -10.728 18.775 1.00 57.78 320 GLY A CA 1
ATOM 2344 C C . GLY A 1 320 ? -10.059 -9.456 19.212 1.00 57.78 320 GLY A C 1
ATOM 2345 O O . GLY A 1 320 ? -9.527 -8.755 18.365 1.00 57.78 320 GLY A O 1
ATOM 2346 N N . GLU A 1 321 ? -9.863 -9.340 20.543 1.00 73.06 321 GLU A N 1
ATOM 2347 C CA . GLU A 1 321 ? -8.930 -8.471 21.320 1.00 73.06 321 GLU A CA 1
ATOM 2348 C C . GLU A 1 321 ? -9.483 -7.116 21.855 1.00 73.06 321 GLU A C 1
ATOM 2350 O O . GLU A 1 321 ? -10.682 -6.839 21.756 1.00 73.06 321 GLU A O 1
ATOM 2355 N N . THR A 1 322 ? -8.650 -6.366 22.595 1.00 83.25 322 THR A N 1
ATOM 2356 C CA . THR A 1 322 ? -9.007 -5.198 23.427 1.00 83.25 322 THR A CA 1
ATOM 2357 C C . THR A 1 322 ? -9.117 -3.929 22.593 1.00 83.25 322 THR A C 1
ATOM 2359 O O . THR A 1 322 ? -8.253 -3.643 21.768 1.00 83.25 322 THR A O 1
ATOM 2362 N N . ILE A 1 323 ? -10.126 -3.098 22.856 1.00 86.50 323 ILE A N 1
ATOM 2363 C CA . ILE A 1 323 ? -10.228 -1.768 22.242 1.00 86.50 323 ILE A CA 1
ATOM 2364 C C . ILE A 1 323 ? -9.991 -0.699 23.285 1.00 86.50 323 ILE A C 1
ATOM 2366 O O . ILE A 1 323 ? -10.630 -0.700 24.331 1.00 86.50 323 ILE A O 1
ATOM 2370 N N . THR A 1 324 ? -9.109 0.242 22.982 1.00 89.69 324 THR A N 1
ATOM 2371 C CA . THR A 1 324 ? -8.834 1.400 23.826 1.00 89.69 324 THR A CA 1
ATOM 2372 C C . THR A 1 324 ? -9.161 2.669 23.055 1.00 89.69 324 THR A C 1
ATOM 2374 O O . THR A 1 324 ? -8.503 2.989 22.076 1.00 89.69 324 THR A O 1
ATOM 2377 N N . LEU A 1 325 ? -10.176 3.408 23.487 1.00 89.94 325 LEU A N 1
ATOM 2378 C CA . LEU A 1 325 ? -10.485 4.746 22.997 1.00 89.94 325 LEU A CA 1
ATOM 2379 C C . LEU A 1 325 ? -9.906 5.756 23.988 1.00 89.94 325 LEU A C 1
ATOM 2381 O O . LEU A 1 325 ? -10.372 5.829 25.119 1.00 89.94 325 LEU A O 1
ATOM 2385 N N . ILE A 1 326 ? -8.904 6.528 23.596 1.00 90.94 326 ILE A N 1
ATOM 2386 C CA . ILE A 1 326 ? -8.303 7.593 24.398 1.00 90.94 326 ILE A CA 1
ATOM 2387 C C . ILE A 1 326 ? -8.846 8.914 23.867 1.00 90.94 326 ILE A C 1
ATOM 2389 O O . ILE A 1 326 ? -8.754 9.180 22.672 1.00 90.94 326 ILE A O 1
ATOM 2393 N N . THR A 1 327 ? -9.466 9.700 24.748 1.00 89.69 327 THR A N 1
ATOM 2394 C CA . THR A 1 327 ? -10.008 11.038 24.465 1.00 89.69 327 THR A CA 1
ATOM 2395 C C . THR A 1 327 ? -10.882 11.133 23.201 1.00 89.69 327 THR A C 1
ATOM 2397 O O . THR A 1 327 ? -10.755 12.106 22.451 1.00 89.69 327 THR A O 1
ATOM 2400 N N . PRO A 1 328 ? -11.794 10.170 22.921 1.00 86.81 328 PRO A N 1
ATOM 2401 C CA . PRO A 1 328 ? -12.665 10.298 21.761 1.00 86.81 328 PRO A CA 1
ATOM 2402 C C . PRO A 1 328 ? -13.602 11.495 21.954 1.00 86.81 328 PRO A C 1
ATOM 2404 O O . PRO A 1 328 ? -14.228 11.645 23.006 1.00 86.81 328 PRO A O 1
ATOM 2407 N N . SER A 1 329 ? -13.711 12.337 20.933 1.00 85.06 329 SER A N 1
ATOM 2408 C CA . SER A 1 329 ? -14.567 13.519 20.943 1.00 85.06 329 SER A CA 1
ATOM 2409 C C . SER A 1 329 ? -15.615 13.417 19.847 1.00 85.06 329 SER A C 1
ATOM 2411 O O . SER A 1 329 ? -15.303 13.228 18.674 1.00 85.06 329 SER A O 1
ATOM 2413 N N . THR A 1 330 ? -16.881 13.542 20.212 1.00 80.56 330 THR A N 1
ATOM 2414 C CA . THR A 1 330 ? -17.988 13.579 19.262 1.00 80.56 330 THR A CA 1
ATOM 2415 C C . THR A 1 330 ? -18.913 14.711 19.671 1.00 80.56 330 THR A C 1
ATOM 2417 O O . THR A 1 330 ? -19.354 14.787 20.818 1.00 80.56 330 THR A O 1
ATOM 2420 N N . ASN A 1 331 ? -19.186 15.622 18.742 1.00 77.44 331 ASN A N 1
ATOM 2421 C CA . ASN A 1 331 ? -20.167 16.676 18.960 1.00 77.44 331 ASN A CA 1
ATOM 2422 C C . ASN A 1 331 ? -21.110 16.726 17.763 1.00 77.44 331 ASN A C 1
ATOM 2424 O O . ASN A 1 331 ? -20.707 17.038 16.632 1.00 77.44 331 ASN A O 1
ATOM 2428 N N . TYR A 1 332 ? -22.374 16.402 18.018 1.00 68.69 332 TYR A N 1
ATOM 2429 C CA . TYR A 1 332 ? -23.425 16.588 17.039 1.00 68.69 332 TYR A CA 1
ATOM 2430 C C . TYR A 1 332 ? -23.992 18.009 17.132 1.00 68.69 332 TYR A C 1
ATOM 2432 O O . TYR A 1 332 ? -24.990 18.282 17.793 1.00 68.69 332 TYR A O 1
ATOM 2440 N N . GLN A 1 333 ? -23.380 18.936 16.397 1.00 61.34 333 GLN A N 1
ATOM 2441 C CA . GLN A 1 333 ? -23.988 20.243 16.168 1.00 61.34 333 GLN A CA 1
ATOM 2442 C C . GLN A 1 333 ? -24.954 20.145 14.987 1.00 61.34 333 GLN A C 1
ATOM 2444 O O . GLN A 1 333 ? -24.560 20.222 13.820 1.00 61.34 333 GLN A O 1
ATOM 2449 N N . SER A 1 334 ? -26.241 19.968 15.289 1.00 57.41 334 SER A N 1
ATOM 2450 C CA . SER A 1 334 ? -27.306 20.240 14.325 1.00 57.41 334 SER A CA 1
ATOM 2451 C C . SER A 1 334 ? -27.261 21.733 13.979 1.00 57.41 334 SER A C 1
ATOM 2453 O O . SER A 1 334 ? -27.826 22.568 14.682 1.00 57.41 334 SER A O 1
ATOM 2455 N N . ASN A 1 335 ? -26.618 22.081 12.866 1.00 52.31 335 ASN A N 1
ATOM 2456 C CA . ASN A 1 335 ? -26.601 23.443 12.328 1.00 52.31 335 ASN A CA 1
ATOM 2457 C C . ASN A 1 335 ? -27.939 23.850 11.687 1.00 52.31 335 ASN A C 1
ATOM 2459 O O . ASN A 1 335 ? -27.949 24.700 10.803 1.00 52.31 335 ASN A O 1
ATOM 2463 N N . ASN A 1 336 ? -29.067 23.249 12.070 1.00 56.97 336 ASN A N 1
ATOM 2464 C CA . ASN A 1 336 ? -30.359 23.646 11.535 1.00 56.97 336 ASN A CA 1
ATOM 2465 C C . ASN A 1 336 ? -30.908 24.856 12.325 1.00 56.97 336 ASN A C 1
ATOM 2467 O O . ASN A 1 336 ? -31.429 24.666 13.426 1.00 56.97 336 ASN A O 1
ATOM 2471 N N . PRO A 1 337 ? -30.857 26.091 11.781 1.00 53.59 337 PRO A N 1
ATOM 2472 C CA . PRO A 1 337 ? -31.350 27.288 12.466 1.00 53.59 337 PRO A CA 1
ATOM 2473 C C . PRO A 1 337 ? -32.867 27.272 12.710 1.00 53.59 337 PRO A C 1
ATOM 2475 O O . PRO A 1 337 ? -33.368 28.098 13.464 1.00 53.59 337 PRO A O 1
ATOM 2478 N N . SER A 1 338 ? -33.611 26.344 12.095 1.00 56.88 338 SER A N 1
ATOM 2479 C CA . SER A 1 338 ? -35.069 26.248 12.255 1.00 56.88 338 SER A CA 1
ATOM 2480 C C . SER A 1 338 ? -35.525 25.518 13.525 1.00 56.88 338 SER A C 1
ATOM 2482 O O . SER A 1 338 ? -36.729 25.369 13.723 1.00 56.88 338 SER A O 1
ATOM 2484 N N . GLY A 1 339 ? -34.611 25.000 14.359 1.00 54.81 339 GLY A N 1
ATOM 2485 C CA . GLY A 1 339 ? -34.961 24.249 15.577 1.00 54.81 339 GLY A CA 1
ATOM 2486 C C . GLY A 1 339 ? -35.754 22.956 15.327 1.00 54.81 339 GLY A C 1
ATOM 2487 O O . GLY A 1 339 ? -36.150 22.275 16.269 1.00 54.81 339 GLY A O 1
ATOM 2488 N N . THR A 1 340 ? -35.988 22.597 14.061 1.00 54.47 340 THR A N 1
ATOM 2489 C CA . THR A 1 340 ? -36.730 21.399 13.677 1.00 54.47 340 THR A CA 1
ATOM 2490 C C . THR A 1 340 ? -35.747 20.236 13.647 1.00 54.47 340 THR A C 1
ATOM 2492 O O . THR A 1 340 ? -34.910 20.124 12.747 1.00 54.47 340 THR A O 1
ATOM 2495 N N . VAL A 1 341 ? -35.800 19.410 14.689 1.00 54.03 341 VAL A N 1
ATOM 2496 C CA . VAL A 1 341 ? -34.935 18.241 14.851 1.00 54.03 341 VAL A CA 1
ATOM 2497 C C . VAL A 1 341 ? -35.429 17.128 13.929 1.00 54.03 341 VAL A C 1
ATOM 2499 O O . VAL A 1 341 ? -36.458 16.503 14.173 1.00 54.03 341 VAL A O 1
ATOM 2502 N N . TYR A 1 342 ? -34.693 16.882 12.848 1.00 48.53 342 TYR A N 1
ATOM 2503 C CA . TYR A 1 342 ? -34.947 15.771 11.936 1.00 48.53 342 TYR A CA 1
ATOM 2504 C C . TYR A 1 342 ? -34.326 14.491 12.509 1.00 48.53 342 TYR A C 1
ATOM 2506 O O . TYR A 1 342 ? -33.154 14.218 12.281 1.00 48.53 342 TYR A O 1
ATOM 2514 N N . SER A 1 343 ? -35.095 13.689 13.250 1.00 44.88 343 SER A N 1
ATOM 2515 C CA . SER A 1 343 ? -34.705 12.303 13.561 1.00 44.88 343 SER A CA 1
ATOM 2516 C C . SER A 1 343 ? -35.821 11.333 13.171 1.00 44.88 343 SER A C 1
ATOM 2518 O O . SER A 1 343 ? -36.558 10.814 13.997 1.00 44.88 343 SER A O 1
ATOM 2520 N N . SER A 1 344 ? -35.982 11.104 11.867 1.00 42.59 344 SER A N 1
ATOM 2521 C CA . SER A 1 344 ? -36.743 9.947 11.370 1.00 42.59 344 SER A CA 1
ATOM 2522 C C . SER A 1 344 ? -35.888 8.676 11.302 1.00 42.59 344 SER A C 1
ATOM 2524 O O . SER A 1 344 ? -36.401 7.613 10.963 1.00 42.59 344 SER A O 1
ATOM 2526 N N . ALA A 1 345 ? -34.586 8.767 11.598 1.00 50.88 345 ALA A N 1
ATOM 2527 C CA . ALA A 1 345 ? -33.742 7.595 11.769 1.00 50.88 345 ALA A CA 1
ATOM 2528 C C . ALA A 1 345 ? -34.152 6.871 13.056 1.00 50.88 345 ALA A C 1
ATOM 2530 O O . ALA A 1 345 ? -34.331 7.497 14.102 1.00 50.88 345 ALA A O 1
ATOM 2531 N N . THR A 1 346 ? -34.328 5.554 12.974 1.00 54.72 346 THR A N 1
ATOM 2532 C CA . THR A 1 346 ? -34.590 4.720 14.148 1.00 54.72 346 THR A CA 1
ATOM 2533 C C . THR A 1 346 ? -33.498 4.956 15.196 1.00 54.72 346 THR A C 1
ATOM 2535 O O . THR A 1 346 ? -32.327 5.145 14.860 1.00 54.72 346 THR A O 1
ATOM 2538 N N . SER A 1 347 ? -33.883 4.970 16.473 1.00 57.34 347 SER A N 1
ATOM 2539 C CA . SER A 1 347 ? -33.055 5.442 17.594 1.00 57.34 347 SER A CA 1
ATOM 2540 C C . SER A 1 347 ? -31.694 4.739 17.741 1.00 57.34 347 SER A C 1
ATOM 2542 O O . SER A 1 347 ? -30.797 5.256 18.398 1.00 57.34 347 SER A O 1
ATOM 2544 N N . GLU A 1 348 ? -31.501 3.578 17.115 1.00 59.69 348 GLU A N 1
ATOM 2545 C CA . GLU A 1 348 ? -30.277 2.772 17.199 1.00 59.69 348 GLU A CA 1
ATOM 2546 C C . GLU A 1 348 ? -29.147 3.218 16.252 1.00 59.69 348 GLU A C 1
ATOM 2548 O O . GLU A 1 348 ? -28.025 2.718 16.371 1.00 59.69 348 GLU A O 1
ATOM 2553 N N . ASN A 1 349 ? -29.415 4.129 15.309 1.00 60.41 349 ASN A N 1
ATOM 2554 C CA . ASN A 1 349 ? -28.441 4.558 14.291 1.00 60.41 349 ASN A CA 1
ATOM 2555 C C . ASN A 1 349 ? -27.809 5.933 14.565 1.00 60.41 349 ASN A C 1
ATOM 2557 O O . ASN A 1 349 ? -26.975 6.396 13.794 1.00 60.41 349 ASN A O 1
ATOM 2561 N N . THR A 1 350 ? -28.171 6.583 15.669 1.00 65.88 350 THR A N 1
ATOM 2562 C CA . THR A 1 350 ? -27.754 7.954 16.010 1.00 65.88 350 THR A CA 1
ATOM 2563 C C . THR A 1 350 ? -26.955 8.019 17.315 1.00 65.88 350 THR A C 1
ATOM 2565 O O . THR A 1 350 ? -27.020 9.010 18.046 1.00 65.88 350 THR A O 1
ATOM 2568 N N . ALA A 1 351 ? -26.219 6.950 17.633 1.00 65.06 351 ALA A N 1
ATOM 2569 C CA . ALA A 1 351 ? -25.360 6.902 18.811 1.00 65.06 351 ALA A CA 1
ATOM 2570 C C . ALA A 1 351 ? -24.032 7.641 18.575 1.00 65.06 351 ALA A C 1
ATOM 2572 O O . ALA A 1 351 ? -23.462 7.515 17.498 1.00 65.06 351 ALA A O 1
ATOM 2573 N N . GLY A 1 352 ? -23.514 8.363 19.572 1.00 72.75 352 GLY A N 1
ATOM 2574 C CA . GLY A 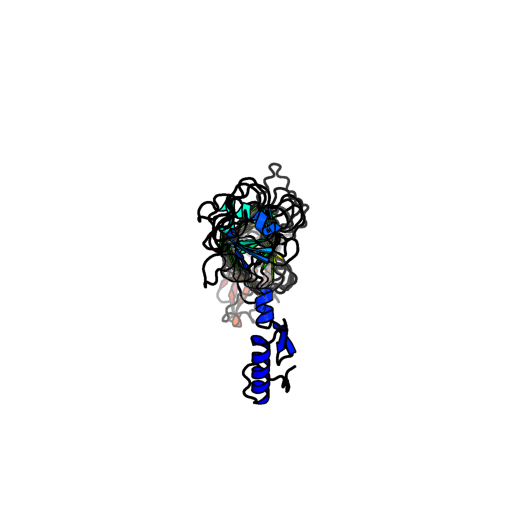1 352 ? -22.204 9.020 19.489 1.00 72.75 352 GLY A CA 1
ATOM 2575 C C . GLY A 1 352 ? -21.086 8.006 19.294 1.00 72.75 352 GLY A C 1
ATOM 2576 O O . GLY A 1 352 ? -20.286 8.133 18.371 1.00 72.75 352 GLY A O 1
ATOM 2577 N N . ILE A 1 353 ? -21.106 6.944 20.100 1.00 82.31 353 ILE A N 1
ATOM 2578 C CA . ILE A 1 353 ? -20.290 5.745 19.905 1.00 82.31 353 ILE A CA 1
ATOM 2579 C C . ILE A 1 353 ? -21.211 4.524 19.880 1.00 82.31 353 ILE A C 1
ATOM 2581 O O . ILE A 1 353 ? -21.902 4.249 20.864 1.00 82.31 353 ILE A O 1
ATOM 2585 N N . LYS A 1 354 ? -21.207 3.773 18.773 1.00 83.81 354 LYS A N 1
ATOM 2586 C CA . LYS A 1 354 ? -21.913 2.490 18.646 1.00 83.81 354 LYS A CA 1
ATOM 2587 C C . LYS A 1 354 ? -20.917 1.341 18.631 1.00 83.81 354 LYS A C 1
ATOM 2589 O O . LYS A 1 354 ? -20.080 1.263 17.739 1.00 83.81 354 LYS A O 1
ATOM 2594 N N . LEU A 1 355 ? -21.049 0.432 19.590 1.00 82.25 355 LEU A N 1
ATOM 2595 C CA . LEU A 1 355 ? -20.253 -0.786 19.697 1.00 82.25 355 LEU A CA 1
ATOM 2596 C C . LEU A 1 355 ? -21.140 -1.986 19.338 1.00 82.25 355 LEU A C 1
ATOM 2598 O O . LEU A 1 355 ? -21.669 -2.662 20.223 1.00 82.25 355 LEU A O 1
ATOM 2602 N N . SER A 1 356 ? -21.284 -2.268 18.043 1.00 73.50 356 SER A N 1
ATOM 2603 C CA . SER A 1 356 ? -22.108 -3.368 17.504 1.00 73.50 356 SER A CA 1
ATOM 2604 C C . SER A 1 356 ? -21.271 -4.558 17.024 1.00 73.50 356 SER A C 1
ATOM 2606 O O . SER A 1 356 ? -20.044 -4.456 16.954 1.00 73.50 356 SER A O 1
ATOM 2608 N N . GLY A 1 357 ? -21.911 -5.703 16.780 1.00 68.50 357 GLY A N 1
ATOM 2609 C CA . GLY A 1 357 ? -21.268 -6.898 16.214 1.00 68.50 357 GLY A CA 1
ATOM 2610 C C . GLY A 1 357 ? -21.677 -8.199 16.911 1.00 68.50 357 GLY A C 1
ATOM 2611 O O . GLY A 1 357 ? -21.764 -8.259 18.134 1.00 68.50 357 GLY A O 1
ATOM 2612 N N . ALA A 1 358 ? -21.917 -9.254 16.125 1.00 59.56 358 ALA A N 1
ATOM 2613 C CA . ALA A 1 358 ? -22.350 -10.567 16.620 1.00 59.56 358 ALA A CA 1
ATOM 2614 C C . ALA A 1 358 ? -21.231 -11.377 17.318 1.00 59.56 358 ALA A C 1
ATOM 2616 O O . ALA A 1 358 ? -21.502 -12.430 17.893 1.00 59.56 358 ALA A O 1
ATOM 2617 N N . GLY A 1 359 ? -19.978 -10.912 17.248 1.00 62.91 359 GLY A N 1
ATOM 2618 C CA . GLY A 1 359 ? -18.817 -11.563 17.854 1.00 62.91 359 GLY A CA 1
ATOM 2619 C C . GLY A 1 359 ? -18.600 -11.170 19.319 1.00 62.91 359 GLY A C 1
ATOM 2620 O O . GLY A 1 359 ? -18.769 -10.014 19.698 1.00 62.91 359 GLY A O 1
ATOM 2621 N N . TYR A 1 360 ? -18.188 -12.142 20.137 1.00 55.59 360 TYR A N 1
ATOM 2622 C CA . TYR A 1 360 ? -17.747 -11.958 21.526 1.00 55.59 360 TYR A CA 1
ATOM 2623 C C . TYR A 1 360 ? -16.590 -10.937 21.612 1.00 55.59 360 TYR A C 1
ATOM 2625 O O . TYR A 1 360 ? -15.583 -11.091 20.916 1.00 55.59 360 TYR A O 1
ATOM 2633 N N . LYS A 1 361 ? -16.706 -9.910 22.468 1.00 65.62 361 LYS A N 1
ATOM 2634 C CA . LYS A 1 361 ? -15.697 -8.839 22.638 1.00 65.62 361 LYS A CA 1
ATOM 2635 C C . LYS A 1 361 ? -15.053 -8.931 24.022 1.00 65.62 361 LYS A C 1
ATOM 2637 O O . LYS A 1 361 ? -15.786 -8.855 25.000 1.00 65.62 361 LYS A O 1
ATOM 2642 N N . LYS A 1 362 ? -13.719 -9.033 24.114 1.00 72.56 362 LYS A N 1
ATOM 2643 C CA . LYS A 1 362 ? -13.009 -9.269 25.392 1.00 72.56 362 LYS A CA 1
ATOM 2644 C C . LYS A 1 362 ? -12.991 -8.068 26.344 1.00 72.56 362 LYS A C 1
ATOM 2646 O O . LYS A 1 362 ? -13.252 -8.213 27.531 1.00 72.56 362 LYS A O 1
ATOM 2651 N N . SER A 1 363 ? -12.632 -6.878 25.859 1.00 85.00 363 SER A N 1
ATOM 2652 C CA . SER A 1 363 ? -12.529 -5.684 26.709 1.00 85.00 363 SER A CA 1
ATOM 2653 C C . SER A 1 363 ? -12.545 -4.407 25.875 1.00 85.00 363 SER A C 1
ATOM 2655 O O . SER A 1 363 ? -11.876 -4.319 24.847 1.00 85.00 363 SER A O 1
ATOM 2657 N N . ILE A 1 364 ? -13.303 -3.407 26.311 1.00 88.69 364 ILE A N 1
ATOM 2658 C CA . ILE A 1 364 ? -13.337 -2.072 25.723 1.00 88.69 364 ILE A CA 1
ATOM 2659 C C . ILE A 1 364 ? -13.053 -1.074 26.834 1.00 88.69 364 ILE A C 1
ATOM 2661 O O . ILE A 1 364 ? -13.764 -1.035 27.831 1.00 88.69 364 ILE A O 1
ATOM 2665 N N . THR A 1 365 ? -12.035 -0.245 26.654 1.00 91.00 365 THR A N 1
ATOM 2666 C CA . THR A 1 365 ? -11.696 0.849 27.559 1.00 91.00 365 THR A CA 1
ATOM 2667 C C . THR A 1 365 ? -11.898 2.171 26.836 1.00 91.00 365 THR A C 1
ATOM 2669 O O . THR A 1 365 ? -11.361 2.373 25.755 1.00 91.00 365 THR A O 1
ATOM 2672 N N . ILE A 1 366 ? -12.668 3.081 27.422 1.00 91.00 366 ILE A N 1
ATOM 2673 C CA . ILE A 1 366 ? -12.899 4.433 26.919 1.00 91.00 366 ILE A CA 1
ATOM 2674 C C . ILE A 1 366 ? -12.384 5.401 27.982 1.00 91.00 366 ILE A C 1
ATOM 2676 O O . ILE A 1 366 ? -12.957 5.486 29.065 1.00 91.00 366 ILE A O 1
ATOM 2680 N N . LEU A 1 367 ? -11.298 6.110 27.694 1.00 91.25 367 LEU A N 1
ATOM 2681 C CA . LEU A 1 367 ? -10.654 7.057 28.596 1.00 91.25 367 LEU A CA 1
ATOM 2682 C C . LEU A 1 367 ? -11.009 8.485 28.192 1.00 91.25 367 LEU A C 1
ATOM 2684 O O . LEU A 1 367 ? -10.743 8.896 27.068 1.00 91.25 367 LEU A O 1
ATOM 2688 N N . ASN A 1 368 ? -11.550 9.259 29.128 1.00 90.25 368 ASN A N 1
ATOM 2689 C CA . ASN A 1 368 ? -11.864 10.678 28.984 1.00 90.25 368 ASN A CA 1
ATOM 2690 C C . ASN A 1 368 ? -12.671 11.039 27.717 1.00 90.25 368 ASN A C 1
ATOM 2692 O O . ASN A 1 368 ? -12.281 11.974 27.013 1.00 90.25 368 ASN A O 1
ATOM 2696 N N . PRO A 1 369 ? -13.775 10.336 27.389 1.00 89.44 369 PRO A N 1
ATOM 2697 C CA . PRO A 1 369 ? -14.587 10.714 26.238 1.00 89.44 369 PRO A CA 1
ATOM 2698 C C . PRO A 1 369 ? -15.214 12.097 26.421 1.00 89.44 369 PRO A C 1
ATOM 2700 O O . PRO A 1 369 ? -15.540 12.494 27.538 1.00 89.44 369 PRO A O 1
ATOM 2703 N N . TYR A 1 370 ? -15.451 12.793 25.316 1.00 89.50 370 TYR A N 1
ATOM 2704 C CA . TYR A 1 370 ? -16.346 13.942 25.242 1.00 89.50 370 TYR A CA 1
ATOM 2705 C C . TYR A 1 370 ? -17.421 13.638 24.197 1.00 89.50 370 TYR A C 1
ATOM 2707 O O . TYR A 1 370 ? -17.161 13.679 22.998 1.00 89.50 370 TYR A O 1
ATOM 2715 N N . ILE A 1 371 ? -18.618 13.261 24.639 1.00 85.06 371 ILE A N 1
ATOM 2716 C CA . ILE A 1 371 ? -19.731 12.892 23.758 1.00 85.06 371 ILE A CA 1
ATOM 2717 C C . ILE A 1 371 ? -20.890 13.826 24.054 1.00 85.06 371 ILE A C 1
ATOM 2719 O O . ILE A 1 371 ? -21.374 13.858 25.182 1.00 85.06 371 ILE A O 1
ATOM 2723 N N . GLU A 1 372 ? -21.343 14.570 23.051 1.00 82.00 372 GLU A N 1
ATOM 2724 C CA . GLU A 1 372 ? -22.431 15.530 23.209 1.00 82.00 372 GLU A CA 1
ATOM 2725 C C . GLU A 1 372 ? -23.422 15.471 22.039 1.00 82.00 372 GLU A C 1
ATOM 2727 O O . GLU A 1 372 ? -23.033 15.378 20.872 1.00 82.00 372 GLU A O 1
ATOM 2732 N N . ALA A 1 373 ? -24.709 15.595 22.375 1.00 74.56 373 ALA A N 1
ATOM 2733 C CA . ALA A 1 373 ? -25.824 15.840 21.457 1.00 74.56 373 ALA A CA 1
ATOM 2734 C C . ALA A 1 373 ? -26.269 14.676 20.550 1.00 74.56 373 ALA A C 1
ATOM 2736 O O . ALA A 1 373 ? -26.844 14.885 19.481 1.00 74.56 373 ALA A O 1
ATOM 2737 N N . PHE A 1 374 ? -26.093 13.439 21.007 1.00 72.06 374 PHE A N 1
ATOM 2738 C CA . PHE A 1 374 ? -26.574 12.240 20.313 1.00 72.06 374 PHE A CA 1
ATOM 2739 C C . PHE A 1 374 ? -27.896 11.726 20.884 1.00 72.06 374 PHE A C 1
ATOM 2741 O O . PHE A 1 374 ? -28.271 12.080 21.991 1.00 72.06 374 PHE A O 1
ATOM 2748 N N . THR A 1 375 ? -28.602 10.863 20.144 1.00 71.25 375 THR A N 1
ATOM 2749 C CA . THR A 1 375 ? -29.790 10.149 20.665 1.00 71.25 375 THR A CA 1
ATOM 2750 C C . THR A 1 375 ? -29.400 9.120 21.723 1.00 71.25 375 THR A C 1
ATOM 2752 O O . THR A 1 375 ? -30.143 8.870 22.665 1.00 71.25 375 THR A O 1
ATOM 2755 N N . HIS A 1 376 ? -28.220 8.528 21.558 1.00 71.19 376 HIS A N 1
ATOM 2756 C CA . HIS A 1 376 ? -27.551 7.751 22.588 1.00 71.19 376 HIS A CA 1
ATOM 2757 C C . HIS A 1 376 ? -26.108 8.232 22.660 1.00 71.19 376 HIS A C 1
ATOM 2759 O O . HIS A 1 376 ? -25.451 8.306 21.627 1.00 71.19 376 HIS A O 1
ATOM 2765 N N . GLY A 1 377 ? -25.583 8.562 23.837 1.00 76.44 377 GLY A N 1
ATOM 2766 C CA . GLY A 1 377 ? -24.167 8.936 23.937 1.00 76.44 377 GLY A CA 1
ATOM 2767 C C . GLY A 1 377 ? -23.275 7.741 23.585 1.00 76.44 377 GLY A C 1
ATOM 2768 O O . GLY A 1 377 ? -22.521 7.758 22.613 1.00 76.44 377 GLY A O 1
ATOM 2769 N N . LEU A 1 378 ? -23.450 6.658 24.336 1.00 85.88 378 LEU A N 1
ATOM 2770 C CA . LEU A 1 378 ? -22.769 5.383 24.160 1.00 85.88 378 LEU A CA 1
ATOM 2771 C C . LEU A 1 378 ? -23.801 4.260 24.026 1.00 85.88 378 LEU A C 1
ATOM 2773 O O . LEU A 1 378 ? -24.612 4.052 24.927 1.00 85.88 378 LEU A O 1
ATOM 2777 N N . TYR A 1 379 ? -23.751 3.521 22.922 1.00 85.75 379 TYR A N 1
ATOM 2778 C CA . TYR A 1 379 ? -24.609 2.367 22.662 1.00 85.75 379 TYR A CA 1
ATOM 2779 C C . TYR A 1 379 ? -23.757 1.107 22.547 1.00 85.75 379 TYR A C 1
ATOM 2781 O O . TYR A 1 379 ? -22.914 0.999 21.654 1.00 85.75 379 TYR A O 1
ATOM 2789 N N . VAL A 1 380 ? -23.984 0.143 23.435 1.00 85.56 380 VAL A N 1
ATOM 2790 C CA . VAL A 1 380 ? -23.220 -1.107 23.488 1.00 85.56 380 VAL A CA 1
ATOM 2791 C C . VAL A 1 380 ? -24.167 -2.283 23.336 1.00 85.56 380 VAL A C 1
ATOM 2793 O O . VAL A 1 380 ? -25.059 -2.481 24.162 1.00 85.56 380 VAL A O 1
ATOM 2796 N N . GLU A 1 381 ? -23.979 -3.060 22.270 1.00 83.94 381 GLU A N 1
ATOM 2797 C CA . GLU A 1 381 ? -24.772 -4.270 22.051 1.00 83.94 381 GLU A CA 1
ATOM 2798 C C . GLU A 1 381 ? -24.293 -5.393 22.971 1.00 83.94 381 GLU A C 1
ATOM 2800 O O . GLU A 1 381 ? -25.081 -5.873 23.775 1.00 83.94 381 GLU A O 1
ATOM 2805 N N . SER A 1 382 ? -23.006 -5.747 22.918 1.00 80.56 382 SER A N 1
ATOM 2806 C CA . SER A 1 382 ? -22.394 -6.860 23.663 1.00 80.56 382 SER A CA 1
ATOM 2807 C C . SER A 1 382 ? -20.921 -6.563 24.003 1.00 80.56 382 SER A C 1
ATOM 2809 O O . SER A 1 382 ? -20.213 -6.005 23.162 1.00 80.56 382 SER A O 1
ATOM 2811 N N . VAL A 1 383 ? -20.448 -6.900 25.219 1.00 82.31 383 VAL A N 1
ATOM 2812 C CA . VAL A 1 383 ? -19.030 -6.764 25.647 1.00 82.31 383 VAL A CA 1
ATOM 2813 C C . VAL A 1 383 ? -18.721 -7.521 26.959 1.00 82.31 383 VAL A C 1
ATOM 2815 O O . VAL A 1 383 ? -19.479 -7.419 27.912 1.00 82.31 383 VAL A O 1
ATOM 2818 N N . GLU A 1 384 ? -17.597 -8.237 27.072 1.00 83.38 384 GLU A N 1
ATOM 2819 C CA . GLU A 1 384 ? -17.204 -8.948 28.313 1.00 83.38 384 GLU A CA 1
ATOM 2820 C C . GLU A 1 384 ? -16.642 -8.033 29.417 1.00 83.38 384 GLU A C 1
ATOM 2822 O O . GLU A 1 384 ? -16.670 -8.398 30.593 1.00 83.38 384 GLU A O 1
ATOM 2827 N N . GLY A 1 385 ? -16.120 -6.862 29.046 1.00 84.69 385 GLY A N 1
ATOM 2828 C CA . GLY A 1 385 ? -15.645 -5.840 29.974 1.00 84.69 385 GLY A CA 1
ATOM 2829 C C . GLY A 1 385 ? -15.683 -4.455 29.339 1.00 84.69 385 GLY A C 1
ATOM 2830 O O . GLY A 1 385 ? -15.019 -4.215 28.335 1.00 84.69 385 GLY A O 1
ATOM 2831 N N . LEU A 1 386 ? -16.456 -3.533 29.909 1.00 88.81 386 LEU A N 1
ATOM 2832 C CA . LEU A 1 386 ? -16.502 -2.132 29.477 1.00 88.81 386 LEU A CA 1
ATOM 2833 C C . LEU A 1 386 ? -15.940 -1.252 30.583 1.00 88.81 386 LEU A C 1
ATOM 2835 O O . LEU A 1 386 ? -16.593 -1.091 31.603 1.00 88.81 386 LEU A O 1
ATOM 2839 N N . ASN A 1 387 ? -14.778 -0.649 30.370 1.00 89.56 387 ASN A N 1
ATOM 2840 C CA . ASN A 1 387 ? -14.164 0.303 31.286 1.00 89.56 387 ASN A CA 1
ATOM 2841 C C . ASN A 1 387 ? -14.348 1.723 30.748 1.00 89.56 387 ASN A C 1
ATOM 2843 O O . ASN A 1 387 ? -13.624 2.150 29.855 1.00 89.56 387 ASN A O 1
ATOM 2847 N N . LEU A 1 388 ? -15.298 2.474 31.289 1.00 89.00 388 LEU A N 1
ATOM 2848 C CA . LEU A 1 388 ? -15.435 3.901 31.007 1.00 89.00 388 LEU A CA 1
ATOM 2849 C C . LEU A 1 388 ? -14.726 4.684 32.112 1.00 89.00 388 LEU A C 1
ATOM 2851 O O . LEU A 1 388 ? -15.183 4.665 33.250 1.00 89.00 388 LEU A O 1
ATOM 2855 N N . LEU A 1 389 ? -13.621 5.353 31.796 1.00 88.94 389 LEU A N 1
ATOM 2856 C CA . LEU A 1 389 ? -12.764 6.030 32.768 1.00 88.94 389 LEU A CA 1
ATOM 2857 C C . LEU A 1 389 ? -12.749 7.539 32.499 1.00 88.94 389 LEU A C 1
ATOM 2859 O O . LEU A 1 389 ? -12.142 7.990 31.532 1.00 88.94 389 LEU A O 1
ATOM 2863 N N . GLY A 1 390 ? -13.385 8.327 33.363 1.00 89.44 390 GLY A N 1
ATOM 2864 C CA . GLY A 1 390 ? -13.442 9.785 33.249 1.00 89.44 390 GLY A CA 1
ATOM 2865 C C . GLY A 1 390 ? -14.358 10.292 32.130 1.00 89.44 390 GLY A C 1
ATOM 2866 O O . GLY A 1 390 ? -15.212 9.574 31.611 1.00 89.44 390 GLY A O 1
ATOM 2867 N N . GLY A 1 391 ? -14.164 11.558 31.755 1.00 89.19 391 GLY A N 1
ATOM 2868 C CA . GLY A 1 391 ? -14.848 12.198 30.630 1.00 89.19 391 GLY A CA 1
ATOM 2869 C C . GLY A 1 391 ? -16.255 12.727 30.917 1.00 89.19 391 GLY A C 1
ATOM 2870 O O . GLY A 1 391 ? -16.737 12.750 32.052 1.00 89.19 391 GLY A O 1
ATOM 2871 N N . TYR A 1 392 ? -16.893 13.189 29.846 1.00 85.94 392 TYR A N 1
ATOM 2872 C CA . TYR A 1 392 ? -18.206 13.814 29.813 1.00 85.94 392 TYR A CA 1
ATOM 2873 C C . TYR A 1 392 ? -19.053 13.177 28.709 1.00 85.94 392 TYR A C 1
ATOM 2875 O O . TYR A 1 392 ? -18.700 13.229 27.531 1.00 85.94 392 TYR A O 1
ATOM 2883 N N . ILE A 1 393 ? -20.176 12.574 29.090 1.00 84.44 393 ILE A N 1
ATOM 2884 C CA . ILE A 1 393 ? -21.170 12.033 28.162 1.00 84.44 393 ILE A CA 1
ATOM 2885 C C . ILE A 1 393 ? -22.481 12.757 28.435 1.00 84.44 393 ILE A C 1
ATOM 2887 O O . ILE A 1 393 ? -23.119 12.523 29.462 1.00 84.44 393 ILE A O 1
ATOM 2891 N N . ALA A 1 394 ? -22.884 13.631 27.519 1.00 79.94 394 ALA A N 1
ATOM 2892 C CA . ALA A 1 394 ? -24.128 14.371 27.603 1.00 79.94 394 ALA A CA 1
ATOM 2893 C C . ALA A 1 394 ? -25.096 14.019 26.482 1.00 79.94 394 ALA A C 1
ATOM 2895 O O . ALA A 1 394 ? -24.778 14.076 25.292 1.00 79.94 394 ALA A O 1
ATOM 2896 N N . ASP A 1 395 ? -26.314 13.700 26.896 1.00 68.19 395 ASP A N 1
ATOM 2897 C CA . ASP A 1 395 ? -27.452 13.526 26.008 1.00 68.19 395 ASP A CA 1
ATOM 2898 C C . ASP A 1 395 ? -28.099 14.887 25.687 1.00 68.19 395 ASP A C 1
ATOM 2900 O O . ASP A 1 395 ? -28.241 15.730 26.576 1.00 68.19 395 ASP A O 1
ATOM 2904 N N . ALA A 1 396 ? -28.513 15.084 24.430 1.00 54.94 396 ALA A N 1
ATOM 2905 C CA . ALA A 1 396 ? -29.414 16.175 24.018 1.00 54.94 396 ALA A CA 1
ATOM 2906 C C . ALA A 1 396 ? -30.663 15.659 23.283 1.00 54.94 396 ALA A C 1
ATOM 2908 O O . ALA A 1 396 ? -31.422 16.422 22.681 1.00 54.94 396 ALA A O 1
ATOM 2909 N N . GLY A 1 397 ? -30.865 14.346 23.262 1.00 57.22 397 GLY A N 1
ATOM 2910 C CA . GLY A 1 397 ? -31.934 13.708 22.539 1.00 57.22 397 GLY A CA 1
ATOM 2911 C C . GLY A 1 397 ? -33.296 14.050 23.141 1.00 57.22 397 GLY A C 1
ATOM 2912 O O . GLY A 1 397 ? -33.632 13.633 24.239 1.00 57.22 397 GLY A O 1
ATOM 2913 N N . LEU A 1 398 ? -34.132 14.740 22.369 1.00 54.66 398 LEU A N 1
ATOM 2914 C CA . LEU A 1 398 ? -35.462 15.220 22.772 1.00 54.66 398 LEU A CA 1
ATOM 2915 C C . LEU A 1 398 ? -36.518 14.117 23.001 1.00 54.66 398 LEU A C 1
ATOM 2917 O O . LEU A 1 398 ? -37.677 14.433 23.278 1.00 54.66 398 LEU A O 1
ATOM 2921 N N . ASN A 1 399 ? -36.150 12.838 22.881 1.00 62.16 399 ASN A N 1
ATOM 2922 C CA . ASN A 1 399 ? -37.091 11.722 22.869 1.00 62.16 399 ASN A CA 1
ATOM 2923 C C . ASN A 1 399 ? -36.988 10.925 24.178 1.00 62.16 399 ASN A C 1
ATOM 2925 O O . ASN A 1 399 ? -35.901 10.609 24.655 1.00 62.16 399 ASN A O 1
ATOM 2929 N N . SER A 1 400 ? -38.130 10.521 24.729 1.00 58.12 400 SER A N 1
ATOM 2930 C CA . SER A 1 400 ? -38.245 9.835 26.027 1.00 58.12 400 SER A CA 1
ATOM 2931 C C . SER A 1 400 ? -37.589 8.446 26.109 1.00 58.12 400 SER A C 1
ATOM 2933 O O . SER A 1 400 ? -37.526 7.857 27.180 1.00 58.12 400 SER A O 1
ATOM 2935 N N . ASN A 1 401 ? -37.068 7.901 25.008 1.00 65.69 401 ASN A N 1
ATOM 2936 C CA . ASN A 1 401 ? -36.404 6.591 24.989 1.00 65.69 401 ASN A CA 1
ATOM 2937 C C . ASN A 1 401 ? -34.874 6.670 24.954 1.00 65.69 401 ASN A C 1
ATOM 2939 O O . ASN A 1 401 ? -34.221 5.636 24.816 1.00 65.69 401 ASN A O 1
ATOM 2943 N N . ASN A 1 402 ? -34.322 7.873 25.068 1.00 68.12 402 ASN A N 1
ATOM 2944 C CA . ASN A 1 402 ? -32.900 8.124 24.908 1.00 68.12 402 ASN A CA 1
ATOM 2945 C C . ASN A 1 402 ? -32.142 7.905 26.214 1.00 68.12 402 ASN A C 1
ATOM 2947 O O . ASN A 1 402 ? -32.688 8.055 27.314 1.00 68.12 402 ASN A O 1
ATOM 2951 N N . SER A 1 403 ? -30.882 7.496 26.085 1.00 69.00 403 SER A N 1
ATOM 2952 C CA . SER A 1 403 ? -29.987 7.337 27.226 1.00 69.00 403 SER A CA 1
ATOM 2953 C C . SER A 1 403 ? -28.572 7.746 26.877 1.00 69.00 403 SER A C 1
ATOM 2955 O O . SER A 1 403 ? -28.055 7.373 25.823 1.00 69.00 403 SER A O 1
ATOM 2957 N N . SER A 1 404 ? -27.917 8.454 27.795 1.00 76.69 404 SER A N 1
ATOM 2958 C CA . SER A 1 404 ? -26.506 8.813 27.649 1.00 76.69 404 SER A CA 1
ATOM 2959 C C . SER A 1 404 ? -25.638 7.555 27.533 1.00 76.69 404 SER A C 1
ATOM 2961 O O . SER A 1 404 ? -24.720 7.523 26.719 1.00 76.69 404 SER A O 1
ATOM 2963 N N . VAL A 1 405 ? -25.973 6.490 28.272 1.00 83.06 405 VAL A N 1
ATOM 2964 C CA . VAL A 1 405 ? -25.378 5.152 28.122 1.00 83.06 405 VAL A CA 1
ATOM 2965 C C . VAL A 1 405 ? -26.478 4.095 28.011 1.00 83.06 405 VAL A C 1
ATOM 2967 O O . VAL A 1 405 ? -27.311 3.963 28.909 1.00 83.06 405 VAL A O 1
ATOM 2970 N N . PHE A 1 406 ? -26.470 3.322 26.927 1.00 82.44 406 PHE A N 1
ATOM 2971 C CA . PHE A 1 406 ? -27.408 2.229 26.680 1.00 82.44 406 PHE A CA 1
ATOM 2972 C C . PHE A 1 406 ? -26.663 0.907 26.478 1.00 82.44 406 PHE A C 1
ATOM 2974 O O . PHE A 1 406 ? -25.887 0.757 25.533 1.00 82.44 406 PHE A O 1
ATOM 2981 N N . LEU A 1 407 ? -26.922 -0.057 27.360 1.00 82.12 407 LEU A N 1
ATOM 2982 C CA . LEU A 1 407 ? -26.387 -1.417 27.292 1.00 82.12 407 LEU A CA 1
ATOM 2983 C C . LEU A 1 407 ? -27.532 -2.351 26.893 1.00 82.12 407 LEU A C 1
ATOM 2985 O O . LEU A 1 407 ? -28.475 -2.503 27.666 1.00 82.12 407 LEU A O 1
ATOM 2989 N N . LYS A 1 408 ? -27.504 -2.926 25.687 1.00 78.62 408 LYS A N 1
ATOM 2990 C CA . LYS A 1 408 ? -28.681 -3.602 25.113 1.00 78.62 408 LYS A CA 1
ATOM 2991 C C . LYS A 1 408 ? -28.845 -5.059 25.543 1.00 78.62 408 LYS A C 1
ATOM 2993 O O . LYS A 1 408 ? -29.956 -5.436 25.913 1.00 78.62 408 LYS A O 1
ATOM 2998 N N . ASP A 1 409 ? -27.794 -5.870 25.430 1.00 73.62 409 ASP A N 1
ATOM 2999 C CA . ASP A 1 409 ? -27.902 -7.336 25.470 1.00 73.62 409 ASP A CA 1
ATOM 3000 C C . ASP A 1 409 ? -27.359 -7.966 26.765 1.00 73.62 409 ASP A C 1
ATOM 3002 O O . ASP A 1 409 ? -26.537 -7.386 27.478 1.00 73.62 409 ASP A O 1
ATOM 3006 N N . ALA A 1 410 ? -27.776 -9.210 27.012 1.00 61.91 410 ALA A N 1
ATOM 3007 C CA . ALA A 1 410 ? -27.408 -10.057 28.145 1.00 61.91 410 ALA A CA 1
ATOM 3008 C C . ALA A 1 410 ? -25.914 -10.413 28.215 1.00 61.91 410 ALA A C 1
ATOM 3010 O O . ALA A 1 410 ? -25.431 -10.939 29.212 1.00 61.91 410 ALA A O 1
ATOM 3011 N N . ASN A 1 411 ? -25.178 -10.131 27.146 1.00 72.56 411 ASN A N 1
ATOM 3012 C CA . ASN A 1 411 ? -23.768 -10.470 27.017 1.00 72.56 411 ASN A CA 1
ATOM 3013 C C . ASN A 1 411 ? -22.838 -9.337 27.475 1.00 72.56 411 ASN A C 1
ATOM 3015 O O . ASN A 1 411 ? -21.628 -9.441 27.298 1.00 72.56 411 ASN A O 1
ATOM 3019 N N . CYS A 1 412 ? -23.378 -8.250 28.041 1.00 74.44 412 CYS A N 1
ATOM 3020 C CA . CYS A 1 412 ? -22.568 -7.238 28.713 1.00 74.44 412 CYS A CA 1
ATOM 3021 C C . CYS A 1 412 ? -22.190 -7.721 30.127 1.00 74.44 412 CYS A C 1
ATOM 3023 O O . CYS A 1 412 ? -23.026 -7.735 31.031 1.00 74.44 412 CYS A O 1
ATOM 3025 N N . VAL A 1 413 ? -20.932 -8.103 30.334 1.00 77.62 413 VAL A N 1
ATOM 3026 C CA . VAL A 1 413 ? -20.378 -8.479 31.648 1.00 77.62 413 VAL A CA 1
ATOM 3027 C C . VAL A 1 413 ? -19.283 -7.473 32.021 1.00 77.62 413 VAL A C 1
ATOM 3029 O O . VAL A 1 413 ? -18.807 -6.725 31.169 1.00 77.62 413 VAL A O 1
ATOM 3032 N N . GLY A 1 414 ? -18.943 -7.353 33.308 1.00 78.88 414 GLY A N 1
ATOM 3033 C CA . GLY A 1 414 ? -17.747 -6.611 33.734 1.00 78.88 414 GLY A CA 1
ATOM 3034 C C . GLY A 1 414 ? -17.757 -5.118 33.385 1.00 78.88 414 GLY A C 1
ATOM 3035 O O . GLY A 1 414 ? -16.709 -4.529 33.128 1.00 78.88 414 GLY A O 1
ATOM 3036 N N . VAL A 1 415 ? -18.937 -4.497 33.334 1.00 82.94 415 VAL A N 1
ATOM 3037 C CA . VAL A 1 415 ? -19.065 -3.064 33.045 1.00 82.94 415 VAL A CA 1
ATOM 3038 C C . VAL A 1 415 ? -18.601 -2.265 34.259 1.00 82.94 415 VAL A C 1
ATOM 3040 O O . VAL A 1 415 ? -19.255 -2.293 35.298 1.00 82.94 415 VAL A O 1
ATOM 3043 N N . LYS A 1 416 ? -17.498 -1.534 34.119 1.00 86.25 416 LYS A N 1
ATOM 3044 C CA . LYS A 1 416 ? -16.965 -0.593 35.096 1.00 86.25 416 LYS A CA 1
ATOM 3045 C C . LYS A 1 416 ? -17.067 0.836 34.561 1.00 86.25 416 LYS A C 1
ATOM 3047 O O . LYS A 1 416 ? -16.360 1.213 33.630 1.00 86.25 416 LYS A O 1
ATOM 3052 N N . LEU A 1 417 ? -17.932 1.650 35.161 1.00 84.94 417 LEU A N 1
ATOM 3053 C CA . LEU A 1 417 ? -17.979 3.090 34.884 1.00 84.94 417 LEU A CA 1
ATOM 3054 C C . LEU A 1 417 ? -17.314 3.818 36.052 1.00 84.94 417 LEU A C 1
ATOM 3056 O O . LEU A 1 417 ? -17.804 3.725 37.176 1.00 84.94 417 LEU A O 1
ATOM 3060 N N . THR A 1 418 ? -16.201 4.509 35.806 1.00 84.69 418 THR A N 1
ATOM 3061 C CA . THR A 1 418 ? -15.408 5.173 36.843 1.00 84.69 418 THR A CA 1
ATOM 3062 C C . THR A 1 418 ? -15.139 6.635 36.534 1.00 84.69 418 THR A C 1
ATOM 3064 O O . THR A 1 418 ? -14.517 6.947 35.526 1.00 84.69 418 THR A O 1
ATOM 3067 N N . GLY A 1 419 ? -15.566 7.548 37.410 1.00 82.19 419 GLY A N 1
ATOM 3068 C CA . GLY A 1 419 ? -15.213 8.974 37.313 1.00 82.19 419 GLY A CA 1
ATOM 3069 C C . GLY A 1 419 ? -15.825 9.734 36.128 1.00 82.19 419 GLY A C 1
ATOM 3070 O O . GLY A 1 419 ? -15.443 10.877 35.880 1.00 82.19 419 GLY A O 1
ATOM 3071 N N . ALA A 1 420 ? -16.739 9.121 35.373 1.00 82.12 420 ALA A N 1
ATOM 3072 C CA . ALA A 1 420 ? -17.414 9.771 34.255 1.00 82.12 420 ALA A CA 1
ATOM 3073 C C . ALA A 1 420 ? -18.522 10.714 34.746 1.00 82.12 420 ALA A C 1
ATOM 3075 O O . ALA A 1 420 ? -19.270 10.389 35.676 1.00 82.12 420 ALA A O 1
ATOM 3076 N N . THR A 1 421 ? -18.652 11.866 34.087 1.00 83.62 421 THR A N 1
ATOM 3077 C CA . THR A 1 421 ? -19.825 12.733 34.229 1.00 83.62 421 THR A CA 1
ATOM 3078 C C . THR A 1 421 ? -20.834 12.362 33.157 1.00 83.62 421 THR A C 1
ATOM 3080 O O . THR A 1 421 ? -20.570 12.524 31.965 1.00 83.62 421 THR A O 1
ATOM 3083 N N . ILE A 1 422 ? -21.987 11.856 33.579 1.00 82.06 422 ILE A N 1
ATOM 3084 C CA . ILE A 1 422 ? -23.093 11.518 32.691 1.00 82.06 422 ILE A CA 1
ATOM 3085 C C . ILE A 1 422 ? -24.179 12.564 32.898 1.00 82.06 422 ILE A C 1
ATOM 3087 O O . ILE A 1 422 ? -24.788 12.630 33.966 1.00 82.06 422 ILE A O 1
ATOM 3091 N N . SER A 1 423 ? -24.403 13.385 31.875 1.00 80.12 423 SER A N 1
ATOM 3092 C CA . SER A 1 423 ? -25.424 14.426 31.902 1.00 80.12 423 SER A CA 1
ATOM 3093 C C . SER A 1 423 ? -26.575 14.101 30.958 1.00 80.12 423 SER A C 1
ATOM 3095 O O . SER A 1 423 ? -26.375 13.551 29.872 1.00 80.12 423 SER A O 1
ATOM 3097 N N . SER A 1 424 ? -27.788 14.464 31.351 1.00 70.94 424 SER A N 1
ATOM 3098 C CA . SER A 1 424 ? -28.920 14.609 30.437 1.00 70.94 424 SER A CA 1
ATOM 3099 C C . SER A 1 424 ? -29.304 16.083 30.379 1.00 70.94 424 SER A C 1
ATOM 3101 O O . SER A 1 424 ? -29.626 16.695 31.397 1.00 70.94 424 SER A O 1
ATOM 3103 N N . ASN A 1 425 ? -29.250 16.671 29.186 1.00 65.00 425 ASN A N 1
ATOM 3104 C CA . ASN A 1 425 ? -29.741 18.021 28.936 1.00 65.00 425 ASN A CA 1
ATOM 3105 C C . ASN A 1 425 ? -31.052 17.903 28.139 1.00 65.00 425 ASN A C 1
ATOM 3107 O O . ASN A 1 425 ? -31.049 18.038 26.918 1.00 65.00 425 ASN A O 1
ATOM 3111 N N . GLY A 1 426 ? -32.182 17.605 28.800 1.00 61.97 426 GLY A N 1
ATOM 3112 C CA . GLY A 1 426 ? -33.487 17.556 28.118 1.00 61.97 426 GLY A CA 1
ATOM 3113 C C . GLY A 1 426 ? -34.567 16.666 28.747 1.00 61.97 426 GLY A C 1
ATOM 3114 O O . GLY A 1 426 ? -34.529 16.345 29.928 1.00 61.97 426 GLY A O 1
ATOM 3115 N N . ASN A 1 427 ? -35.563 16.284 27.936 1.00 55.19 427 ASN A N 1
ATOM 3116 C CA . ASN A 1 427 ? -36.698 15.415 28.307 1.00 55.19 427 ASN A CA 1
ATOM 3117 C C . ASN A 1 427 ? -36.354 13.907 28.303 1.00 55.19 427 ASN A C 1
ATOM 3119 O O . ASN A 1 427 ? -37.252 13.059 28.293 1.00 55.19 427 ASN A O 1
ATOM 3123 N N . SER A 1 428 ? -35.072 13.554 28.258 1.00 54.94 428 SER A N 1
ATOM 3124 C CA . SER A 1 428 ? -34.609 12.167 28.256 1.00 54.94 428 SER A CA 1
ATOM 3125 C C . SER A 1 428 ? -34.979 11.471 29.567 1.00 54.94 428 SER A C 1
ATOM 3127 O O . SER A 1 428 ? -34.922 12.062 30.641 1.00 54.94 428 SER A O 1
ATOM 3129 N N . SER A 1 429 ? -35.391 10.204 29.493 1.00 58.50 429 SER A N 1
ATOM 3130 C CA . SER A 1 429 ? -35.966 9.487 30.643 1.00 58.50 429 SER A CA 1
ATOM 3131 C C . SER A 1 429 ? -34.973 8.597 31.403 1.00 58.50 429 SER A C 1
ATOM 3133 O O . SER A 1 429 ? -35.356 7.974 32.395 1.00 58.50 429 SER A O 1
ATOM 3135 N N . SER A 1 430 ? -33.717 8.464 30.957 1.00 59.31 430 SER A N 1
ATOM 3136 C CA . SER A 1 430 ? -32.695 7.679 31.670 1.00 59.31 430 SER A CA 1
ATOM 3137 C C . SER A 1 430 ? -31.281 8.133 31.312 1.00 59.31 430 SER A C 1
ATOM 3139 O O . SER A 1 430 ? -30.945 8.228 30.140 1.00 59.31 430 SER A O 1
ATOM 3141 N N . SER A 1 431 ? -30.423 8.355 32.305 1.00 68.69 431 SER A N 1
ATOM 3142 C CA . SER A 1 431 ? -29.001 8.665 32.082 1.00 68.69 431 SER A CA 1
ATOM 3143 C C . SER A 1 431 ? -28.218 7.392 31.735 1.00 68.69 431 SER A C 1
ATOM 3145 O O . SER A 1 431 ? -27.309 7.404 30.906 1.00 68.69 431 SER A O 1
ATOM 3147 N N . ILE A 1 432 ? -28.612 6.265 32.338 1.00 82.38 432 ILE A N 1
ATOM 3148 C CA . ILE A 1 432 ? -28.059 4.936 32.074 1.00 82.38 432 ILE A CA 1
ATOM 3149 C C . ILE A 1 432 ? -29.218 3.954 31.964 1.00 82.38 432 ILE A C 1
ATOM 3151 O O . ILE A 1 432 ? -30.073 3.894 32.848 1.00 82.38 432 ILE A O 1
ATOM 3155 N N . LYS A 1 433 ? -29.226 3.143 30.912 1.00 82.31 433 LYS A N 1
ATOM 3156 C CA . LYS A 1 433 ? -30.197 2.065 30.750 1.00 82.31 433 LYS A CA 1
ATOM 3157 C C . LYS A 1 433 ? -29.480 0.748 30.503 1.00 82.31 433 LYS A C 1
ATOM 3159 O O . LYS A 1 433 ? -28.645 0.634 29.607 1.00 82.31 433 LYS A O 1
ATOM 3164 N N . ILE A 1 434 ? -29.817 -0.226 31.339 1.00 80.25 434 ILE A N 1
ATOM 3165 C CA . ILE A 1 434 ? -29.206 -1.548 31.374 1.00 80.25 434 ILE A CA 1
ATOM 3166 C C . ILE A 1 434 ? -30.265 -2.563 30.947 1.00 80.25 434 ILE A C 1
ATOM 3168 O O . ILE A 1 434 ? -31.317 -2.690 31.580 1.00 80.25 434 ILE A O 1
ATOM 3172 N N . GLY A 1 435 ? -30.002 -3.232 29.829 1.00 78.38 435 GLY A N 1
ATOM 3173 C CA . GLY A 1 435 ? -30.857 -4.252 29.243 1.00 78.38 435 GLY A CA 1
ATOM 3174 C C . GLY A 1 435 ? -30.925 -5.528 30.076 1.00 78.38 435 GLY A C 1
ATOM 3175 O O . GLY A 1 435 ? -30.217 -5.712 31.068 1.00 78.38 435 GLY A O 1
ATOM 3176 N N . SER A 1 436 ? -31.811 -6.432 29.668 1.00 75.06 436 SER A N 1
ATOM 3177 C CA . SER A 1 436 ? -31.958 -7.739 30.304 1.00 75.06 436 SER A CA 1
ATOM 3178 C C . SER A 1 436 ? -30.694 -8.581 30.166 1.00 75.06 436 SER A C 1
ATOM 3180 O O . SER A 1 436 ? -30.224 -8.784 29.053 1.00 75.06 436 SER A O 1
ATOM 3182 N N . GLY A 1 437 ? -30.192 -9.103 31.292 1.00 71.56 437 GLY A N 1
ATOM 3183 C CA . GLY A 1 437 ? -29.102 -10.083 31.347 1.00 71.56 437 GLY A CA 1
ATOM 3184 C C . GLY A 1 437 ? -27.687 -9.529 31.549 1.00 71.56 437 GLY A C 1
ATOM 3185 O O . GLY A 1 437 ? -26.770 -10.326 31.726 1.00 71.56 437 GLY A O 1
ATOM 3186 N N . VAL A 1 438 ? -27.496 -8.206 31.587 1.00 73.75 438 VAL A N 1
ATOM 3187 C CA . VAL A 1 438 ? -26.212 -7.605 31.992 1.00 73.75 438 VAL A CA 1
ATOM 3188 C C . VAL A 1 438 ? -25.891 -8.030 33.429 1.00 73.75 438 VAL A C 1
ATOM 3190 O O . VAL A 1 438 ? -26.736 -7.890 34.311 1.00 73.75 438 VAL A O 1
ATOM 3193 N N . ASN A 1 439 ? -24.691 -8.547 33.696 1.00 71.81 439 ASN A N 1
ATOM 3194 C CA . ASN A 1 439 ? -24.312 -9.030 35.030 1.00 71.81 439 ASN A CA 1
ATOM 3195 C C . ASN A 1 439 ? -22.977 -8.443 35.504 1.00 71.81 439 ASN A C 1
ATOM 3197 O O . ASN A 1 439 ? -22.009 -8.364 34.751 1.00 71.81 439 ASN A O 1
ATOM 3201 N N . GLY A 1 440 ? -22.916 -8.078 36.790 1.00 70.81 440 GLY A N 1
ATOM 3202 C CA . GLY A 1 440 ? -21.677 -7.647 37.446 1.00 70.81 440 GLY A CA 1
ATOM 3203 C C . GLY A 1 440 ? -21.222 -6.233 37.080 1.00 70.81 440 GLY A C 1
ATOM 3204 O O . GLY A 1 440 ? -20.030 -6.014 36.883 1.00 70.81 440 GLY A O 1
ATOM 3205 N N . SER A 1 441 ? -22.148 -5.276 36.975 1.00 74.62 441 SER A N 1
ATOM 3206 C CA . SER A 1 441 ? -21.798 -3.879 36.699 1.00 74.62 441 SER A CA 1
ATOM 3207 C C . SER A 1 441 ? -21.351 -3.151 37.973 1.00 74.62 441 SER A C 1
ATOM 3209 O O . SER A 1 441 ? -22.070 -3.127 38.976 1.00 74.62 441 SER A O 1
ATOM 3211 N N . ILE A 1 442 ? -20.176 -2.526 37.919 1.00 78.75 442 ILE A N 1
ATOM 3212 C CA . ILE A 1 442 ? -19.617 -1.677 38.972 1.00 78.75 442 ILE A CA 1
ATOM 3213 C C . ILE A 1 442 ? -19.668 -0.226 38.497 1.00 78.75 442 ILE A C 1
ATOM 3215 O O . ILE A 1 442 ? -19.099 0.142 37.471 1.00 78.75 442 ILE A O 1
ATOM 3219 N N . LEU A 1 443 ? -20.342 0.618 39.262 1.00 79.44 443 LEU A N 1
ATOM 3220 C CA . LEU A 1 443 ? -20.438 2.050 39.025 1.00 79.44 443 LEU A CA 1
ATOM 3221 C C . LEU A 1 443 ? -19.702 2.750 40.168 1.00 79.44 443 LEU A C 1
ATOM 3223 O O . LEU A 1 443 ? -20.147 2.673 41.313 1.00 79.44 443 LEU A O 1
ATOM 3227 N N . GLU A 1 444 ? -18.576 3.397 39.879 1.00 78.62 444 GLU A N 1
ATOM 3228 C CA . GLU A 1 444 ? -17.662 3.951 40.885 1.00 78.62 444 GLU A CA 1
ATOM 3229 C C . GLU A 1 444 ? -17.346 5.435 40.625 1.00 78.62 444 GLU A C 1
ATOM 3231 O O . GLU A 1 444 ? -16.917 5.805 39.540 1.00 78.62 444 GLU A O 1
ATOM 3236 N N . GLY A 1 445 ? -17.520 6.328 41.600 1.00 74.12 445 GLY A N 1
ATOM 3237 C CA . GLY A 1 445 ? -17.171 7.751 41.432 1.00 74.12 445 GLY A CA 1
ATOM 3238 C C . GLY A 1 445 ? -17.894 8.484 40.286 1.00 74.12 445 GLY A C 1
ATOM 3239 O O . GLY A 1 445 ? -17.391 9.479 39.771 1.00 74.12 445 GLY A O 1
ATOM 3240 N N . LEU A 1 446 ? -19.046 7.986 39.847 1.00 76.56 446 LEU A N 1
ATOM 3241 C CA . LEU A 1 446 ? -19.863 8.556 38.786 1.00 76.56 446 LEU A CA 1
ATOM 3242 C C . LEU A 1 446 ? -20.576 9.827 39.274 1.00 76.56 446 LEU A C 1
ATOM 3244 O O . LEU A 1 446 ? -21.140 9.853 40.376 1.00 76.56 446 LEU A O 1
ATOM 3248 N N . ILE A 1 447 ? -20.604 10.856 38.426 1.00 77.31 447 ILE A N 1
ATOM 3249 C CA . ILE A 1 447 ? -21.449 12.038 38.616 1.00 77.31 447 ILE A CA 1
ATOM 3250 C C . ILE A 1 447 ? -22.584 11.954 37.603 1.00 77.31 447 ILE A C 1
ATOM 3252 O O . ILE A 1 447 ? -22.357 12.110 36.406 1.00 77.31 447 ILE A O 1
ATOM 3256 N N . ILE A 1 448 ? -23.804 11.712 38.083 1.00 77.56 448 ILE A N 1
ATOM 3257 C CA . ILE A 1 448 ? -25.006 11.828 37.251 1.00 77.56 448 ILE A CA 1
ATOM 3258 C C . ILE A 1 448 ? -25.625 13.185 37.545 1.00 77.56 448 ILE A C 1
ATOM 3260 O O . ILE A 1 448 ? -26.000 13.454 38.692 1.00 77.56 448 ILE A O 1
ATOM 3264 N N . SER A 1 449 ? -25.700 14.032 36.524 1.00 72.81 449 SER A N 1
ATOM 3265 C CA . SER A 1 449 ? -26.370 15.326 36.598 1.00 72.81 449 SER A CA 1
ATOM 3266 C C . SER A 1 449 ? -27.518 15.366 35.607 1.00 72.81 449 SER A C 1
ATOM 3268 O O . SER A 1 449 ? -27.313 15.219 34.408 1.00 72.81 449 SER A O 1
ATOM 3270 N N . ASP A 1 450 ? -28.723 15.609 36.098 1.00 65.75 450 ASP A N 1
ATOM 3271 C CA . ASP A 1 450 ? -29.848 15.939 35.234 1.00 65.75 450 ASP A CA 1
ATOM 3272 C C . ASP A 1 450 ? -30.192 17.413 35.419 1.00 65.75 450 ASP A C 1
ATOM 3274 O O . ASP A 1 450 ? -30.465 17.864 36.539 1.00 65.75 450 ASP A O 1
ATOM 3278 N N . THR A 1 451 ? -30.118 18.169 34.328 1.00 63.81 451 THR A N 1
ATOM 3279 C CA . THR A 1 451 ? -30.539 19.577 34.296 1.00 63.81 451 THR A CA 1
ATOM 3280 C C . THR A 1 451 ? -31.889 19.751 33.600 1.00 63.81 451 THR A C 1
ATOM 3282 O O . THR A 1 451 ? -32.430 20.857 33.578 1.00 63.81 451 THR A O 1
ATOM 3285 N N . GLY A 1 452 ? -32.436 18.671 33.034 1.00 61.81 452 GLY A N 1
ATOM 3286 C CA . GLY A 1 452 ? -33.678 18.667 32.283 1.00 61.81 452 GLY A CA 1
ATOM 3287 C C . GLY A 1 452 ? -34.936 18.504 33.135 1.00 61.81 452 GLY A C 1
ATOM 3288 O O . GLY A 1 452 ? -34.907 18.341 34.352 1.00 61.81 452 GLY A O 1
ATOM 3289 N N . ILE A 1 453 ? -36.078 18.560 32.447 1.00 54.31 453 ILE A N 1
ATOM 3290 C CA . ILE A 1 453 ? -37.417 18.281 33.000 1.00 54.31 453 ILE A CA 1
ATOM 3291 C C . ILE A 1 453 ? -37.675 16.768 33.122 1.00 54.31 453 ILE A C 1
ATOM 3293 O O . ILE A 1 453 ? -38.707 16.359 33.656 1.00 54.31 453 ILE A O 1
ATOM 3297 N N . GLY A 1 454 ? -36.764 15.954 32.578 1.00 57.62 454 GLY A N 1
ATOM 3298 C CA . GLY A 1 454 ? -36.752 14.507 32.709 1.00 57.62 454 GLY A CA 1
ATOM 3299 C C . GLY A 1 454 ? -36.347 14.055 34.109 1.00 57.62 454 GLY A C 1
ATOM 3300 O O . GLY A 1 454 ? -35.988 14.844 34.978 1.00 57.62 454 GLY A O 1
ATOM 3301 N N . SER A 1 455 ? -36.477 12.754 34.336 1.00 56.44 455 SER A N 1
ATOM 3302 C CA . SER A 1 455 ? -35.984 12.089 35.534 1.00 56.44 455 SER A CA 1
ATOM 3303 C C . SER A 1 455 ? -34.703 11.344 35.174 1.00 56.44 455 SER A C 1
ATOM 3305 O O . SER A 1 455 ? -34.768 10.310 34.502 1.00 56.44 455 SER A O 1
ATOM 3307 N N . GLY A 1 456 ? -33.554 11.859 35.606 1.00 57.28 456 GLY A N 1
ATOM 3308 C CA . GLY A 1 456 ? -32.252 11.205 35.509 1.00 57.28 456 GLY A CA 1
ATOM 3309 C C . GLY A 1 456 ? -32.234 9.890 36.282 1.00 57.28 456 GLY A C 1
ATOM 3310 O O . GLY A 1 456 ? -31.859 9.846 37.451 1.00 57.28 456 GLY A O 1
ATOM 3311 N N . ASN A 1 457 ? -32.678 8.817 35.630 1.00 67.19 457 ASN A N 1
ATOM 3312 C CA . ASN A 1 457 ? -32.821 7.497 36.234 1.00 67.19 457 ASN A CA 1
ATOM 3313 C C . ASN A 1 457 ? -31.744 6.533 35.720 1.00 67.19 457 ASN A C 1
ATOM 3315 O O . ASN A 1 457 ? -31.343 6.585 34.551 1.00 67.19 457 ASN A O 1
ATOM 3319 N N . ILE A 1 458 ? -31.336 5.602 36.587 1.00 74.69 458 ILE A N 1
ATOM 3320 C CA . ILE A 1 458 ? -30.687 4.353 36.183 1.00 74.69 458 ILE A CA 1
ATOM 3321 C C . ILE A 1 458 ? -31.807 3.338 35.968 1.00 74.69 458 ILE A C 1
ATOM 3323 O O . ILE A 1 458 ? -32.421 2.869 36.922 1.00 74.69 458 ILE A O 1
ATOM 3327 N N . ASN A 1 459 ? -32.100 3.010 34.714 1.00 75.25 459 ASN A N 1
ATOM 3328 C CA . ASN A 1 459 ? -33.160 2.064 34.395 1.00 75.25 459 ASN A CA 1
ATOM 3329 C C . ASN A 1 459 ? -32.578 0.657 34.224 1.00 75.25 459 ASN A C 1
ATOM 3331 O O . ASN A 1 459 ? -32.016 0.326 33.177 1.00 75.25 459 ASN A O 1
ATOM 3335 N N . ASN A 1 460 ? -32.694 -0.154 35.276 1.00 72.56 460 ASN A N 1
ATOM 3336 C CA . ASN A 1 460 ? -32.328 -1.565 35.262 1.00 72.56 460 ASN A CA 1
ATOM 3337 C C . ASN A 1 460 ? -33.554 -2.411 34.919 1.00 72.56 460 ASN A C 1
ATOM 3339 O O . ASN A 1 460 ? -34.322 -2.815 35.792 1.00 72.56 460 ASN A O 1
ATOM 3343 N N . VAL A 1 461 ? -33.734 -2.680 33.629 1.00 67.44 461 VAL A N 1
ATOM 3344 C CA . VAL A 1 461 ? -34.884 -3.448 33.127 1.00 67.44 461 VAL A CA 1
ATOM 3345 C C . VAL A 1 461 ? -34.670 -4.958 33.337 1.00 67.44 461 VAL A C 1
ATOM 3347 O O . VAL A 1 461 ? -35.570 -5.760 33.106 1.00 67.44 461 VAL A O 1
ATOM 3350 N N . GLY A 1 462 ? -33.467 -5.363 33.756 1.00 63.38 462 GLY A N 1
ATOM 3351 C CA . GLY A 1 462 ? -32.949 -6.701 33.517 1.00 63.38 462 GLY A CA 1
ATOM 3352 C C . GLY A 1 462 ? -32.708 -7.611 34.710 1.00 63.38 462 GLY A C 1
ATOM 3353 O O . GLY A 1 462 ? -32.325 -8.756 34.479 1.00 63.38 462 GLY A O 1
ATOM 3354 N N . GLY A 1 463 ? -32.869 -7.148 35.952 1.00 62.38 463 GLY A N 1
ATOM 3355 C CA . GLY A 1 463 ? -32.451 -7.951 37.108 1.00 62.38 463 GLY A CA 1
ATOM 3356 C C . GLY A 1 463 ? -30.949 -7.888 37.403 1.00 62.38 463 GLY A C 1
ATOM 3357 O O . GLY A 1 463 ? -30.468 -8.685 38.204 1.00 62.38 463 GLY A O 1
ATOM 3358 N N . ALA A 1 464 ? -30.196 -6.988 36.759 1.00 66.75 464 ALA A N 1
ATOM 3359 C CA . ALA A 1 464 ? -28.745 -6.907 36.910 1.00 66.75 464 ALA A CA 1
ATOM 3360 C C . ALA A 1 464 ? -28.349 -6.533 38.349 1.00 66.75 464 ALA A C 1
ATOM 3362 O O . ALA A 1 464 ? -28.964 -5.650 38.950 1.00 66.75 464 ALA A O 1
ATOM 3363 N N . ASN A 1 465 ? -27.287 -7.139 38.888 1.00 69.25 465 ASN A N 1
ATOM 3364 C CA . ASN A 1 465 ? -26.665 -6.640 40.118 1.00 69.25 465 ASN A CA 1
ATOM 3365 C C . ASN A 1 465 ? -25.864 -5.371 39.798 1.00 69.25 465 ASN A C 1
ATOM 3367 O O . ASN A 1 465 ? -24.920 -5.427 39.004 1.00 69.25 465 ASN A O 1
ATOM 3371 N N . ILE A 1 466 ? -26.237 -4.251 40.422 1.00 72.50 466 ILE A N 1
ATOM 3372 C CA . ILE A 1 466 ? -25.564 -2.957 40.263 1.00 72.50 466 ILE A CA 1
ATOM 3373 C C . ILE A 1 466 ? -24.913 -2.580 41.592 1.00 72.50 466 ILE A C 1
ATOM 3375 O O . ILE A 1 466 ? -25.588 -2.436 42.613 1.00 72.50 466 ILE A O 1
ATOM 3379 N N . TYR A 1 467 ? -23.598 -2.381 41.566 1.00 73.44 467 TYR A N 1
ATOM 3380 C CA . TYR A 1 467 ? -22.842 -1.878 42.710 1.00 73.44 467 TYR A CA 1
ATOM 3381 C C . TYR A 1 467 ? -22.573 -0.388 42.513 1.00 73.44 467 TYR A C 1
ATOM 3383 O O . TYR A 1 467 ? -21.891 -0.011 41.562 1.00 73.44 467 TYR A O 1
ATOM 3391 N N . LEU A 1 468 ? -23.115 0.456 43.394 1.00 75.81 468 LEU A N 1
ATOM 3392 C CA . LEU A 1 468 ? -22.904 1.904 43.380 1.00 75.81 468 LEU A CA 1
ATOM 3393 C C . LEU A 1 468 ? -21.905 2.272 44.486 1.00 75.81 468 LEU A C 1
ATOM 3395 O O . LEU A 1 468 ? -22.280 2.353 45.653 1.00 75.81 468 LEU A O 1
ATOM 3399 N N . LEU A 1 469 ? -20.647 2.514 44.118 1.00 73.06 469 LEU A N 1
ATOM 3400 C CA . LEU A 1 469 ? -19.553 2.820 45.042 1.00 73.06 469 LEU A CA 1
ATOM 3401 C C . LEU A 1 469 ? -19.131 4.291 44.927 1.00 73.06 469 LEU A C 1
ATOM 3403 O O . LEU A 1 469 ? -18.730 4.740 43.858 1.00 73.06 469 LEU A O 1
ATOM 3407 N N . SER A 1 470 ? -19.177 5.060 46.020 1.00 69.19 470 SER A N 1
ATOM 3408 C CA . SER A 1 470 ? -18.649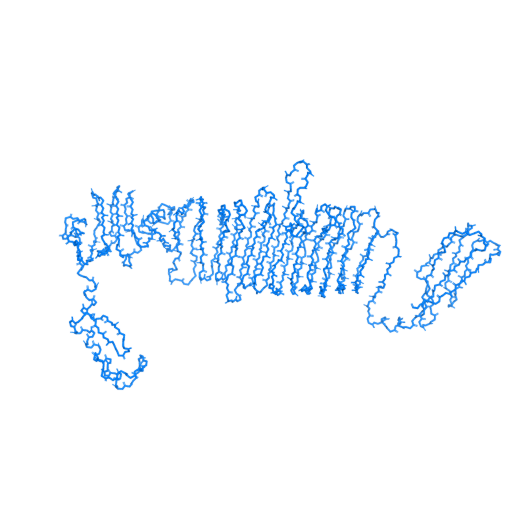 6.439 46.072 1.00 69.19 470 SER A CA 1
ATOM 3409 C C . SER A 1 470 ? -19.204 7.394 44.997 1.00 69.19 470 SER A C 1
ATOM 3411 O O . SER A 1 470 ? -18.525 8.319 44.555 1.00 69.19 470 SER A O 1
ATOM 3413 N N . ASN A 1 471 ? -20.442 7.178 44.548 1.00 66.12 471 ASN A N 1
ATOM 3414 C CA . ASN A 1 471 ? -21.065 7.990 43.499 1.00 66.12 471 ASN A CA 1
ATOM 3415 C C . ASN A 1 471 ? -21.719 9.252 44.078 1.00 66.12 471 ASN A C 1
ATOM 3417 O O . ASN A 1 471 ? -22.249 9.235 45.193 1.00 66.12 471 ASN A O 1
ATOM 3421 N N . LYS A 1 472 ? -21.745 10.334 43.288 1.00 71.00 472 LYS A N 1
ATOM 3422 C CA . LYS A 1 472 ? -22.495 11.555 43.607 1.00 71.00 472 LYS A CA 1
ATOM 3423 C C . LYS A 1 472 ? -23.656 11.707 42.632 1.00 71.00 472 LYS A C 1
ATOM 3425 O O . LYS A 1 472 ? -23.471 12.078 41.475 1.00 71.00 472 LYS A O 1
ATOM 3430 N N . LEU A 1 473 ? -24.869 11.479 43.123 1.00 69.25 473 LEU A N 1
ATOM 3431 C CA . LEU A 1 473 ? -26.090 11.746 42.370 1.00 69.25 473 LEU A CA 1
ATOM 3432 C C . LEU A 1 473 ? -26.524 13.195 42.642 1.00 69.25 473 LEU A C 1
ATOM 3434 O O . LEU A 1 473 ? -26.873 13.522 43.777 1.00 69.25 473 LEU A O 1
ATOM 3438 N N . THR A 1 474 ? -26.464 14.074 41.637 1.00 64.62 474 THR A N 1
ATOM 3439 C CA . THR A 1 474 ? -26.886 15.479 41.786 1.00 64.62 474 THR A CA 1
ATOM 3440 C C . THR A 1 474 ? -28.128 15.730 40.942 1.00 64.62 474 THR A C 1
ATOM 3442 O O . THR A 1 474 ? -28.065 15.703 39.717 1.00 64.62 474 THR A O 1
ATOM 3445 N N . TYR A 1 475 ? -29.254 15.996 41.601 1.00 60.12 475 TYR A N 1
ATOM 3446 C CA . TYR A 1 475 ? -30.523 16.274 40.933 1.00 60.12 475 TYR A CA 1
ATOM 3447 C C . TYR A 1 475 ? -30.782 17.784 40.894 1.00 60.12 475 TYR A C 1
ATOM 3449 O O . TYR A 1 475 ? -30.844 18.422 41.945 1.00 60.12 475 TYR A O 1
ATOM 3457 N N . GLY A 1 476 ? -30.893 18.364 39.695 1.00 55.34 476 GLY A N 1
ATOM 3458 C CA . GLY A 1 476 ? -31.117 19.803 39.505 1.00 55.34 476 GLY A CA 1
ATOM 3459 C C . GLY A 1 476 ? -32.584 20.206 39.319 1.00 55.34 476 GLY A C 1
ATOM 3460 O O . GLY A 1 476 ? -32.896 21.394 39.371 1.00 55.34 476 GLY A O 1
ATOM 3461 N N . GLY A 1 477 ? -33.490 19.245 39.103 1.00 56.16 477 GLY A N 1
ATOM 3462 C CA . GLY A 1 477 ? -34.882 19.517 38.741 1.00 56.16 477 GLY A CA 1
ATOM 3463 C C . GLY A 1 477 ? -35.833 19.685 39.932 1.00 56.16 477 GLY A C 1
ATOM 3464 O O . GLY A 1 477 ? -35.900 18.852 40.834 1.00 56.16 477 GLY A O 1
ATOM 3465 N N . THR A 1 478 ? -36.653 20.734 39.912 1.00 45.91 478 THR A N 1
ATOM 3466 C CA . THR A 1 478 ? -37.819 20.871 40.797 1.00 45.91 478 THR A CA 1
ATOM 3467 C C . THR A 1 478 ? -39.005 20.087 40.214 1.00 45.91 478 THR A C 1
ATOM 3469 O O . THR A 1 478 ? -39.671 20.602 39.319 1.00 45.91 478 THR A O 1
ATOM 3472 N N . GLY A 1 479 ? -39.306 18.869 40.693 1.00 45.41 479 GLY A N 1
ATOM 3473 C CA . GLY A 1 479 ? -40.633 18.268 40.436 1.00 45.41 479 GLY A CA 1
ATOM 3474 C C . GLY A 1 479 ? -40.766 16.773 40.125 1.00 45.41 479 GLY A C 1
ATOM 3475 O O . GLY A 1 479 ? -41.903 16.319 40.043 1.00 45.41 479 GLY A O 1
ATOM 3476 N N . TYR A 1 480 ? -39.695 15.986 40.005 1.00 43.41 480 TYR A N 1
ATOM 3477 C CA . TYR A 1 480 ? -39.807 14.535 39.785 1.00 43.41 480 TYR A CA 1
ATOM 3478 C C . TYR A 1 480 ? -38.859 13.790 40.728 1.00 43.41 480 TYR A C 1
ATOM 3480 O O . TYR A 1 480 ? -37.671 14.083 40.784 1.00 43.41 480 TYR A O 1
ATOM 3488 N N . GLY A 1 481 ? -39.410 12.885 41.541 1.00 45.59 481 GLY A N 1
ATOM 3489 C CA . GLY A 1 481 ? -38.624 11.974 42.373 1.00 45.59 481 GLY A CA 1
ATOM 3490 C C . GLY A 1 481 ? -38.095 10.804 41.546 1.00 45.59 481 GLY A C 1
ATOM 3491 O O . GLY A 1 481 ? -38.588 10.555 40.445 1.00 45.59 481 GLY A O 1
ATOM 3492 N N . LEU A 1 482 ? -37.128 10.060 42.093 1.00 41.81 482 LEU A N 1
ATOM 3493 C CA . LEU A 1 482 ? -36.706 8.775 41.532 1.00 41.81 482 LEU A CA 1
ATOM 3494 C C . LEU A 1 482 ? -37.941 7.887 41.324 1.00 41.81 482 LEU A C 1
ATOM 3496 O O . LEU A 1 482 ? -38.561 7.422 42.282 1.00 41.81 482 LEU A O 1
ATOM 3500 N N . SER A 1 483 ? -38.299 7.649 40.065 1.00 41.72 483 SER A N 1
ATOM 3501 C CA . SER A 1 483 ? -39.195 6.565 39.673 1.00 41.72 483 SER A CA 1
ATOM 3502 C C . SER A 1 483 ? -38.363 5.283 39.646 1.00 41.72 483 SER A C 1
ATOM 3504 O O . SER A 1 483 ? -38.089 4.723 38.585 1.00 41.72 483 SER A O 1
ATOM 3506 N N . ASP A 1 484 ? -37.909 4.844 40.818 1.00 43.06 484 ASP A N 1
ATOM 3507 C CA . ASP A 1 484 ? -37.159 3.602 40.950 1.00 43.06 484 ASP A CA 1
ATOM 3508 C C . ASP A 1 484 ? -38.125 2.431 40.793 1.00 43.06 484 ASP A C 1
ATOM 3510 O O . ASP A 1 484 ? -38.850 2.047 41.709 1.00 43.06 484 ASP A O 1
ATOM 3514 N N . THR A 1 485 ? -38.128 1.841 39.603 1.00 41.41 485 THR A N 1
ATOM 3515 C CA . THR A 1 485 ? -38.416 0.413 39.496 1.00 41.41 485 THR A CA 1
ATOM 3516 C C . THR A 1 485 ? -37.083 -0.281 39.277 1.00 41.41 485 THR A C 1
ATOM 3518 O O . THR A 1 485 ? -36.742 -0.663 38.161 1.00 41.41 485 THR A O 1
ATOM 3521 N N . VAL A 1 486 ? -36.278 -0.380 40.339 1.00 44.12 486 VAL A N 1
ATOM 3522 C CA . VAL A 1 486 ? -35.084 -1.223 40.294 1.00 44.12 486 VAL A CA 1
ATOM 3523 C C . VAL A 1 486 ? -35.538 -2.668 40.429 1.00 44.12 486 VAL A C 1
ATOM 3525 O O . VAL A 1 486 ? -35.881 -3.134 41.513 1.00 44.12 486 VAL A O 1
ATOM 3528 N N . TYR A 1 487 ? -35.549 -3.393 39.316 1.00 41.25 487 TYR A N 1
ATOM 3529 C CA . TYR A 1 487 ? -35.604 -4.846 39.350 1.00 41.25 487 TYR A CA 1
ATOM 3530 C C . TYR A 1 487 ? -34.173 -5.345 39.587 1.00 41.25 487 TYR A C 1
ATOM 3532 O O . TYR A 1 487 ? -33.414 -5.491 38.634 1.00 41.25 487 TYR A O 1
ATOM 3540 N N . GLY A 1 488 ? -33.761 -5.529 40.847 1.00 47.91 488 GLY A N 1
ATOM 3541 C CA . GLY A 1 488 ? -32.433 -6.060 41.193 1.00 47.91 488 GLY A CA 1
ATOM 3542 C C . GLY A 1 488 ? -31.932 -5.664 42.586 1.00 47.91 488 GLY A C 1
ATOM 3543 O O . GLY A 1 488 ? -32.547 -4.850 43.271 1.00 47.91 488 GLY A O 1
ATOM 3544 N N . THR A 1 489 ? -30.802 -6.239 43.004 1.00 48.91 489 THR A N 1
ATOM 3545 C CA . THR A 1 489 ? -30.115 -5.872 44.253 1.00 48.91 489 THR A CA 1
ATOM 3546 C C . THR A 1 489 ? -29.209 -4.669 43.995 1.00 48.91 489 THR A C 1
ATOM 3548 O O . THR A 1 489 ? -28.281 -4.758 43.189 1.00 48.91 489 THR A O 1
ATOM 3551 N N . VAL A 1 490 ? -29.456 -3.552 44.685 1.00 54.59 490 VAL A N 1
ATOM 3552 C CA . VAL A 1 490 ? -28.573 -2.375 44.670 1.00 54.59 490 VAL A CA 1
ATOM 3553 C C . VAL A 1 490 ? -27.846 -2.290 46.003 1.00 54.59 490 VAL A C 1
ATOM 3555 O O . VAL A 1 490 ? -28.472 -2.101 47.044 1.00 54.59 490 VAL A O 1
ATOM 3558 N N . ASN A 1 491 ? -26.519 -2.395 45.965 1.00 52.75 491 ASN A N 1
ATOM 3559 C CA . ASN A 1 491 ? -25.677 -2.093 47.120 1.00 52.75 491 ASN A CA 1
ATOM 3560 C C . ASN A 1 491 ? -25.247 -0.626 47.023 1.00 52.75 491 ASN A C 1
ATOM 3562 O O . ASN A 1 491 ? -24.541 -0.248 46.084 1.00 52.75 491 ASN A O 1
ATOM 3566 N N . LEU A 1 492 ? -25.729 0.196 47.956 1.00 54.56 492 LEU A N 1
ATOM 3567 C CA . LEU A 1 492 ? -25.493 1.637 47.986 1.00 54.56 492 LEU A CA 1
ATOM 3568 C C . LEU A 1 492 ? -24.382 1.978 48.982 1.00 54.56 492 LEU A C 1
ATOM 3570 O O . LEU A 1 492 ? -24.555 1.775 50.180 1.00 54.56 492 LEU A O 1
ATOM 3574 N N . ASP A 1 493 ? -23.302 2.579 48.486 1.00 52.31 493 ASP A N 1
ATOM 3575 C CA . ASP A 1 493 ? -22.315 3.326 49.278 1.00 52.31 493 ASP A CA 1
ATOM 3576 C C . ASP A 1 493 ? -22.145 4.737 48.676 1.00 52.31 493 ASP A C 1
ATOM 3578 O O . ASP A 1 493 ? -21.077 5.135 48.207 1.00 52.31 493 ASP A O 1
ATOM 3582 N N . ALA A 1 494 ? -23.265 5.461 48.539 1.00 53.81 494 ALA A N 1
ATOM 3583 C CA . ALA A 1 494 ? -23.351 6.731 47.814 1.00 53.81 494 ALA A CA 1
ATOM 3584 C C . ALA A 1 494 ? -24.019 7.833 48.654 1.00 53.81 494 ALA A C 1
ATOM 3586 O O . ALA A 1 494 ? -24.974 7.587 49.392 1.00 53.81 494 ALA A O 1
ATOM 3587 N N . THR A 1 495 ? -23.547 9.075 48.502 1.00 50.22 495 THR A N 1
ATOM 3588 C CA . THR A 1 495 ? -24.168 10.256 49.126 1.00 50.22 495 THR A CA 1
ATOM 3589 C C . THR A 1 495 ? -25.231 10.816 48.184 1.00 50.22 495 THR A C 1
ATOM 3591 O O . THR A 1 495 ? -24.905 11.292 47.096 1.00 50.22 495 THR A O 1
ATOM 3594 N N . VAL A 1 496 ? -26.501 10.782 48.595 1.00 56.03 496 VAL A N 1
ATOM 3595 C CA . VAL A 1 496 ? -27.621 11.315 47.804 1.00 56.03 496 VAL A CA 1
ATOM 3596 C C . VAL A 1 496 ? -28.136 12.607 48.436 1.00 56.03 496 VAL A C 1
ATOM 3598 O O . VAL A 1 496 ? -28.513 12.627 49.605 1.00 56.03 496 VAL A O 1
ATOM 3601 N N . THR A 1 497 ? -28.176 13.695 47.669 1.00 50.62 497 THR A N 1
ATOM 3602 C CA . THR A 1 497 ? -28.658 15.009 48.129 1.00 50.62 497 THR A CA 1
ATOM 3603 C C . THR A 1 497 ? -29.782 15.510 47.221 1.00 50.62 497 THR A C 1
ATOM 3605 O O . THR A 1 497 ? -29.603 15.503 46.008 1.00 50.62 497 THR A O 1
ATOM 3608 N N . GLY A 1 498 ? -30.908 15.982 47.785 1.00 45.44 498 GLY A N 1
ATOM 3609 C CA . GLY A 1 498 ? -31.953 16.700 47.024 1.00 45.44 498 GLY A CA 1
ATOM 3610 C C . GLY A 1 498 ? -33.381 16.124 47.020 1.00 45.44 498 GLY A C 1
ATOM 3611 O O . GLY A 1 498 ? -34.208 16.597 46.247 1.00 45.44 498 GLY A O 1
ATOM 3612 N N . PHE A 1 499 ? -33.728 15.142 47.860 1.00 43.09 499 PHE A N 1
ATOM 3613 C CA . PHE A 1 499 ? -35.093 14.591 47.858 1.00 43.09 499 PHE A CA 1
ATOM 3614 C C . PHE A 1 499 ? -36.143 15.560 48.416 1.00 43.09 499 PHE A C 1
ATOM 3616 O O . PHE A 1 499 ? -36.057 16.000 49.562 1.00 43.09 499 PHE A O 1
ATOM 3623 N N . SER A 1 500 ? -37.212 15.785 47.652 1.00 39.62 500 SER A N 1
ATOM 3624 C CA . SER A 1 500 ? -38.477 16.305 48.172 1.00 39.62 500 SER A CA 1
ATOM 3625 C C . SER A 1 500 ? -39.636 15.446 47.649 1.00 39.62 500 SER A C 1
ATOM 3627 O O . SER A 1 500 ? -39.860 15.356 46.451 1.00 39.62 500 SER A O 1
ATOM 3629 N N . ASN A 1 501 ? -40.353 14.802 48.580 1.00 39.41 501 ASN A N 1
ATOM 3630 C CA . ASN A 1 501 ? -41.622 14.075 48.403 1.00 39.41 501 ASN A CA 1
ATOM 3631 C C . ASN A 1 501 ? -41.605 12.824 47.492 1.00 39.41 501 ASN A C 1
ATOM 3633 O O . ASN A 1 501 ? -41.717 12.955 46.288 1.00 39.41 501 ASN A O 1
ATOM 3637 N N . TYR A 1 502 ? -41.525 11.623 48.092 1.00 31.95 502 TYR A N 1
ATOM 3638 C CA . TYR A 1 502 ? -42.195 10.335 47.764 1.00 31.95 502 TYR A CA 1
ATOM 3639 C C . TYR A 1 502 ? -41.377 9.174 48.376 1.00 31.95 502 TYR A C 1
ATOM 3641 O O . TYR A 1 502 ? -40.170 9.083 48.181 1.00 31.95 502 TYR A O 1
ATOM 3649 N N . LYS A 1 503 ? -42.019 8.298 49.169 1.00 34.47 503 LYS A N 1
ATOM 3650 C CA . LYS A 1 503 ? -41.386 7.152 49.856 1.00 34.47 503 LYS A CA 1
ATOM 3651 C C . LYS A 1 503 ? -41.929 5.826 49.311 1.00 34.47 503 LYS A C 1
ATOM 3653 O O . LYS A 1 503 ? -43.017 5.412 49.703 1.00 34.47 503 LYS A O 1
ATOM 3658 N N . ARG A 1 504 ? -41.135 5.127 48.501 1.00 34.22 504 ARG A N 1
ATOM 3659 C CA . ARG A 1 504 ? -41.086 3.656 48.442 1.00 34.22 504 ARG A CA 1
ATOM 3660 C C . ARG A 1 504 ? -39.656 3.249 48.100 1.00 34.22 504 ARG A C 1
ATOM 3662 O O . ARG A 1 504 ? -39.277 3.220 46.943 1.00 34.22 504 ARG A O 1
ATOM 3669 N N . VAL A 1 505 ? -38.876 2.968 49.137 1.00 37.81 505 VAL A N 1
ATOM 3670 C CA . VAL A 1 505 ? -37.585 2.290 49.019 1.00 37.81 505 VAL A CA 1
ATOM 3671 C C . VAL A 1 505 ? -37.872 0.814 49.269 1.00 37.81 505 VAL A C 1
ATOM 3673 O O . VAL A 1 505 ? -38.256 0.449 50.381 1.00 37.81 505 VAL A O 1
ATOM 3676 N N . GLN A 1 506 ? -37.779 -0.021 48.236 1.00 39.28 506 GLN A N 1
ATOM 3677 C CA . GLN A 1 506 ? -37.903 -1.469 48.381 1.00 39.28 506 GLN A CA 1
ATOM 3678 C C . GLN A 1 506 ? -36.496 -2.032 48.623 1.00 39.28 506 GLN A C 1
ATOM 3680 O O . GLN A 1 506 ? -35.719 -2.196 47.696 1.00 39.28 506 GLN A O 1
ATOM 3685 N N . THR A 1 507 ? -36.187 -2.251 49.905 1.00 37.53 507 THR A N 1
ATOM 3686 C CA . THR A 1 507 ? -35.016 -2.972 50.439 1.00 37.53 507 THR A CA 1
ATOM 3687 C C . THR A 1 507 ? -33.638 -2.394 50.080 1.00 37.53 507 THR A C 1
ATOM 3689 O O . THR A 1 507 ? -33.053 -2.709 49.052 1.00 37.53 507 THR A O 1
ATOM 3692 N N . VAL A 1 508 ? -33.060 -1.616 51.003 1.00 37.50 508 VAL A N 1
ATOM 3693 C CA . VAL A 1 508 ? -31.622 -1.292 51.017 1.00 37.50 508 VAL A CA 1
ATOM 3694 C C . VAL A 1 508 ? -30.930 -2.309 51.921 1.00 37.50 508 VAL A C 1
ATOM 3696 O O . VAL A 1 508 ? -31.213 -2.350 53.117 1.00 37.50 508 VAL A O 1
ATOM 3699 N N . GLN A 1 509 ? -30.040 -3.135 51.371 1.00 38.12 509 GLN A N 1
ATOM 3700 C CA . GLN A 1 509 ? -29.090 -3.913 52.169 1.00 38.12 509 GLN A CA 1
ATOM 3701 C C . GLN A 1 509 ? -27.788 -3.114 52.276 1.00 38.12 509 GLN A C 1
ATOM 3703 O O . GLN A 1 509 ? -27.006 -3.051 51.334 1.00 38.12 509 GLN A O 1
ATOM 3708 N N . ALA A 1 510 ? -27.569 -2.475 53.425 1.00 36.06 510 ALA A N 1
ATOM 3709 C CA . ALA A 1 510 ? -26.257 -1.952 53.793 1.00 36.06 510 ALA A CA 1
ATOM 3710 C C . ALA A 1 510 ? -25.400 -3.119 54.308 1.00 36.06 510 ALA A C 1
ATOM 3712 O O . ALA A 1 510 ? -25.864 -3.905 55.135 1.00 36.06 510 ALA A O 1
ATOM 3713 N N . ALA A 1 511 ? -24.170 -3.264 53.813 1.00 33.97 511 ALA A N 1
ATOM 3714 C CA . ALA A 1 511 ? -23.283 -4.352 54.208 1.00 33.97 511 ALA A CA 1
ATOM 3715 C C . ALA A 1 511 ? -21.991 -3.824 54.846 1.00 33.97 511 ALA A C 1
ATOM 3717 O O . ALA A 1 511 ? -21.118 -3.302 54.162 1.00 33.97 511 ALA A O 1
ATOM 3718 N N . THR A 1 512 ? -21.820 -4.093 56.144 1.00 36.34 512 THR A N 1
ATOM 3719 C CA . THR A 1 512 ? -20.528 -4.515 56.702 1.00 36.34 512 THR A CA 1
ATOM 3720 C C . THR A 1 512 ? -20.738 -5.810 57.495 1.00 36.34 512 THR A C 1
ATOM 3722 O O . THR A 1 512 ? -21.767 -6.004 58.143 1.00 36.34 512 THR A O 1
ATOM 3725 N N . ALA A 1 513 ? -19.780 -6.741 57.425 1.00 38.25 513 ALA A N 1
ATOM 3726 C CA . ALA A 1 513 ? -19.920 -8.105 57.958 1.00 38.25 513 ALA A CA 1
ATOM 3727 C C . ALA A 1 513 ? -20.143 -8.189 59.485 1.00 38.25 513 ALA A C 1
ATOM 3729 O O . ALA A 1 513 ? -20.553 -9.235 59.983 1.00 38.25 513 ALA A O 1
ATOM 3730 N N . ALA A 1 514 ? -19.915 -7.100 60.227 1.00 35.94 514 ALA A N 1
ATOM 3731 C CA . ALA A 1 514 ? -20.129 -7.038 61.672 1.00 35.94 514 ALA A CA 1
ATOM 3732 C C . ALA A 1 514 ? -21.589 -6.722 62.075 1.00 35.94 514 ALA A C 1
ATOM 3734 O O . ALA A 1 514 ? -21.992 -7.072 63.181 1.00 35.94 514 ALA A O 1
ATOM 3735 N N . GLU A 1 515 ? -22.407 -6.131 61.192 1.00 37.59 515 GLU A N 1
ATOM 3736 C CA . GLU A 1 515 ? -23.823 -5.800 61.469 1.00 37.59 515 GLU A CA 1
ATOM 3737 C C . GLU A 1 515 ? -24.812 -6.899 61.037 1.00 37.59 515 GLU A C 1
ATOM 3739 O O . GLU A 1 515 ? -25.945 -6.956 61.519 1.00 37.59 515 GLU A O 1
ATOM 3744 N N . LEU A 1 516 ? -24.380 -7.842 60.194 1.00 35.12 516 LEU A N 1
ATOM 3745 C CA . LEU A 1 516 ? -25.224 -8.934 59.686 1.00 35.12 516 LEU A CA 1
ATOM 3746 C C . LEU A 1 516 ? -25.704 -9.916 60.773 1.00 35.12 516 LEU A C 1
ATOM 3748 O O . LEU A 1 516 ? -26.708 -10.597 60.577 1.00 35.12 516 LEU A O 1
ATOM 3752 N N . VAL A 1 517 ? -25.042 -9.968 61.934 1.00 35.41 517 VAL A N 1
ATOM 3753 C CA . VAL A 1 517 ? -25.444 -10.846 63.050 1.00 35.41 517 VAL A CA 1
ATOM 3754 C C . VAL A 1 517 ? -26.492 -10.186 63.965 1.00 35.41 517 VAL A C 1
ATOM 3756 O O . VAL A 1 517 ? -27.213 -10.893 64.668 1.00 35.41 517 VAL A O 1
ATOM 3759 N N . SER A 1 518 ? -26.654 -8.855 63.945 1.00 36.72 518 SER A N 1
ATOM 3760 C CA . SER A 1 518 ? -27.616 -8.167 64.826 1.00 36.72 518 SER A CA 1
ATOM 3761 C C . SER A 1 518 ? -28.988 -7.929 64.182 1.00 36.72 518 SER A C 1
ATOM 3763 O O . SER A 1 518 ? -29.992 -7.981 64.892 1.00 36.72 518 SER A O 1
ATOM 3765 N N . ILE A 1 519 ? -29.062 -7.742 62.857 1.00 39.62 519 ILE A N 1
ATOM 3766 C CA . ILE A 1 519 ? -30.318 -7.396 62.157 1.00 39.62 519 ILE A CA 1
ATOM 3767 C C . ILE A 1 519 ? -31.193 -8.625 61.864 1.00 39.62 519 ILE A C 1
ATOM 3769 O O . ILE A 1 519 ? -32.416 -8.513 61.865 1.00 39.62 519 ILE A O 1
ATOM 3773 N N . ALA A 1 520 ? -30.609 -9.818 61.703 1.00 36.62 520 ALA A N 1
ATOM 3774 C CA . ALA A 1 520 ? -31.351 -11.038 61.355 1.00 36.62 520 ALA A CA 1
ATOM 3775 C C . ALA A 1 520 ? -32.403 -11.481 62.400 1.00 36.62 520 ALA A C 1
ATOM 3777 O O . ALA A 1 520 ? -33.221 -12.346 62.099 1.00 36.62 520 ALA A O 1
ATOM 3778 N N . ASN A 1 521 ? -32.411 -10.882 63.599 1.00 42.53 521 ASN A N 1
ATOM 3779 C CA . ASN A 1 521 ? -33.355 -11.201 64.676 1.00 42.53 521 ASN A CA 1
ATOM 3780 C C . ASN A 1 521 ? -34.116 -9.975 65.236 1.00 42.53 521 ASN A C 1
ATOM 3782 O O . ASN A 1 521 ? -34.842 -10.119 66.217 1.00 42.53 521 ASN A O 1
ATOM 3786 N N . ALA A 1 522 ? -33.975 -8.783 64.641 1.00 47.09 522 ALA A N 1
ATOM 3787 C CA . ALA A 1 522 ? -34.651 -7.579 65.129 1.00 47.09 522 ALA A CA 1
ATOM 3788 C C . ALA A 1 522 ? -36.149 -7.582 64.761 1.00 47.09 522 ALA A C 1
ATOM 3790 O O . ALA A 1 522 ? -36.524 -7.843 63.618 1.00 47.09 522 ALA A O 1
ATOM 3791 N N . GLU A 1 523 ? -37.025 -7.263 65.719 1.00 51.00 523 GLU A N 1
ATOM 3792 C CA . GLU A 1 523 ? -38.465 -7.151 65.467 1.00 51.00 523 GLU A CA 1
ATOM 3793 C C . GLU A 1 523 ? -38.834 -5.730 65.019 1.00 51.00 523 GLU A C 1
ATOM 3795 O O . GLU A 1 523 ? -38.596 -4.759 65.742 1.00 51.00 523 GLU A O 1
ATOM 3800 N N . MET A 1 524 ? -39.466 -5.597 63.849 1.00 47.25 524 MET A N 1
ATOM 3801 C CA . MET A 1 524 ? -39.978 -4.313 63.360 1.00 47.25 524 MET A CA 1
ATOM 3802 C C . MET A 1 524 ? -41.458 -4.140 63.698 1.00 47.25 524 MET A C 1
ATOM 3804 O O . MET A 1 524 ? -42.286 -5.013 63.424 1.00 47.25 524 MET A O 1
ATOM 3808 N N . TRP A 1 525 ? -41.803 -2.979 64.254 1.00 54.41 525 TRP A N 1
ATOM 3809 C CA . TRP A 1 525 ? -43.172 -2.643 64.634 1.00 54.41 525 TRP A CA 1
ATOM 3810 C C . TRP A 1 525 ? -43.596 -1.310 64.007 1.00 54.41 525 TRP A C 1
ATOM 3812 O O . TRP A 1 525 ? -42.874 -0.312 64.061 1.00 54.41 525 TRP A O 1
ATOM 3822 N N . GLU A 1 526 ? -44.791 -1.293 63.422 1.00 52.56 526 GLU A N 1
ATOM 3823 C CA . GLU A 1 526 ? -45.455 -0.102 62.901 1.00 52.56 526 GLU A CA 1
ATOM 3824 C C . GLU A 1 526 ? -46.464 0.416 63.928 1.00 52.56 526 GLU A C 1
ATOM 3826 O O . GLU A 1 526 ? -47.371 -0.308 64.344 1.00 52.56 526 GLU A O 1
ATOM 3831 N N . ALA A 1 527 ? -46.318 1.678 64.337 1.00 52.78 527 ALA A N 1
ATOM 3832 C CA . ALA A 1 527 ? -47.267 2.344 65.222 1.00 52.78 527 ALA A CA 1
ATOM 3833 C C . ALA A 1 527 ? -48.186 3.269 64.415 1.00 52.78 527 ALA A C 1
ATOM 3835 O O . ALA A 1 527 ? -47.713 4.165 63.710 1.00 52.78 527 ALA A O 1
ATOM 3836 N N . THR A 1 528 ? -49.501 3.080 64.553 1.00 53.91 528 THR A N 1
ATOM 3837 C CA . THR A 1 528 ? -50.518 3.973 63.979 1.00 53.91 528 THR A CA 1
ATOM 3838 C C . THR A 1 528 ? -51.351 4.586 65.100 1.00 53.91 528 THR A C 1
ATOM 3840 O O . THR A 1 528 ? -51.949 3.862 65.896 1.00 53.91 528 THR A O 1
ATOM 3843 N N . ALA A 1 529 ? -51.390 5.917 65.171 1.00 52.53 529 ALA A N 1
ATOM 3844 C CA . ALA A 1 529 ? -52.203 6.644 66.142 1.00 52.53 529 ALA A CA 1
ATOM 3845 C C . ALA A 1 529 ? -53.496 7.163 65.499 1.00 52.53 529 ALA A C 1
ATOM 3847 O O . ALA A 1 529 ? -53.471 7.695 64.387 1.00 52.53 529 ALA A O 1
ATOM 3848 N N . PHE A 1 530 ? -54.612 7.050 66.222 1.00 53.03 530 PHE A N 1
ATOM 3849 C CA . PHE A 1 530 ? -55.909 7.597 65.817 1.00 53.03 530 PHE A CA 1
ATOM 3850 C C . PHE A 1 530 ? -56.444 8.550 66.891 1.00 53.03 530 PHE A C 1
ATOM 3852 O O . PHE A 1 530 ? -56.460 8.214 68.077 1.00 53.03 530 PHE A O 1
ATOM 3859 N N . THR A 1 531 ? -56.919 9.727 66.478 1.00 49.34 531 THR A N 1
ATOM 3860 C CA . THR A 1 531 ? -57.724 10.616 67.326 1.00 49.34 531 THR A CA 1
ATOM 3861 C C . THR A 1 531 ? -59.200 10.279 67.167 1.00 49.34 531 THR A C 1
ATOM 3863 O O . THR A 1 531 ? -59.695 10.134 66.050 1.00 49.34 531 THR A O 1
ATOM 3866 N N . ASN A 1 532 ? -59.917 10.160 68.283 1.00 46.53 532 ASN A N 1
ATOM 3867 C CA . ASN A 1 532 ? -61.347 9.872 68.271 1.00 46.53 532 ASN A CA 1
ATOM 3868 C C . ASN A 1 532 ? -62.123 11.163 67.941 1.00 46.53 532 ASN A C 1
ATOM 3870 O O . ASN A 1 532 ? -62.407 11.963 68.827 1.00 46.53 532 ASN A O 1
ATOM 3874 N N . GLY A 1 533 ? -62.406 11.399 66.658 1.00 47.41 533 GLY A N 1
ATOM 3875 C CA . GLY A 1 533 ? -63.217 12.532 66.202 1.00 47.41 533 GLY A CA 1
ATOM 3876 C C . GLY A 1 533 ? -62.956 12.913 64.744 1.00 47.41 533 GLY A C 1
ATOM 3877 O O . GLY A 1 533 ? -61.869 13.368 64.417 1.00 47.41 533 GLY A O 1
ATOM 3878 N N . ALA A 1 534 ? -63.994 12.765 63.914 1.00 36.59 534 ALA A N 1
ATOM 3879 C CA . ALA A 1 534 ? -64.098 13.106 62.490 1.00 36.59 534 ALA A CA 1
ATOM 3880 C C . ALA A 1 534 ? -63.229 12.294 61.503 1.00 36.59 534 ALA A C 1
ATOM 3882 O O . ALA A 1 534 ? -62.002 12.299 61.497 1.00 36.59 534 ALA A O 1
ATOM 3883 N N . VAL A 1 535 ? -63.948 11.593 60.626 1.00 44.94 535 VAL A N 1
ATOM 3884 C CA . VAL A 1 535 ? -63.464 10.750 59.535 1.00 44.94 535 VAL A CA 1
ATOM 3885 C C . VAL A 1 535 ? -62.764 11.605 58.475 1.00 44.94 535 VAL A C 1
ATOM 3887 O O . VAL A 1 535 ? -63.376 12.509 57.914 1.00 44.94 535 VAL A O 1
ATOM 3890 N N . GLY A 1 536 ? -61.518 11.252 58.148 1.00 44.94 536 GLY A N 1
ATOM 3891 C CA . GLY A 1 536 ? -60.909 11.565 56.854 1.00 44.94 536 GLY A CA 1
ATOM 3892 C C . GLY A 1 536 ? -59.718 12.521 56.878 1.00 44.94 536 GLY A C 1
ATOM 3893 O O . GLY A 1 536 ? -59.834 13.653 56.429 1.00 44.94 536 GLY A O 1
ATOM 3894 N N . THR A 1 537 ? -58.539 12.049 57.294 1.00 41.59 537 THR A N 1
ATOM 3895 C CA . THR A 1 537 ? -57.270 12.271 56.564 1.00 41.59 537 THR A CA 1
ATOM 3896 C C . THR A 1 537 ? -56.159 11.373 57.122 1.00 41.59 537 THR A C 1
ATOM 3898 O O . THR A 1 537 ? -56.174 10.995 58.288 1.00 41.59 537 THR A O 1
ATOM 3901 N N . ALA A 1 538 ? -55.254 10.954 56.235 1.00 43.56 538 ALA A N 1
ATOM 3902 C CA . ALA A 1 538 ? -54.323 9.834 56.367 1.00 43.56 538 ALA A CA 1
ATOM 3903 C C . ALA A 1 538 ? -53.574 9.725 57.712 1.00 43.56 538 ALA A C 1
ATOM 3905 O O . ALA A 1 538 ? -52.918 10.666 58.161 1.00 43.56 538 ALA A O 1
ATOM 3906 N N . GLY A 1 539 ? -53.604 8.523 58.300 1.00 47.97 539 GLY A N 1
ATOM 3907 C CA . GLY A 1 539 ? -52.778 8.168 59.451 1.00 47.97 539 GLY A CA 1
ATOM 3908 C C . GLY A 1 539 ? -51.292 8.276 59.110 1.00 47.97 539 GLY A C 1
ATOM 3909 O O . GLY A 1 539 ? -50.817 7.656 58.157 1.00 47.97 539 GLY A O 1
ATOM 3910 N N . LYS A 1 540 ? -50.556 9.076 59.884 1.00 50.75 540 LYS A N 1
ATOM 3911 C CA . LYS A 1 540 ? -49.092 9.128 59.820 1.00 50.75 540 LYS A CA 1
ATOM 3912 C C . LYS A 1 540 ? -48.530 7.916 60.573 1.00 50.75 540 LYS A C 1
ATOM 3914 O O . LYS A 1 540 ? -48.980 7.616 61.675 1.00 50.75 540 LYS A O 1
ATOM 3919 N N . ARG A 1 541 ? -47.578 7.216 59.955 1.00 54.59 541 ARG A N 1
ATOM 3920 C CA . ARG A 1 541 ? -46.946 5.987 60.463 1.00 54.59 541 ARG A CA 1
ATOM 3921 C C . ARG A 1 541 ? -45.521 6.297 60.913 1.00 54.59 541 ARG A C 1
ATOM 3923 O O . ARG A 1 541 ? -44.805 7.002 60.201 1.00 54.59 541 ARG A O 1
ATOM 3930 N N . SER A 1 542 ? -45.118 5.749 62.055 1.00 55.88 542 SER A N 1
ATOM 3931 C CA . SER A 1 542 ? -43.735 5.807 62.543 1.00 55.88 542 SER A CA 1
ATOM 3932 C C . SER A 1 542 ? -43.181 4.391 62.668 1.00 55.88 542 SER A C 1
ATOM 3934 O O . SER A 1 542 ? -43.867 3.502 63.176 1.00 55.88 542 SER A O 1
ATOM 3936 N N . LEU A 1 543 ? -41.948 4.193 62.197 1.00 53.69 543 LEU A N 1
ATOM 3937 C CA . LEU A 1 543 ? -41.235 2.921 62.292 1.00 53.69 543 LEU A CA 1
ATOM 3938 C C . LEU A 1 543 ? -40.430 2.888 63.593 1.00 53.69 543 LEU A C 1
ATOM 3940 O O . LEU A 1 543 ? -39.667 3.815 63.877 1.00 53.69 543 LEU A O 1
ATOM 3944 N N . ILE A 1 544 ? -40.613 1.827 64.375 1.00 61.62 544 ILE A N 1
ATOM 3945 C CA . ILE A 1 544 ? -39.852 1.584 65.600 1.00 61.62 544 ILE A CA 1
ATOM 3946 C C . ILE A 1 544 ? -39.014 0.331 65.379 1.00 61.62 544 ILE A C 1
ATOM 3948 O O . ILE A 1 544 ? -39.557 -0.738 65.089 1.00 61.62 544 ILE A O 1
ATOM 3952 N N . VAL A 1 545 ? -37.696 0.476 65.517 1.00 59.06 545 VAL A N 1
ATOM 3953 C CA . VAL A 1 545 ? -36.740 -0.627 65.401 1.00 59.06 545 VAL A CA 1
ATOM 3954 C C . VAL A 1 545 ? -36.277 -0.990 66.805 1.00 59.06 545 VAL A C 1
ATOM 3956 O O . VAL A 1 545 ? -35.798 -0.129 67.548 1.00 59.06 545 VAL A O 1
ATOM 3959 N N . VAL A 1 546 ? -36.451 -2.252 67.192 1.00 57.44 546 VAL A N 1
ATOM 3960 C CA . VAL A 1 546 ? -35.983 -2.771 68.481 1.00 57.44 546 VAL A CA 1
ATOM 3961 C C . VAL A 1 546 ? -34.857 -3.756 68.212 1.00 57.44 546 VAL A C 1
ATOM 3963 O O . VAL A 1 546 ? -35.063 -4.758 67.528 1.00 57.44 546 VAL A O 1
ATOM 3966 N N . ASP A 1 547 ? -33.664 -3.455 68.724 1.00 58.38 547 ASP A N 1
ATOM 3967 C CA . ASP A 1 547 ? -32.532 -4.373 68.625 1.00 58.38 547 ASP A CA 1
ATOM 3968 C C . ASP A 1 547 ? -32.631 -5.527 69.643 1.00 58.38 547 ASP A C 1
ATOM 3970 O O . ASP A 1 547 ? -33.411 -5.494 70.599 1.00 58.38 547 ASP A O 1
ATOM 3974 N N . ASN A 1 548 ? -31.805 -6.563 69.459 1.00 51.56 548 ASN A N 1
ATOM 3975 C CA . ASN A 1 548 ? -31.789 -7.750 70.328 1.00 51.56 548 ASN A CA 1
ATOM 3976 C C . ASN A 1 548 ? -31.363 -7.460 71.779 1.00 51.56 548 ASN A C 1
ATOM 3978 O O . ASN A 1 548 ? -31.533 -8.318 72.642 1.00 51.56 548 ASN A O 1
ATOM 3982 N N . ALA A 1 549 ? -30.811 -6.277 72.065 1.00 58.59 549 ALA A N 1
ATOM 3983 C CA . ALA A 1 549 ? -30.480 -5.854 73.423 1.00 58.59 549 ALA A CA 1
ATOM 3984 C C . ALA A 1 549 ? -31.685 -5.210 74.143 1.00 58.59 549 ALA A C 1
ATOM 3986 O O . ALA A 1 549 ? -31.554 -4.764 75.283 1.00 58.59 549 ALA A O 1
ATOM 3987 N N . GLY A 1 550 ? -32.859 -5.159 73.496 1.00 55.06 550 GLY A N 1
ATOM 3988 C CA . GLY A 1 550 ? -34.057 -4.498 74.014 1.00 55.06 550 GLY A CA 1
ATOM 3989 C C . GLY A 1 550 ? -33.993 -2.973 73.904 1.00 55.06 550 GLY A C 1
ATOM 3990 O O . GLY A 1 550 ? -34.804 -2.271 74.515 1.00 55.06 550 GLY A O 1
ATOM 3991 N N . THR A 1 551 ? -33.040 -2.439 73.136 1.00 56.50 551 THR A N 1
ATOM 3992 C CA . THR A 1 551 ? -32.893 -1.001 72.930 1.00 56.50 551 THR A CA 1
ATOM 3993 C C . THR A 1 551 ? -33.761 -0.595 71.747 1.00 56.50 551 THR A C 1
ATOM 3995 O O . THR A 1 551 ? -33.444 -0.852 70.587 1.00 56.50 551 THR A O 1
ATOM 3998 N N . ALA A 1 552 ? -34.893 0.045 72.033 1.00 55.16 552 ALA A N 1
ATOM 3999 C CA . ALA A 1 552 ? -35.727 0.634 70.994 1.00 55.16 552 ALA A CA 1
ATOM 4000 C C . ALA A 1 552 ? -35.087 1.935 70.483 1.00 55.16 552 ALA A C 1
ATOM 4002 O O . ALA A 1 552 ? -34.775 2.837 71.265 1.00 55.16 552 ALA A O 1
ATOM 4003 N N . ARG A 1 553 ? -34.922 2.056 69.166 1.00 57.31 553 ARG A N 1
ATOM 4004 C CA . ARG A 1 553 ? -34.556 3.305 68.493 1.00 57.31 553 ARG A CA 1
ATOM 4005 C C . ARG A 1 553 ? -35.714 3.743 67.600 1.00 57.31 553 ARG A C 1
ATOM 4007 O O . ARG A 1 553 ? -36.302 2.949 66.869 1.00 57.31 553 ARG A O 1
ATOM 4014 N N . VAL A 1 554 ? -36.062 5.024 67.684 1.00 58.19 554 VAL A N 1
ATOM 4015 C CA . VAL A 1 554 ? -37.044 5.656 66.794 1.00 58.19 554 VAL A CA 1
ATOM 4016 C C . VAL A 1 554 ? -36.247 6.421 65.751 1.00 58.19 554 VAL A C 1
ATOM 4018 O O . VAL A 1 554 ? -35.696 7.477 66.047 1.00 58.19 554 VAL A O 1
ATOM 4021 N N . GLU A 1 555 ? -36.154 5.881 64.539 1.00 53.69 555 GLU A N 1
ATOM 4022 C CA . GLU A 1 555 ? -35.341 6.481 63.471 1.00 53.69 555 GLU A CA 1
ATOM 4023 C C . GLU A 1 555 ? -35.974 7.734 62.856 1.00 53.69 555 GLU A C 1
ATOM 4025 O O . GLU A 1 555 ? -35.351 8.446 62.074 1.00 53.69 555 GLU A O 1
ATOM 4030 N N . THR A 1 556 ? -37.221 8.050 63.203 1.00 52.69 556 THR A N 1
ATOM 4031 C CA . THR A 1 556 ? -37.863 9.293 62.775 1.00 52.69 556 THR A CA 1
ATOM 4032 C C . THR A 1 556 ? -38.587 9.936 63.952 1.00 52.69 556 THR A C 1
ATOM 4034 O O . THR A 1 556 ? -39.682 9.517 64.327 1.00 52.69 556 THR A O 1
ATOM 4037 N N . LEU A 1 557 ? -37.983 10.976 64.534 1.00 49.31 557 LEU A N 1
ATOM 4038 C CA . LEU A 1 557 ? -38.653 11.896 65.458 1.00 49.31 557 LEU A CA 1
ATOM 4039 C C . LEU A 1 557 ? -39.718 12.675 64.675 1.00 49.31 557 LEU A C 1
ATOM 4041 O O . LEU A 1 557 ? -39.471 13.751 64.138 1.00 49.31 557 LEU A O 1
ATOM 4045 N N . ALA A 1 558 ? -40.907 12.094 64.553 1.00 54.00 558 ALA A N 1
ATOM 4046 C CA . ALA A 1 558 ? -42.056 12.786 64.001 1.00 54.00 558 ALA A CA 1
ATOM 4047 C C . ALA A 1 558 ? -42.769 13.526 65.137 1.00 54.00 558 ALA A C 1
ATOM 4049 O O . ALA A 1 558 ? -43.501 12.918 65.918 1.00 54.00 558 ALA A O 1
ATOM 4050 N N . THR A 1 559 ? -42.569 14.841 65.227 1.00 58.03 559 THR A N 1
ATOM 4051 C CA . THR A 1 559 ? -43.483 15.708 65.975 1.00 58.03 559 THR A CA 1
ATOM 4052 C C . THR A 1 559 ? -44.807 15.729 65.218 1.00 58.03 559 THR A C 1
ATOM 4054 O O . THR A 1 559 ? -44.856 16.115 64.046 1.00 58.03 559 THR A O 1
ATOM 4057 N N . TRP A 1 560 ? -45.881 15.257 65.847 1.00 65.06 560 TRP A N 1
ATOM 4058 C CA . TRP A 1 560 ? -47.198 15.215 65.217 1.00 65.06 560 TRP A CA 1
ATOM 4059 C C . TRP A 1 560 ? -48.073 16.344 65.738 1.00 65.06 560 TRP A C 1
ATOM 4061 O O . TRP A 1 560 ? -48.304 16.423 66.937 1.00 65.06 560 TRP A O 1
ATOM 4071 N N . THR A 1 561 ? -48.598 17.186 64.848 1.00 54.75 561 THR A N 1
ATOM 4072 C CA . THR A 1 561 ? -49.627 18.164 65.216 1.00 54.75 561 THR A CA 1
ATOM 4073 C C . THR A 1 561 ? -51.012 17.569 64.960 1.00 54.75 561 THR A C 1
ATOM 4075 O O . THR A 1 561 ? -51.395 17.371 63.805 1.00 54.75 561 THR A O 1
ATOM 4078 N N . ALA A 1 562 ? -51.757 17.268 66.025 1.00 54.50 562 ALA A N 1
ATOM 4079 C CA . ALA A 1 562 ? -53.127 16.754 65.963 1.00 54.50 562 ALA A CA 1
ATOM 4080 C C . ALA A 1 562 ? -54.047 17.671 66.772 1.00 54.50 562 ALA A C 1
ATOM 4082 O O . ALA A 1 562 ? -53.820 17.883 67.960 1.00 54.50 562 ALA A O 1
ATOM 4083 N N . GLY A 1 563 ? -55.057 18.264 66.130 1.00 59.97 563 GLY A N 1
ATOM 4084 C CA . GLY A 1 563 ? -55.975 19.190 66.807 1.00 59.97 563 GLY A CA 1
ATOM 4085 C C . GLY A 1 563 ? -55.314 20.454 67.384 1.00 59.97 563 GLY A C 1
ATOM 4086 O O . GLY A 1 563 ? -55.872 21.049 68.296 1.00 59.97 563 GLY A O 1
ATOM 4087 N N . GLY A 1 564 ? -54.141 20.856 66.875 1.00 64.25 564 GLY A N 1
ATOM 4088 C CA . GLY A 1 564 ? -53.393 22.033 67.345 1.00 64.25 564 GLY A CA 1
ATOM 4089 C C . GLY A 1 564 ? -52.325 21.759 68.412 1.00 64.25 564 GLY A C 1
ATOM 4090 O O . GLY A 1 564 ? -51.663 22.699 68.836 1.00 64.25 564 GLY A O 1
ATOM 4091 N N . TYR A 1 565 ? -52.124 20.498 68.805 1.00 68.94 565 TYR A N 1
ATOM 4092 C CA . TYR A 1 565 ? -51.164 20.093 69.838 1.00 68.94 565 TYR A CA 1
ATOM 4093 C C . TYR A 1 565 ? -50.028 19.257 69.263 1.00 68.94 565 TYR A C 1
ATOM 4095 O O . TYR A 1 565 ? -50.273 18.416 68.397 1.00 68.94 565 TYR A O 1
ATOM 4103 N N . ASN A 1 566 ? -48.807 19.453 69.759 1.00 71.06 566 ASN A N 1
ATOM 4104 C CA . ASN A 1 566 ? -47.642 18.665 69.375 1.00 71.06 566 ASN A CA 1
ATOM 4105 C C . ASN A 1 566 ? -47.519 17.423 70.257 1.00 71.06 566 ASN A C 1
ATOM 4107 O O . ASN A 1 566 ? -47.363 17.521 71.472 1.00 71.06 566 ASN A O 1
ATOM 4111 N N . VAL A 1 567 ? -47.547 16.249 69.631 1.00 69.06 567 VAL A N 1
ATOM 4112 C CA . VAL A 1 567 ? -47.282 14.959 70.267 1.00 69.06 567 VAL A CA 1
ATOM 4113 C C . VAL A 1 567 ? -45.864 14.521 69.917 1.00 69.06 567 VAL A C 1
ATOM 4115 O O . VAL A 1 567 ? -45.508 14.421 68.740 1.00 69.06 567 VAL A O 1
ATOM 4118 N N . THR A 1 568 ? -45.075 14.226 70.947 1.00 70.44 568 THR A N 1
ATOM 4119 C CA . THR A 1 568 ? -43.686 13.775 70.831 1.00 70.44 568 THR A CA 1
ATOM 4120 C C . THR A 1 568 ? -43.547 12.379 71.422 1.00 70.44 568 THR A C 1
ATOM 4122 O O . THR A 1 568 ? -43.955 12.127 72.559 1.00 70.44 568 THR A O 1
ATOM 4125 N N . PHE A 1 569 ? -42.929 11.479 70.660 1.00 71.19 569 PHE A N 1
ATOM 4126 C CA . PHE A 1 569 ? -42.543 10.148 71.119 1.00 71.19 569 PHE A CA 1
ATOM 4127 C C . PHE A 1 569 ? -41.070 10.175 71.522 1.00 71.19 569 PHE A C 1
ATOM 4129 O O . PHE A 1 569 ? -40.210 10.542 70.726 1.00 71.19 569 PHE A O 1
ATOM 4136 N N . THR A 1 570 ? -40.770 9.792 72.758 1.00 65.81 570 THR A N 1
ATOM 4137 C CA . THR A 1 570 ? -39.394 9.637 73.249 1.00 65.81 570 THR A CA 1
ATOM 4138 C C . THR A 1 570 ? -39.195 8.232 73.786 1.00 65.81 570 THR A C 1
ATOM 4140 O O . THR A 1 570 ? -40.070 7.689 74.454 1.00 65.81 570 THR A O 1
ATOM 4143 N N . VAL A 1 571 ? -38.039 7.632 73.510 1.00 59.28 571 VAL A N 1
ATOM 4144 C CA . VAL A 1 571 ? -37.649 6.365 74.133 1.00 59.28 571 VAL A CA 1
ATOM 4145 C C . VAL A 1 571 ? -36.706 6.673 75.285 1.00 59.28 571 VAL A C 1
ATOM 4147 O O . VAL A 1 571 ? -35.654 7.273 75.085 1.00 59.28 571 VAL A O 1
ATOM 4150 N N . ALA A 1 572 ? -37.080 6.263 76.494 1.00 59.12 572 ALA A N 1
ATOM 4151 C CA . ALA A 1 572 ? -36.223 6.357 77.669 1.00 59.12 572 ALA A CA 1
ATOM 4152 C C . ALA A 1 572 ? -36.360 5.074 78.498 1.00 59.12 572 ALA A C 1
ATOM 4154 O O . ALA A 1 572 ? -37.465 4.692 78.881 1.00 59.12 572 ALA A O 1
ATOM 4155 N N . GLY A 1 573 ? -35.239 4.389 78.750 1.00 59.25 573 GLY A N 1
ATOM 4156 C CA . GLY A 1 573 ? -35.204 3.170 79.568 1.00 59.25 573 GLY A CA 1
ATOM 4157 C C . GLY A 1 573 ? -36.015 1.994 79.006 1.00 59.25 573 GLY A C 1
ATOM 4158 O O . GLY A 1 573 ? -36.697 1.314 79.769 1.00 59.25 573 GLY A O 1
ATOM 4159 N N . GLY A 1 574 ? -36.008 1.786 77.683 1.00 57.94 574 GLY A N 1
ATOM 4160 C CA . GLY A 1 574 ? -36.729 0.677 77.037 1.00 57.94 574 GLY A CA 1
ATOM 4161 C C . GLY A 1 574 ? -38.254 0.846 76.976 1.00 57.94 574 GLY A C 1
ATOM 4162 O O . GLY A 1 574 ? -38.965 -0.091 76.628 1.00 57.94 574 GLY A O 1
ATOM 4163 N N . LYS A 1 575 ? -38.779 2.033 77.309 1.00 57.88 575 LYS A N 1
ATOM 4164 C CA . LYS A 1 575 ? -40.207 2.365 77.207 1.00 57.88 575 LYS A CA 1
ATOM 4165 C C . LYS A 1 575 ? -40.414 3.530 76.246 1.00 57.88 575 LYS A C 1
ATOM 4167 O O . LYS A 1 575 ? -39.635 4.483 76.242 1.00 57.88 575 LYS A O 1
ATOM 4172 N N . ILE A 1 576 ? -41.491 3.467 75.466 1.00 65.12 576 ILE A N 1
ATOM 4173 C CA . ILE A 1 576 ? -41.954 4.585 74.640 1.00 65.12 576 ILE A CA 1
ATOM 4174 C C . ILE A 1 576 ? -42.795 5.494 75.532 1.00 65.12 576 ILE A C 1
ATOM 4176 O O . ILE A 1 576 ? -43.841 5.094 76.043 1.00 65.12 576 ILE A O 1
ATOM 4180 N N . LYS A 1 577 ? -42.330 6.723 75.727 1.00 69.94 577 LYS A N 1
ATOM 4181 C CA . LYS A 1 577 ? -43.072 7.787 76.387 1.00 69.94 577 LYS A CA 1
ATOM 4182 C C . LYS A 1 577 ? -43.715 8.667 75.323 1.00 69.94 577 LYS A C 1
ATOM 4184 O O . LYS A 1 577 ? -43.051 9.104 74.385 1.00 69.94 577 LYS A O 1
ATOM 4189 N N . VAL A 1 578 ? -45.004 8.935 75.490 1.00 72.38 578 VAL A N 1
ATOM 4190 C CA . VAL A 1 578 ? -45.755 9.880 74.661 1.00 72.38 578 VAL A CA 1
ATOM 4191 C C . VAL A 1 578 ? -46.004 11.122 75.504 1.00 72.38 578 VAL A C 1
ATOM 4193 O O . VAL A 1 578 ? -46.530 11.017 76.611 1.00 72.38 578 VAL A O 1
ATOM 4196 N N . SER A 1 579 ? -45.597 12.287 75.016 1.00 73.19 579 SER A N 1
ATOM 4197 C CA . SER A 1 579 ? -45.876 13.579 75.651 1.00 73.19 579 SER A CA 1
ATOM 4198 C C . SER A 1 579 ? -46.620 14.482 74.680 1.00 73.19 579 SER A C 1
ATOM 4200 O O . SER A 1 579 ? -46.286 14.492 73.498 1.00 73.19 579 SER A O 1
ATOM 4202 N N . HIS A 1 580 ? -47.587 15.249 75.177 1.00 75.12 580 HIS A N 1
ATOM 4203 C CA . HIS A 1 580 ? -48.283 16.283 74.415 1.00 75.12 580 HIS A CA 1
ATOM 4204 C C . HIS A 1 580 ? -48.239 17.620 75.164 1.00 75.12 580 HIS A C 1
ATOM 4206 O O . HIS A 1 580 ? -48.078 17.642 76.384 1.00 75.12 580 HIS A O 1
ATOM 4212 N N . ASP A 1 581 ? -48.368 18.729 74.440 1.00 75.69 581 ASP A N 1
ATOM 4213 C CA . ASP A 1 581 ? -48.288 20.094 74.982 1.00 75.69 581 ASP A CA 1
ATOM 4214 C C . ASP A 1 581 ? -49.624 20.643 75.531 1.00 75.69 581 ASP A C 1
ATOM 4216 O O . ASP A 1 581 ? -49.653 21.732 76.105 1.00 75.69 581 ASP A O 1
ATOM 4220 N N . SER A 1 582 ? -50.729 19.893 75.441 1.00 60.62 582 SER A N 1
ATOM 4221 C CA . SER A 1 582 ? -52.000 20.281 76.072 1.00 60.62 582 SER A CA 1
ATOM 4222 C C . SER A 1 582 ? -52.049 19.918 77.564 1.00 60.62 582 SER A C 1
ATOM 4224 O O . SER A 1 582 ? -51.818 18.780 77.955 1.00 60.62 582 SER A O 1
ATOM 4226 N N . GLY A 1 583 ? -52.410 20.867 78.429 1.00 60.25 583 GLY A N 1
ATOM 4227 C CA . GLY A 1 583 ? -52.582 20.636 79.873 1.00 60.25 583 GLY A CA 1
ATOM 4228 C C . GLY A 1 583 ? -53.820 19.809 80.269 1.00 60.25 583 GLY A C 1
ATOM 4229 O O . GLY A 1 583 ? -54.213 19.844 81.432 1.00 60.25 583 GLY A O 1
ATOM 4230 N N . GLY A 1 584 ? -54.469 19.109 79.329 1.00 62.06 584 GLY A N 1
ATOM 4231 C CA . GLY A 1 584 ? -55.692 18.325 79.546 1.00 62.06 584 GLY A CA 1
ATOM 4232 C C . GLY A 1 584 ? -55.549 16.874 79.081 1.00 62.06 584 GLY A C 1
ATOM 4233 O O . G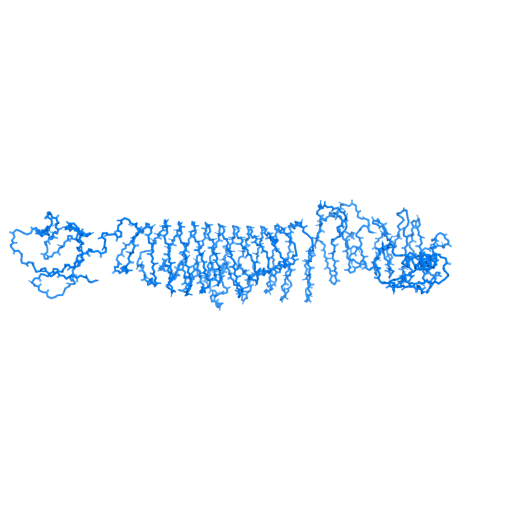LY A 1 584 ? -54.739 16.577 78.211 1.00 62.06 584 GLY A O 1
ATOM 4234 N N . ALA A 1 585 ? -56.330 15.955 79.655 1.00 52.66 585 ALA A N 1
ATOM 4235 C CA . ALA A 1 585 ? -56.252 14.530 79.330 1.00 52.66 585 ALA A CA 1
ATOM 4236 C C . ALA A 1 585 ? -56.704 14.248 77.882 1.00 52.66 585 ALA A C 1
ATOM 4238 O O . ALA A 1 585 ? -57.884 14.380 77.560 1.00 52.66 585 ALA A O 1
ATOM 4239 N N . VAL A 1 586 ? -55.778 13.823 77.016 1.00 54.94 586 VAL A N 1
ATOM 4240 C CA . VAL A 1 586 ? -56.075 13.352 75.654 1.00 54.94 586 VAL A CA 1
ATOM 4241 C C . VAL A 1 586 ? -56.024 11.823 75.631 1.00 54.94 586 VAL A C 1
ATOM 4243 O O . VAL A 1 586 ? -55.031 11.222 76.032 1.00 54.94 586 VAL A O 1
ATOM 4246 N N . SER A 1 587 ? -57.091 11.176 75.152 1.00 55.41 587 SER A N 1
ATOM 4247 C CA . SER A 1 587 ? -57.102 9.724 74.919 1.00 55.41 587 SER A CA 1
ATOM 4248 C C . SER A 1 587 ? -56.531 9.418 73.533 1.00 55.41 587 SER A C 1
ATOM 4250 O O . SER A 1 587 ? -57.160 9.739 72.525 1.00 55.41 587 SER A O 1
ATOM 4252 N N . LEU A 1 588 ? -55.344 8.809 73.479 1.00 56.19 588 LEU A N 1
ATOM 4253 C CA . LEU A 1 588 ? -54.690 8.381 72.239 1.00 56.19 588 LEU A CA 1
ATOM 4254 C C . LEU A 1 588 ? -54.798 6.855 72.105 1.00 56.19 588 LEU A C 1
ATOM 4256 O O . LEU A 1 588 ? -54.293 6.129 72.959 1.00 56.19 588 LEU A O 1
ATOM 4260 N N . ASN A 1 589 ? -55.413 6.365 71.028 1.00 56.97 589 ASN A N 1
ATOM 4261 C CA . ASN A 1 589 ? -55.386 4.939 70.698 1.00 56.97 589 ASN A CA 1
ATOM 4262 C C . ASN A 1 589 ? -54.201 4.670 69.766 1.00 56.97 589 ASN A C 1
ATOM 4264 O O . ASN A 1 589 ? -54.154 5.207 68.657 1.00 56.97 589 ASN A O 1
ATOM 4268 N N . ILE A 1 590 ? -53.250 3.851 70.219 1.00 57.66 590 ILE A N 1
ATOM 4269 C CA . ILE A 1 590 ? -52.074 3.443 69.443 1.00 57.66 590 ILE A CA 1
ATOM 4270 C C . ILE A 1 590 ? -52.235 1.968 69.084 1.00 57.66 590 ILE A C 1
ATOM 4272 O O . ILE A 1 590 ? -52.257 1.112 69.965 1.00 57.66 590 ILE A O 1
ATOM 4276 N N . ALA A 1 591 ? -52.335 1.674 67.790 1.00 59.16 591 ALA A N 1
ATOM 4277 C CA . ALA A 1 591 ? -52.259 0.313 67.279 1.00 59.16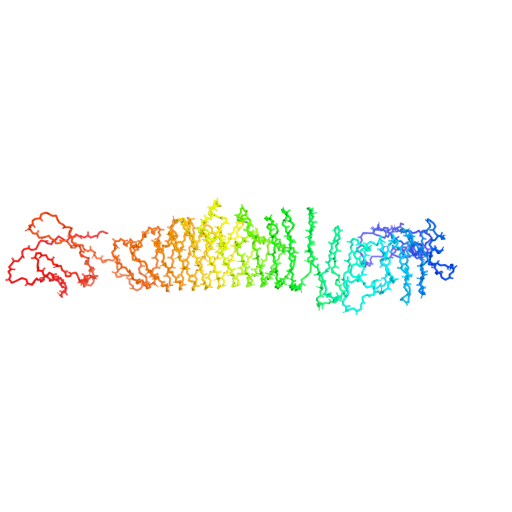 591 ALA A CA 1
ATOM 4278 C C . ALA A 1 591 ? -50.803 -0.000 66.913 1.00 59.16 591 ALA A C 1
ATOM 4280 O O . ALA A 1 591 ? -50.192 0.740 66.140 1.00 59.16 591 ALA A O 1
ATOM 4281 N N . LEU A 1 592 ? -50.257 -1.084 67.469 1.00 54.78 592 LEU A N 1
ATOM 4282 C CA . LEU A 1 592 ? -48.940 -1.612 67.116 1.00 54.78 592 LEU A CA 1
ATOM 4283 C C . LEU A 1 592 ? -49.127 -2.849 66.240 1.00 54.78 592 LEU A C 1
ATOM 4285 O O . LEU A 1 592 ? -49.752 -3.821 66.664 1.00 54.78 592 LEU A O 1
ATOM 4289 N N . GLN A 1 593 ? -48.584 -2.818 65.027 1.00 60.06 593 GLN A N 1
ATOM 4290 C CA . GLN A 1 593 ? -48.597 -3.947 64.106 1.00 60.06 593 GLN A CA 1
ATOM 4291 C C . GLN A 1 593 ? -47.164 -4.421 63.868 1.00 60.06 593 GLN A C 1
ATOM 4293 O O . GLN A 1 593 ? -46.316 -3.650 63.428 1.00 60.06 593 GLN A O 1
ATOM 4298 N N . LYS A 1 594 ? -46.884 -5.696 64.152 1.00 54.84 594 LYS A N 1
ATOM 4299 C CA . LYS A 1 594 ? -45.594 -6.309 63.821 1.00 54.84 594 LYS A CA 1
ATOM 4300 C C . LYS A 1 594 ? -45.496 -6.457 62.301 1.00 54.84 594 LYS A C 1
ATOM 4302 O O . LYS A 1 594 ? -46.368 -7.084 61.693 1.00 54.84 594 LYS A O 1
ATOM 4307 N N . LEU A 1 595 ? -44.480 -5.851 61.695 1.00 50.50 595 LEU A N 1
ATOM 4308 C CA . LEU A 1 595 ? -44.204 -5.983 60.266 1.00 50.50 595 LEU A CA 1
ATOM 4309 C C . LEU A 1 595 ? -43.470 -7.310 60.037 1.00 50.50 595 LEU A C 1
ATOM 4311 O O . LEU A 1 595 ? -42.611 -7.685 60.835 1.00 50.50 595 LEU A O 1
ATOM 4315 N N . LYS A 1 596 ? -43.874 -8.047 58.999 1.00 40.69 596 LYS A N 1
ATOM 4316 C CA . LYS A 1 596 ? -43.225 -9.302 58.599 1.00 40.69 596 LYS A CA 1
ATOM 4317 C C . LYS A 1 596 ? -42.016 -9.043 57.723 1.00 40.69 596 LYS A C 1
ATOM 4319 O O . LYS A 1 596 ? -42.123 -8.137 56.866 1.00 40.69 596 LYS A O 1
#